Protein AF-0000000082405471 (afdb_homodimer)

Structure (mmCIF, N/CA/C/O backbone):
data_AF-0000000082405471-model_v1
#
loop_
_entity.id
_entity.type
_entity.pdbx_description
1 polymer 'AraC family transcriptional regulator'
#
loop_
_atom_site.group_PDB
_atom_site.id
_atom_site.type_symbol
_atom_site.label_atom_id
_atom_site.label_alt_id
_atom_site.label_comp_id
_atom_site.label_asym_id
_atom_site.label_entity_id
_atom_site.label_seq_id
_atom_site.pdbx_PDB_ins_code
_atom_site.Cartn_x
_atom_site.Cartn_y
_atom_site.Cartn_z
_atom_site.occupancy
_atom_site.B_iso_or_equiv
_atom_site.auth_seq_id
_atom_site.auth_comp_id
_atom_site.auth_asym_id
_atom_site.auth_atom_id
_atom_site.pdbx_PDB_model_num
ATOM 1 N N . MET A 1 1 ? 28.719 -14.914 -5.531 1 25.06 1 MET A N 1
ATOM 2 C CA . MET A 1 1 ? 28.234 -13.82 -6.363 1 25.06 1 MET A CA 1
ATOM 3 C C . MET A 1 1 ? 26.859 -13.352 -5.898 1 25.06 1 MET A C 1
ATOM 5 O O . MET A 1 1 ? 25.969 -14.172 -5.672 1 25.06 1 MET A O 1
ATOM 9 N N . PRO A 1 2 ? 26.688 -12.383 -5.133 1 33.31 2 PRO A N 1
ATOM 10 C CA . PRO A 1 2 ? 25.391 -11.984 -4.574 1 33.31 2 PRO A CA 1
ATOM 11 C C . PRO A 1 2 ? 24.25 -12.133 -5.574 1 33.31 2 PRO A C 1
ATOM 13 O O . PRO A 1 2 ? 24.438 -11.898 -6.77 1 33.31 2 PRO A O 1
ATOM 16 N N . MET A 1 3 ? 23.5 -13.133 -5.496 1 36.56 3 MET A N 1
ATOM 17 C CA . MET A 1 3 ? 22.422 -13.406 -6.441 1 36.56 3 MET A CA 1
ATOM 18 C C . MET A 1 3 ? 21.703 -12.125 -6.828 1 36.56 3 MET A C 1
ATOM 20 O O . MET A 1 3 ? 21.094 -11.469 -5.977 1 36.56 3 MET A O 1
ATOM 24 N N . ASN A 1 4 ? 22.219 -11.242 -7.574 1 45.56 4 ASN A N 1
ATOM 25 C CA . ASN A 1 4 ? 21.797 -10.023 -8.242 1 45.56 4 ASN A CA 1
ATOM 26 C C . ASN A 1 4 ? 20.344 -10.117 -8.703 1 45.56 4 ASN A C 1
ATOM 28 O O . ASN A 1 4 ? 19.969 -11.047 -9.422 1 45.56 4 ASN A O 1
ATOM 32 N N . SER A 1 5 ? 19.422 -9.883 -7.891 1 57.5 5 SER A N 1
ATOM 33 C CA . SER A 1 5 ? 18.016 -9.789 -8.227 1 57.5 5 SER A CA 1
ATOM 34 C C . SER A 1 5 ? 17.812 -9.25 -9.641 1 57.5 5 SER A C 1
ATOM 36 O O . SER A 1 5 ? 17.719 -8.031 -9.836 1 57.5 5 SER A O 1
ATOM 38 N N . ALA A 1 6 ? 18.25 -10.086 -10.664 1 73.19 6 ALA A N 1
ATOM 39 C CA . ALA A 1 6 ? 18.219 -9.664 -12.062 1 73.19 6 ALA A CA 1
ATOM 40 C C . ALA A 1 6 ? 16.781 -9.648 -12.602 1 73.19 6 ALA A C 1
ATOM 42 O O . ALA A 1 6 ? 15.938 -10.43 -12.156 1 73.19 6 ALA A O 1
ATOM 43 N N . ARG A 1 7 ? 16.562 -8.75 -13.367 1 83.81 7 ARG A N 1
ATOM 44 C CA . ARG A 1 7 ? 15.32 -8.617 -14.133 1 83.81 7 ARG A CA 1
ATOM 45 C C . ARG A 1 7 ? 15.156 -9.773 -15.117 1 83.81 7 ARG A C 1
ATOM 47 O O . ARG A 1 7 ? 16.109 -10.133 -15.82 1 83.81 7 ARG A O 1
ATOM 54 N N . ILE A 1 8 ? 14.039 -10.484 -15.031 1 87.75 8 ILE A N 1
ATOM 55 C CA . ILE A 1 8 ? 13.664 -11.5 -16.016 1 87.75 8 ILE A CA 1
ATOM 56 C C . ILE A 1 8 ? 13.156 -10.82 -17.281 1 87.75 8 ILE A C 1
ATOM 58 O O . ILE A 1 8 ? 12.328 -9.914 -17.219 1 87.75 8 ILE A O 1
ATOM 62 N N . ARG A 1 9 ? 13.727 -11.195 -18.406 1 90.69 9 ARG A N 1
ATOM 63 C CA . ARG A 1 9 ? 13.234 -10.773 -19.719 1 90.69 9 ARG A CA 1
ATOM 64 C C . ARG A 1 9 ? 13.25 -11.93 -20.703 1 90.69 9 ARG A C 1
ATOM 66 O O . ARG A 1 9 ? 14.312 -12.352 -21.172 1 90.69 9 ARG A O 1
ATOM 73 N N . VAL A 1 10 ? 12.102 -12.375 -20.984 1 93.25 10 VAL A N 1
ATOM 74 C CA . VAL A 1 10 ? 11.938 -13.5 -21.906 1 93.25 10 VAL A CA 1
ATOM 75 C C . VAL A 1 10 ? 10.969 -13.117 -23.016 1 93.25 10 VAL A C 1
ATOM 77 O O . VAL A 1 10 ? 9.969 -12.438 -22.781 1 93.25 10 VAL A O 1
ATOM 80 N N . SER A 1 11 ? 11.336 -13.469 -24.25 1 94.62 11 SER A N 1
ATOM 81 C CA . SER A 1 11 ? 10.461 -13.172 -25.375 1 94.62 11 SER A CA 1
ATOM 82 C C . SER A 1 11 ? 10.609 -14.219 -26.484 1 94.62 11 SER A C 1
ATOM 84 O O . SER A 1 11 ? 11.719 -14.664 -26.766 1 94.62 11 SER A O 1
ATOM 86 N N . THR A 1 12 ? 9.469 -14.555 -27.078 1 93.81 12 THR A N 1
ATOM 87 C CA . THR A 1 12 ? 9.523 -15.453 -28.219 1 93.81 12 THR A CA 1
ATOM 88 C C . THR A 1 12 ? 10.227 -14.789 -29.391 1 93.81 12 THR A C 1
ATOM 90 O O . THR A 1 12 ? 10.656 -15.469 -30.328 1 93.81 12 THR A O 1
ATOM 93 N N . ARG A 1 13 ? 10.359 -13.531 -29.375 1 90.62 13 ARG A N 1
ATOM 94 C CA . ARG A 1 13 ? 11.016 -12.797 -30.453 1 90.62 13 ARG A CA 1
ATOM 95 C C . ARG A 1 13 ? 12.523 -12.977 -30.406 1 90.62 13 ARG A C 1
ATOM 97 O O . ARG A 1 13 ? 13.227 -12.664 -31.375 1 90.62 13 ARG A O 1
ATOM 104 N N . SER A 1 14 ? 13.016 -13.492 -29.344 1 89.69 14 SER A N 1
ATOM 105 C CA . SER A 1 14 ? 14.461 -13.648 -29.172 1 89.69 14 SER A CA 1
ATOM 106 C C . SER A 1 14 ? 14.945 -14.969 -29.75 1 89.69 14 SER A C 1
ATOM 108 O O . SER A 1 14 ? 16.141 -15.266 -29.719 1 89.69 14 SER A O 1
ATOM 110 N N . VAL A 1 15 ? 14.102 -15.781 -30.266 1 90.88 15 VAL A N 1
ATOM 111 C CA . VAL A 1 15 ? 14.469 -17.078 -30.828 1 90.88 15 VAL A CA 1
ATOM 112 C C . VAL A 1 15 ? 13.953 -17.188 -32.25 1 90.88 15 VAL A C 1
ATOM 114 O O . VAL A 1 15 ? 13.148 -16.359 -32.719 1 90.88 15 VAL A O 1
ATOM 117 N N . ASP A 1 16 ? 14.477 -18.141 -33 1 91.31 16 ASP A N 1
ATOM 118 C CA . ASP A 1 16 ? 13.984 -18.422 -34.344 1 91.31 16 ASP A CA 1
ATOM 119 C C . ASP A 1 16 ? 12.484 -18.734 -34.344 1 91.31 16 ASP A C 1
ATOM 121 O O . ASP A 1 16 ? 12 -19.438 -33.438 1 91.31 16 ASP A O 1
ATOM 125 N N . PRO A 1 17 ? 11.773 -18.156 -35.219 1 88.75 17 PRO A N 1
ATOM 126 C CA . PRO A 1 17 ? 10.328 -18.375 -35.281 1 88.75 17 PRO A CA 1
ATOM 127 C C . PRO A 1 17 ? 9.953 -19.859 -35.281 1 88.75 17 PRO A C 1
ATOM 129 O O . PRO A 1 17 ? 8.914 -20.234 -34.719 1 88.75 17 PRO A O 1
ATOM 132 N N . ALA A 1 18 ? 10.773 -20.672 -35.844 1 89.88 18 ALA A N 1
ATOM 133 C CA . ALA A 1 18 ? 10.5 -22.109 -35.906 1 89.88 18 ALA A CA 1
ATOM 134 C C . ALA A 1 18 ? 10.539 -22.734 -34.5 1 89.88 18 ALA A C 1
ATOM 136 O O . ALA A 1 18 ? 9.922 -23.781 -34.281 1 89.88 18 ALA A O 1
ATOM 137 N N . ASP A 1 19 ? 11.188 -22.078 -33.625 1 92 19 ASP A N 1
ATOM 138 C CA . ASP A 1 19 ? 11.375 -22.609 -32.281 1 92 19 ASP A CA 1
ATOM 139 C C . ASP A 1 19 ? 10.477 -21.906 -31.266 1 92 19 ASP A C 1
ATOM 141 O O . ASP A 1 19 ? 10.508 -22.219 -30.078 1 92 19 ASP A O 1
ATOM 145 N N . ALA A 1 20 ? 9.68 -21 -31.781 1 92.25 20 ALA A N 1
ATOM 146 C CA . ALA A 1 20 ? 8.898 -20.141 -30.906 1 92.25 20 ALA A CA 1
ATOM 147 C C . ALA A 1 20 ? 7.957 -20.953 -30.031 1 92.25 20 ALA A C 1
ATOM 149 O O . ALA A 1 20 ? 7.879 -20.734 -28.812 1 92.25 20 ALA A O 1
ATOM 150 N N . ASN A 1 21 ? 7.27 -21.891 -30.562 1 93.56 21 ASN A N 1
ATOM 151 C CA . ASN A 1 21 ? 6.309 -22.703 -29.828 1 93.56 21 ASN A CA 1
ATOM 152 C C . ASN A 1 21 ? 6.988 -23.5 -28.719 1 93.56 21 ASN A C 1
ATOM 154 O O . ASN A 1 21 ? 6.551 -23.453 -27.562 1 93.56 21 ASN A O 1
ATOM 158 N N . ASP A 1 22 ? 8.031 -24.219 -29.062 1 91.12 22 ASP A N 1
ATOM 159 C CA . ASP A 1 22 ? 8.742 -25.031 -28.078 1 91.12 22 ASP A CA 1
ATOM 160 C C . ASP A 1 22 ? 9.344 -24.156 -26.984 1 91.12 22 ASP A C 1
ATOM 162 O O . ASP A 1 22 ? 9.281 -24.5 -25.797 1 91.12 22 ASP A O 1
ATOM 166 N N . PHE A 1 23 ? 9.883 -23.109 -27.438 1 92.69 23 PHE A N 1
ATOM 167 C CA . PHE A 1 23 ? 10.492 -22.172 -26.5 1 92.69 23 PHE A CA 1
ATOM 168 C C . PHE A 1 23 ? 9.469 -21.688 -25.5 1 92.69 23 PHE A C 1
ATOM 170 O O . PHE A 1 23 ? 9.703 -21.75 -24.281 1 92.69 23 PHE A O 1
ATOM 177 N N . TRP A 1 24 ? 8.344 -21.219 -25.938 1 94.94 24 TRP A N 1
ATOM 178 C CA . TRP A 1 24 ? 7.32 -20.641 -25.078 1 94.94 24 TRP A CA 1
ATOM 179 C C . TRP A 1 24 ? 6.719 -21.703 -24.172 1 94.94 24 TRP A C 1
ATOM 181 O O . TRP A 1 24 ? 6.441 -21.438 -23 1 94.94 24 TRP A O 1
ATOM 191 N N . ARG A 1 25 ? 6.559 -22.906 -24.641 1 92.88 25 ARG A N 1
ATOM 192 C CA . ARG A 1 25 ? 6.039 -24.016 -23.844 1 92.88 25 ARG A CA 1
ATOM 193 C C . ARG A 1 25 ? 6.965 -24.344 -22.672 1 92.88 25 ARG A C 1
ATOM 195 O O . ARG A 1 25 ? 6.504 -24.625 -21.562 1 92.88 25 ARG A O 1
ATOM 202 N N . VAL A 1 26 ? 8.227 -24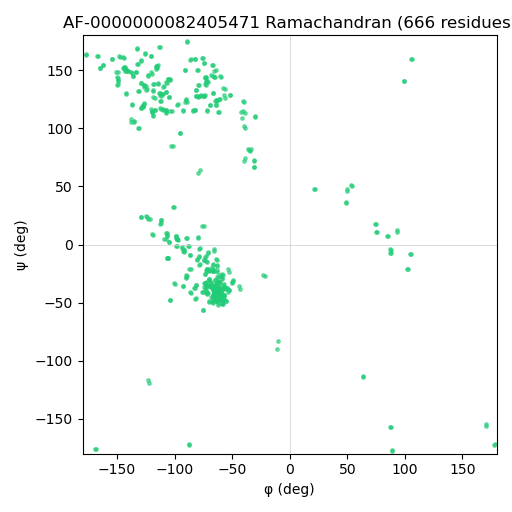.234 -22.938 1 89.06 26 VAL A N 1
ATOM 203 C CA . VAL A 1 26 ? 9.211 -24.516 -21.891 1 89.06 26 VAL A CA 1
ATOM 204 C C . VAL A 1 26 ? 9.203 -23.391 -20.859 1 89.06 26 VAL A C 1
ATOM 206 O O . VAL A 1 26 ? 9.25 -23.672 -19.656 1 89.06 26 VAL A O 1
ATOM 209 N N . VAL A 1 27 ? 9.125 -22.203 -21.297 1 91.06 27 VAL A N 1
ATOM 210 C CA . VAL A 1 27 ? 9.164 -21.031 -20.422 1 91.06 27 VAL A CA 1
ATOM 211 C C . VAL A 1 27 ? 7.945 -21.031 -19.5 1 91.06 27 VAL A C 1
ATOM 213 O O . VAL A 1 27 ? 8.062 -20.734 -18.297 1 91.06 27 VAL A O 1
ATOM 216 N N . THR A 1 28 ? 6.785 -21.391 -20 1 94.62 28 THR A N 1
ATOM 217 C CA . THR A 1 28 ? 5.543 -21.266 -19.25 1 94.62 28 THR A CA 1
ATOM 218 C C . THR A 1 28 ? 5.211 -22.562 -18.516 1 94.62 28 THR A C 1
ATOM 220 O O . THR A 1 28 ? 4.266 -22.609 -17.719 1 94.62 28 THR A O 1
ATOM 223 N N . ARG A 1 29 ? 5.969 -23.578 -18.641 1 90.94 29 ARG A N 1
ATOM 224 C CA . ARG A 1 29 ? 5.691 -24.922 -18.156 1 90.94 29 ARG A CA 1
ATOM 225 C C . ARG A 1 29 ? 5.457 -24.938 -16.656 1 90.94 29 ARG A C 1
ATOM 227 O O . ARG A 1 29 ? 4.613 -25.688 -16.156 1 90.94 29 ARG A O 1
ATOM 234 N N . PRO A 1 30 ? 6.184 -24.141 -15.898 1 90.38 30 PRO A N 1
ATOM 235 C CA . PRO A 1 30 ? 5.953 -24.172 -14.453 1 90.38 30 PRO A CA 1
ATOM 236 C C . PRO A 1 30 ? 4.539 -23.719 -14.07 1 90.38 30 PRO A C 1
ATOM 238 O O . PRO A 1 30 ? 4.059 -24.047 -12.984 1 90.38 30 PRO A O 1
ATOM 241 N N . PHE A 1 31 ? 3.91 -23.078 -14.953 1 94.25 31 PHE A N 1
ATOM 242 C CA . PHE A 1 31 ? 2.598 -22.531 -14.641 1 94.25 31 PHE A CA 1
ATOM 243 C C . PHE A 1 31 ? 1.493 -23.375 -15.273 1 94.25 31 PHE A C 1
ATOM 245 O O . PHE A 1 31 ? 0.504 -23.688 -14.609 1 94.25 31 PHE A O 1
ATOM 252 N N . PHE A 1 32 ? 1.662 -23.672 -16.5 1 94.88 32 PHE A N 1
ATOM 253 C CA . PHE A 1 32 ? 0.657 -24.406 -17.266 1 94.88 32 PHE A CA 1
ATOM 254 C C . PHE A 1 32 ? 1.231 -24.906 -18.578 1 94.88 32 PHE A C 1
ATOM 256 O O . PHE A 1 32 ? 2.316 -24.484 -19 1 94.88 32 PHE A O 1
ATOM 263 N N . VAL A 1 33 ? 0.507 -25.891 -19.156 1 93.31 33 VAL A N 1
ATOM 264 C CA . VAL A 1 33 ? 0.747 -26.281 -20.547 1 93.31 33 VAL A CA 1
ATOM 265 C C . VAL A 1 33 ? 0.07 -25.281 -21.484 1 93.31 33 VAL A C 1
ATOM 267 O O . VAL A 1 33 ? -1.115 -24.969 -21.328 1 93.31 33 VAL A O 1
ATOM 270 N N . THR A 1 34 ? 0.836 -24.734 -22.422 1 96 34 THR A N 1
ATOM 271 C CA . THR A 1 34 ? 0.354 -23.703 -23.328 1 96 34 THR A CA 1
ATOM 272 C C . THR A 1 34 ? 0.158 -24.266 -24.734 1 96 34 THR A C 1
ATOM 274 O O . THR A 1 34 ? 1.045 -24.922 -25.266 1 96 34 THR A O 1
ATOM 277 N N . GLU A 1 35 ? -0.997 -23.984 -25.297 1 93.5 35 GLU A N 1
ATOM 278 C CA . GLU A 1 35 ? -1.293 -24.391 -26.672 1 93.5 35 GLU A CA 1
ATOM 279 C C . GLU A 1 35 ? -1.811 -23.219 -27.5 1 93.5 35 GLU A C 1
ATOM 281 O O . GLU A 1 35 ? -2.551 -22.375 -26.984 1 93.5 35 GLU A O 1
ATOM 286 N N . PRO A 1 36 ? -1.364 -23.109 -28.766 1 91.25 36 PRO A N 1
ATOM 287 C CA . PRO A 1 36 ? -1.909 -22.062 -29.625 1 91.25 36 PRO A CA 1
ATOM 288 C C . PRO A 1 36 ? -3.385 -22.266 -29.953 1 91.25 36 PRO A C 1
ATOM 290 O O . PRO A 1 36 ? -3.855 -23.406 -29.984 1 91.25 36 PRO A O 1
ATOM 293 N N . ILE A 1 37 ? -3.936 -21.078 -30.016 1 86.81 37 ILE A N 1
ATOM 294 C CA . ILE A 1 37 ? -5.293 -21.109 -30.547 1 86.81 37 ILE A CA 1
ATOM 295 C C . ILE A 1 37 ? -5.262 -20.875 -32.062 1 86.81 37 ILE A C 1
ATOM 297 O O . ILE A 1 37 ? -4.75 -19.859 -32.531 1 86.81 37 ILE A O 1
ATOM 301 N N . GLY A 1 38 ? -5.641 -21.812 -32.812 1 78.44 38 GLY A N 1
ATOM 302 C CA . GLY A 1 38 ? -5.578 -21.781 -34.281 1 78.44 38 GLY A CA 1
ATOM 303 C C . GLY A 1 38 ? -4.387 -22.516 -34.844 1 78.44 38 GLY A C 1
ATOM 304 O O . GLY A 1 38 ? -3.322 -22.562 -34.219 1 78.44 38 GLY A O 1
ATOM 305 N N . ALA A 1 39 ? -4.395 -23.25 -35.906 1 71.19 39 ALA A N 1
ATOM 306 C CA . ALA A 1 39 ? -3.428 -24.188 -36.469 1 71.19 39 ALA A CA 1
ATOM 307 C C . ALA A 1 39 ? -2.219 -23.453 -37.062 1 71.19 39 ALA A C 1
ATOM 309 O O . ALA A 1 39 ? -1.095 -23.953 -37 1 71.19 39 ALA A O 1
ATOM 310 N N . ASP A 1 40 ? -2.385 -22.25 -37.375 1 79.88 40 ASP A N 1
ATOM 311 C CA . ASP A 1 40 ? -1.257 -21.703 -38.125 1 79.88 40 ASP A CA 1
ATOM 312 C C . ASP A 1 40 ? -0.703 -20.453 -37.469 1 79.88 40 ASP A C 1
ATOM 314 O O . ASP A 1 40 ? 0.004 -19.656 -38.094 1 79.88 40 ASP A O 1
ATOM 318 N N . THR A 1 41 ? -0.895 -20.328 -36.25 1 86.06 41 THR A N 1
ATOM 319 C CA . THR A 1 41 ? -0.36 -19.156 -35.562 1 86.06 41 THR A CA 1
ATOM 320 C C . THR A 1 41 ? 0.604 -19.578 -34.469 1 86.06 41 THR A C 1
ATOM 322 O O . THR A 1 41 ? 0.207 -20.25 -33.5 1 86.06 41 THR A O 1
ATOM 325 N N . PRO A 1 42 ? 1.823 -19.203 -34.625 1 90.88 42 PRO A N 1
ATOM 326 C CA . PRO A 1 42 ? 2.783 -19.562 -33.594 1 90.88 42 PRO A CA 1
ATOM 327 C C . PRO A 1 42 ? 2.512 -18.844 -32.281 1 90.88 42 PRO A C 1
ATOM 329 O O . PRO A 1 42 ? 1.944 -17.75 -32.281 1 90.88 42 PRO A O 1
ATOM 332 N N . LEU A 1 43 ? 2.963 -19.484 -31.203 1 94.19 43 LEU A N 1
ATOM 333 C CA . LEU A 1 43 ? 2.871 -18.859 -29.891 1 94.19 43 LEU A CA 1
ATOM 334 C C . LEU A 1 43 ? 3.779 -17.625 -29.812 1 94.19 43 LEU A C 1
ATOM 336 O O . LEU A 1 43 ? 4.922 -17.672 -30.281 1 94.19 43 LEU A O 1
ATOM 340 N N . GLN A 1 44 ? 3.221 -16.578 -29.375 1 94.56 44 GLN A N 1
ATOM 341 C CA . GLN A 1 44 ? 3.959 -15.336 -29.141 1 94.56 44 GLN A CA 1
ATOM 342 C C . GLN A 1 44 ? 3.736 -14.82 -27.719 1 94.56 44 GLN A C 1
ATOM 344 O O . GLN A 1 44 ? 2.623 -14.891 -27.188 1 94.56 44 GLN A O 1
ATOM 349 N N . GLY A 1 45 ? 4.824 -14.367 -27.109 1 95.19 45 GLY A N 1
ATOM 350 C CA . GLY A 1 45 ? 4.691 -13.805 -25.781 1 95.19 45 GLY A CA 1
ATOM 351 C C . GLY A 1 45 ? 5.996 -13.266 -25.219 1 95.19 45 GLY A C 1
ATOM 352 O O . GLY A 1 45 ? 7.059 -13.469 -25.812 1 95.19 45 GLY A O 1
ATOM 353 N N . SER A 1 46 ? 5.883 -12.484 -24.234 1 96.38 46 SER A N 1
ATOM 354 C CA . SER A 1 46 ? 7.023 -11.977 -23.484 1 96.38 46 SER A CA 1
ATOM 355 C C . SER A 1 46 ? 6.711 -11.883 -22 1 96.38 46 SER A C 1
ATOM 357 O O . SER A 1 46 ? 5.547 -11.781 -21.609 1 96.38 46 SER A O 1
ATOM 359 N N . ILE A 1 47 ? 7.691 -12.055 -21.156 1 94.81 47 ILE A N 1
ATOM 360 C CA . ILE A 1 47 ? 7.617 -11.898 -19.719 1 94.81 47 ILE A CA 1
ATOM 361 C C . ILE A 1 47 ? 8.727 -10.961 -19.234 1 94.81 47 ILE A C 1
ATOM 363 O O . ILE A 1 47 ? 9.898 -11.164 -19.562 1 94.81 47 ILE A O 1
ATOM 367 N N . SER A 1 48 ? 8.422 -9.891 -18.656 1 94.75 48 SER A N 1
ATOM 368 C CA . SER A 1 48 ? 9.328 -9.023 -17.922 1 94.75 48 SER A CA 1
ATOM 369 C C . SER A 1 48 ? 8.93 -8.938 -16.453 1 94.75 48 SER A C 1
ATOM 371 O O . SER A 1 48 ? 7.832 -8.492 -16.125 1 94.75 48 SER A O 1
ATOM 373 N N . ALA A 1 49 ? 9.758 -9.414 -15.578 1 93.19 49 ALA A N 1
ATOM 374 C CA . ALA A 1 49 ? 9.375 -9.484 -14.172 1 93.19 49 ALA A CA 1
ATOM 375 C C . ALA A 1 49 ? 10.57 -9.195 -13.258 1 93.19 49 ALA A C 1
ATOM 377 O O . ALA A 1 49 ? 11.719 -9.367 -13.664 1 93.19 49 ALA A O 1
ATOM 378 N N . LEU A 1 50 ? 10.359 -8.688 -12.117 1 91.69 50 LEU A N 1
ATOM 379 C CA . LEU A 1 50 ? 11.352 -8.422 -11.078 1 91.69 50 LEU A CA 1
ATOM 380 C C . LEU A 1 50 ? 10.859 -8.906 -9.719 1 91.69 50 LEU A C 1
ATOM 382 O O . LEU A 1 50 ? 9.656 -8.938 -9.461 1 91.69 50 LEU A O 1
ATOM 386 N N . PRO A 1 51 ? 11.766 -9.305 -8.93 1 88.88 51 PRO A N 1
ATOM 387 C CA . PRO A 1 51 ? 11.383 -9.703 -7.578 1 88.88 51 PRO A CA 1
ATOM 388 C C . PRO A 1 51 ? 11.023 -8.516 -6.684 1 88.88 51 PRO A C 1
ATOM 390 O O . PRO A 1 51 ? 11.633 -7.453 -6.797 1 88.88 51 PRO A O 1
ATOM 393 N N . ILE A 1 52 ? 10.086 -8.734 -5.867 1 88.06 52 ILE A N 1
ATOM 394 C CA . ILE A 1 52 ? 9.805 -7.844 -4.75 1 88.06 52 ILE A CA 1
ATOM 395 C C . ILE A 1 52 ? 9.664 -8.656 -3.463 1 88.06 52 ILE A C 1
ATOM 397 O O . ILE A 1 52 ? 8.641 -9.305 -3.24 1 88.06 52 ILE A O 1
ATOM 401 N N . GLY A 1 53 ? 10.703 -8.664 -2.689 1 81.69 53 GLY A N 1
ATOM 402 C CA . GLY A 1 53 ? 10.68 -9.477 -1.484 1 81.69 53 GLY A CA 1
ATOM 403 C C . GLY A 1 53 ? 10.562 -10.961 -1.771 1 81.69 53 GLY A C 1
ATOM 404 O O . GLY A 1 53 ? 11.43 -11.547 -2.428 1 81.69 53 GLY A O 1
ATOM 405 N N . THR A 1 54 ? 9.422 -11.539 -1.357 1 81.88 54 THR A N 1
ATOM 406 C CA . THR A 1 54 ? 9.203 -12.969 -1.542 1 81.88 54 THR A CA 1
ATOM 407 C C . THR A 1 54 ? 8.359 -13.227 -2.785 1 81.88 54 THR A C 1
ATOM 409 O O . THR A 1 54 ? 8 -14.375 -3.074 1 81.88 54 THR A O 1
ATOM 412 N N . SER A 1 55 ? 8.078 -12.18 -3.498 1 89.69 55 SER A N 1
ATOM 413 C CA . SER A 1 55 ? 7.164 -12.273 -4.633 1 89.69 55 SER A CA 1
ATOM 414 C C . SER A 1 55 ? 7.848 -11.852 -5.93 1 89.69 55 SER A C 1
ATOM 416 O O . SER A 1 55 ? 8.945 -11.297 -5.902 1 89.69 55 SER A O 1
ATOM 418 N N . LEU A 1 56 ? 7.262 -12.234 -6.992 1 91.75 56 LEU A N 1
ATOM 419 C CA . LEU A 1 56 ? 7.648 -11.805 -8.328 1 91.75 56 LEU A CA 1
ATOM 420 C C . LEU A 1 56 ? 6.504 -11.062 -9.016 1 91.75 56 LEU A C 1
ATOM 422 O O . LEU A 1 56 ? 5.352 -11.492 -8.938 1 91.75 56 LEU A O 1
ATOM 426 N N . ILE A 1 57 ? 6.863 -9.938 -9.578 1 95.44 57 ILE A N 1
ATOM 427 C CA . ILE A 1 57 ? 5.824 -9.156 -10.25 1 95.44 57 ILE A CA 1
ATOM 428 C C . ILE A 1 57 ? 6.344 -8.656 -11.594 1 95.44 57 ILE A C 1
ATOM 430 O O . ILE A 1 57 ? 7.535 -8.375 -11.742 1 95.44 57 ILE A O 1
ATOM 434 N N . GLY A 1 58 ? 5.398 -8.609 -12.57 1 95.5 58 GLY A N 1
ATOM 435 C CA . GLY A 1 58 ? 5.816 -8.102 -13.867 1 95.5 58 GLY A CA 1
ATOM 436 C C . GLY A 1 58 ? 4.715 -8.133 -14.906 1 95.5 58 GLY A C 1
ATOM 437 O O . GLY A 1 58 ? 3.543 -8.32 -14.57 1 95.5 58 GLY A O 1
ATOM 438 N N . GLU A 1 59 ? 5.133 -7.84 -16.109 1 96.25 59 GLU A N 1
ATOM 439 C CA . GLU A 1 59 ? 4.203 -7.773 -17.219 1 96.25 59 GLU A CA 1
ATOM 440 C C . GLU A 1 59 ? 4.383 -8.961 -18.156 1 96.25 59 GLU A C 1
ATOM 442 O O . GLU A 1 59 ? 5.508 -9.414 -18.406 1 96.25 59 GLU A O 1
ATOM 447 N N . THR A 1 60 ? 3.301 -9.492 -18.625 1 96.12 60 THR A N 1
ATOM 448 C CA . THR A 1 60 ? 3.266 -10.57 -19.609 1 96.12 60 THR A CA 1
ATOM 449 C C . THR A 1 60 ? 2.432 -10.172 -20.812 1 96.12 60 THR A C 1
ATOM 451 O O . THR A 1 60 ? 1.367 -9.562 -20.672 1 96.12 60 THR A O 1
ATOM 454 N N . THR A 1 61 ? 2.939 -10.406 -21.953 1 96.56 61 THR A N 1
ATOM 455 C CA . THR A 1 61 ? 2.18 -10.25 -23.203 1 96.56 61 THR A CA 1
ATOM 456 C C . THR A 1 61 ? 2.021 -11.594 -23.906 1 96.56 61 THR A C 1
ATOM 458 O O . THR A 1 61 ? 2.844 -12.5 -23.734 1 96.56 61 THR A O 1
ATOM 461 N N . PHE A 1 62 ? 1 -11.75 -24.672 1 95.75 62 PHE A N 1
ATOM 462 C CA . PHE A 1 62 ? 0.724 -13.016 -25.344 1 95.75 62 PHE A CA 1
ATOM 463 C C . PHE A 1 62 ? -0.306 -12.828 -26.453 1 95.75 62 PHE A C 1
ATOM 465 O O . PHE A 1 62 ? -1.061 -11.852 -26.438 1 95.75 62 PHE A O 1
ATOM 472 N N . ASN A 1 63 ? -0.238 -13.656 -27.438 1 94.38 63 ASN A N 1
ATOM 473 C CA . ASN A 1 63 ? -1.35 -13.766 -28.375 1 94.38 63 ASN A CA 1
ATOM 474 C C . ASN A 1 63 ? -2.393 -14.773 -27.891 1 94.38 63 ASN A C 1
ATOM 476 O O . ASN A 1 63 ? -2.408 -15.141 -26.719 1 94.38 63 ASN A O 1
ATOM 480 N N . ALA A 1 64 ? -3.381 -15.102 -28.734 1 93.75 64 ALA A N 1
ATOM 481 C CA . ALA A 1 64 ? -4.422 -16.047 -28.328 1 93.75 64 ALA A CA 1
ATOM 482 C C . ALA A 1 64 ? -3.828 -17.406 -28.016 1 93.75 64 ALA A C 1
ATOM 484 O O . ALA A 1 64 ? -3.088 -17.969 -28.812 1 93.75 64 ALA A O 1
ATOM 485 N N . GLN A 1 65 ? -4.105 -17.891 -26.812 1 95.69 65 GLN A N 1
ATOM 486 C CA . GLN A 1 65 ? -3.533 -19.141 -26.328 1 95.69 65 GLN A CA 1
ATOM 487 C C . GLN A 1 65 ? -4.5 -19.875 -25.391 1 95.69 65 GLN A C 1
ATOM 489 O O . GLN A 1 65 ? -5.434 -19.266 -24.859 1 95.69 65 GLN A O 1
ATOM 494 N N . LYS A 1 66 ? -4.25 -21.172 -25.203 1 95.62 66 LYS A N 1
ATOM 495 C CA . LYS A 1 66 ? -4.957 -22 -24.219 1 95.62 66 LYS A CA 1
ATOM 496 C C . LYS A 1 66 ? -4.016 -22.484 -23.125 1 95.62 66 LYS A C 1
ATOM 498 O O . LYS A 1 66 ? -2.875 -22.859 -23.406 1 95.62 66 LYS A O 1
ATOM 503 N N . TYR A 1 67 ? -4.469 -22.453 -21.922 1 97.19 67 TYR A N 1
ATOM 504 C CA . TYR A 1 67 ? -3.686 -22.859 -20.766 1 97.19 67 TYR A CA 1
ATOM 505 C C . TYR A 1 67 ? -4.336 -24.047 -20.062 1 97.19 67 TYR A C 1
ATOM 507 O O . TYR A 1 67 ? -5.562 -24.125 -19.969 1 97.19 67 TYR A O 1
ATOM 515 N N . ASN A 1 68 ? -3.539 -25.031 -19.641 1 96.56 68 ASN A N 1
ATOM 516 C CA . ASN A 1 68 ? -3.994 -26.156 -18.828 1 96.56 68 ASN A CA 1
ATOM 517 C C . ASN A 1 68 ? -3.035 -26.453 -17.688 1 96.56 68 ASN A C 1
ATOM 519 O O . ASN A 1 68 ? -1.932 -26.953 -17.906 1 96.56 68 ASN A O 1
ATOM 523 N N . ARG A 1 69 ? -3.41 -26.109 -16.484 1 96.56 69 ARG A N 1
ATOM 524 C CA . ARG A 1 69 ? -2.658 -26.516 -15.305 1 96.56 69 ARG A CA 1
ATOM 525 C C . ARG A 1 69 ? -3.248 -27.781 -14.695 1 96.56 69 ARG A C 1
ATOM 527 O O . ARG A 1 69 ? -4.113 -27.719 -13.82 1 96.56 69 ARG A O 1
ATOM 534 N N . SER A 1 70 ? -2.664 -28.859 -15.078 1 90.56 70 SER A N 1
ATOM 535 C CA . SER A 1 70 ? -3.107 -30.188 -14.664 1 90.56 70 SER A CA 1
ATOM 536 C C . SER A 1 70 ? -2.436 -30.609 -13.367 1 90.56 70 SER A C 1
ATOM 538 O O . SER A 1 70 ? -1.542 -29.922 -12.867 1 90.56 70 SER A O 1
ATOM 540 N N . LYS A 1 71 ? -2.848 -31.75 -12.852 1 86.06 71 LYS A N 1
ATOM 541 C CA . LYS A 1 71 ? -2.246 -32.312 -11.648 1 86.06 71 LYS A CA 1
ATOM 542 C C . LYS A 1 71 ? -0.767 -32.625 -11.867 1 86.06 71 LYS A C 1
ATOM 544 O O . LYS A 1 71 ? 0.04 -32.5 -10.938 1 86.06 71 LYS A O 1
ATOM 549 N N . VAL A 1 72 ? -0.389 -32.969 -13.047 1 82.62 72 VAL A N 1
ATOM 550 C CA . VAL A 1 72 ? 0.995 -33.281 -13.391 1 82.62 72 VAL A CA 1
ATOM 551 C C . VAL A 1 72 ? 1.849 -32 -13.273 1 82.62 72 VAL A C 1
ATOM 553 O O . VAL A 1 72 ? 2.93 -32.031 -12.68 1 82.62 72 VAL A O 1
ATOM 556 N N . VAL A 1 73 ? 1.375 -30.922 -13.797 1 85.75 73 VAL A N 1
ATOM 557 C CA . VAL A 1 73 ? 2.09 -29.641 -13.742 1 85.75 73 VAL A CA 1
ATOM 558 C C . VAL A 1 73 ? 2.24 -29.203 -12.281 1 85.75 73 VAL A C 1
ATOM 560 O O . VAL A 1 73 ? 3.293 -28.703 -11.883 1 85.75 73 VAL A O 1
ATOM 563 N N . ILE A 1 74 ? 1.207 -29.391 -11.477 1 84.12 74 ILE A N 1
ATOM 564 C CA . ILE A 1 74 ? 1.228 -29.031 -10.062 1 84.12 74 ILE A CA 1
ATOM 565 C C . ILE A 1 74 ? 2.342 -29.781 -9.352 1 84.12 74 ILE A C 1
ATOM 567 O O . ILE A 1 74 ? 3.152 -29.188 -8.641 1 84.12 74 ILE A O 1
ATOM 571 N N . ALA A 1 75 ? 2.469 -31.031 -9.641 1 73.88 75 ALA A N 1
ATOM 572 C CA . ALA A 1 75 ? 3.441 -31.906 -8.977 1 73.88 75 ALA A CA 1
ATOM 573 C C . ALA A 1 75 ? 4.867 -31.547 -9.391 1 73.88 75 ALA A C 1
ATOM 575 O O . ALA A 1 75 ? 5.793 -31.625 -8.586 1 73.88 75 ALA A O 1
ATOM 576 N N . GLU A 1 76 ? 5.02 -31.062 -10.586 1 74.69 76 GLU A N 1
ATOM 577 C CA . GLU A 1 76 ? 6.348 -30.844 -11.156 1 74.69 76 GLU A CA 1
ATOM 578 C C . GLU A 1 76 ? 6.855 -29.438 -10.836 1 74.69 76 GLU A C 1
ATOM 580 O O . GLU A 1 76 ? 8.062 -29.219 -10.75 1 74.69 76 GLU A O 1
ATOM 585 N N . SER A 1 77 ? 6.035 -28.516 -10.633 1 82.06 77 SER A N 1
ATOM 586 C CA . SER A 1 77 ? 6.406 -27.094 -10.656 1 82.06 77 SER A CA 1
ATOM 587 C C . SER A 1 77 ? 7.027 -26.672 -9.328 1 82.06 77 SER A C 1
ATOM 589 O O . SER A 1 77 ? 7.852 -25.75 -9.297 1 82.06 77 SER A O 1
ATOM 591 N N . GLY A 1 78 ? 6.57 -27.234 -8.234 1 76.38 78 GLY A N 1
ATOM 592 C CA . GLY A 1 78 ? 6.996 -26.781 -6.918 1 76.38 78 GLY A CA 1
ATOM 593 C C . GLY A 1 78 ? 6.383 -25.453 -6.512 1 76.38 78 GLY A C 1
ATOM 594 O O . GLY A 1 78 ? 6.883 -24.781 -5.605 1 76.38 78 GLY A O 1
ATOM 595 N N . LEU A 1 79 ? 5.332 -25.047 -7.156 1 85 79 LEU A N 1
ATOM 596 C CA . LEU A 1 79 ? 4.707 -23.75 -6.91 1 85 79 LEU A CA 1
ATOM 597 C C . LEU A 1 79 ? 3.33 -23.922 -6.277 1 85 79 LEU A C 1
ATOM 599 O O . LEU A 1 79 ? 2.492 -23.016 -6.348 1 85 79 LEU A O 1
ATOM 603 N N . ASP A 1 80 ? 3.061 -25.062 -5.66 1 79.75 80 ASP A N 1
ATOM 604 C CA . ASP A 1 80 ? 1.722 -25.422 -5.191 1 79.75 80 ASP A CA 1
ATOM 605 C C . ASP A 1 80 ? 1.322 -24.578 -3.984 1 79.75 80 ASP A C 1
ATOM 607 O O . ASP A 1 80 ? 0.149 -24.531 -3.609 1 79.75 80 ASP A O 1
ATOM 611 N N . ASP A 1 81 ? 2.205 -23.781 -3.465 1 78 81 ASP A N 1
ATOM 612 C CA . ASP A 1 81 ? 1.871 -22.922 -2.334 1 78 81 ASP A CA 1
ATOM 613 C C . ASP A 1 81 ? 1.883 -21.453 -2.742 1 78 81 ASP A C 1
ATOM 615 O O . ASP A 1 81 ? 1.957 -20.562 -1.89 1 78 81 ASP A O 1
ATOM 619 N N . GLN A 1 82 ? 1.822 -21.25 -3.994 1 87.94 82 GLN A N 1
ATOM 620 C CA . GLN A 1 82 ? 1.837 -19.875 -4.508 1 87.94 82 GLN A CA 1
ATOM 621 C C . GLN A 1 82 ? 0.515 -19.531 -5.188 1 87.94 82 GLN A C 1
ATOM 623 O O . GLN A 1 82 ? -0.237 -20.422 -5.586 1 87.94 82 GLN A O 1
ATOM 628 N N . TYR A 1 83 ? 0.251 -18.297 -5.188 1 92.62 83 TYR A N 1
ATOM 629 C CA . TYR A 1 83 ? -0.83 -17.75 -6 1 92.62 83 TYR A CA 1
ATOM 630 C C . TYR A 1 83 ? -0.279 -17 -7.211 1 92.62 83 TYR A C 1
ATOM 632 O O . TYR A 1 83 ? 0.772 -16.359 -7.129 1 92.62 83 TYR A O 1
ATOM 640 N N . MET A 1 84 ? -0.948 -17.141 -8.266 1 96.31 84 MET A N 1
ATOM 641 C CA . MET A 1 84 ? -0.762 -16.266 -9.43 1 96.31 84 MET A CA 1
ATOM 642 C C . MET A 1 84 ? -1.938 -15.312 -9.586 1 96.31 84 MET A C 1
ATOM 644 O O . MET A 1 84 ? -3.078 -15.75 -9.766 1 96.31 84 MET A O 1
ATOM 648 N N . ILE A 1 85 ? -1.691 -14.055 -9.453 1 96.62 85 ILE A N 1
ATOM 649 C CA . ILE A 1 85 ? -2.691 -13.008 -9.617 1 96.62 85 ILE A CA 1
ATOM 650 C C . ILE A 1 85 ? -2.477 -12.297 -10.953 1 96.62 85 ILE A C 1
ATOM 652 O O . ILE A 1 85 ? -1.37 -11.836 -11.25 1 96.62 85 ILE A O 1
ATOM 656 N N . GLN A 1 86 ? -3.5 -12.211 -11.742 1 97.12 86 GLN A N 1
ATOM 657 C CA . GLN A 1 86 ? -3.396 -11.641 -13.078 1 97.12 86 GLN A CA 1
ATOM 658 C C . GLN A 1 86 ? -4.285 -10.406 -13.219 1 97.12 86 GLN A C 1
ATOM 660 O O . GLN A 1 86 ? -5.512 -10.508 -13.203 1 97.12 86 GLN A O 1
ATOM 665 N N . VAL A 1 87 ? -3.691 -9.273 -13.328 1 97.44 87 VAL A N 1
ATOM 666 C CA . VAL A 1 87 ? -4.391 -8.055 -13.727 1 97.44 87 VAL A CA 1
ATOM 667 C C . VAL A 1 87 ? -4.52 -8.008 -15.25 1 97.44 87 VAL A C 1
ATOM 669 O O . VAL A 1 87 ? -3.523 -7.848 -15.953 1 97.44 87 VAL A O 1
ATOM 672 N N . VAL A 1 88 ? -5.754 -8.047 -15.742 1 96.75 88 VAL A N 1
ATOM 673 C CA . VAL A 1 88 ? -5.957 -8.062 -17.188 1 96.75 88 VAL A CA 1
ATOM 674 C C . VAL A 1 88 ? -5.93 -6.637 -17.734 1 96.75 88 VAL A C 1
ATOM 676 O O . VAL A 1 88 ? -6.773 -5.812 -17.359 1 96.75 88 VAL A O 1
ATOM 679 N N . LEU A 1 89 ? -4.984 -6.359 -18.531 1 94.69 89 LEU A N 1
ATOM 680 C CA . LEU A 1 89 ? -4.867 -5.043 -19.141 1 94.69 89 LEU A CA 1
ATOM 681 C C . LEU A 1 89 ? -5.402 -5.059 -20.578 1 94.69 89 LEU A C 1
ATOM 683 O O . LEU A 1 89 ? -5.891 -4.043 -21.062 1 94.69 89 LEU A O 1
ATOM 687 N N . GLY A 1 90 ? -5.25 -6.105 -21.219 1 94.56 90 GLY A N 1
ATOM 688 C CA . GLY A 1 90 ? -5.738 -6.328 -22.562 1 94.56 90 GLY A CA 1
ATOM 689 C C . GLY A 1 90 ? -6.074 -7.781 -22.844 1 94.56 90 GLY A C 1
ATOM 690 O O . GLY A 1 90 ? -5.363 -8.688 -22.406 1 94.56 90 GLY A O 1
ATOM 691 N N . GLY A 1 91 ? -7.145 -7.969 -23.641 1 93.69 91 GLY A N 1
ATOM 692 C CA . GLY A 1 91 ? -7.621 -9.312 -23.906 1 93.69 91 GLY A CA 1
ATOM 693 C C . GLY A 1 91 ? -8.641 -9.805 -22.891 1 93.69 91 GLY A C 1
ATOM 694 O O . GLY A 1 91 ? -9.125 -9.023 -22.078 1 93.69 91 GLY A O 1
ATOM 695 N N . GLN A 1 92 ? -9.023 -11.047 -23.094 1 94.5 92 GLN A N 1
ATOM 696 C CA . GLN A 1 92 ? -9.977 -11.688 -22.203 1 94.5 92 GLN A CA 1
ATOM 697 C C . GLN A 1 92 ? -9.484 -13.07 -21.781 1 94.5 92 GLN A C 1
ATOM 699 O O . GLN A 1 92 ? -8.961 -13.828 -22.609 1 94.5 92 GLN A O 1
ATOM 704 N N . VAL A 1 93 ? -9.547 -13.328 -20.562 1 95.56 93 VAL A N 1
ATOM 705 C CA . VAL A 1 93 ? -9.195 -14.633 -20.031 1 95.56 93 VAL A CA 1
ATOM 706 C C . VAL A 1 93 ? -10.445 -15.328 -19.484 1 95.56 93 VAL A C 1
ATOM 708 O O . VAL A 1 93 ? -11.172 -14.758 -18.672 1 95.56 93 VAL A O 1
ATOM 711 N N . SER A 1 94 ? -10.773 -16.5 -19.953 1 96.31 94 SER A N 1
ATOM 712 C CA . SER A 1 94 ? -11.93 -17.25 -19.484 1 96.31 94 SER A CA 1
ATOM 713 C C . SER A 1 94 ? -11.617 -18.734 -19.375 1 96.31 94 SER A C 1
ATOM 715 O O . SER A 1 94 ? -10.773 -19.25 -20.094 1 96.31 94 SER A O 1
ATOM 717 N N . GLY A 1 95 ? -12.289 -19.406 -18.406 1 96.12 95 GLY A N 1
ATOM 718 C CA . GLY A 1 95 ? -12.047 -20.828 -18.219 1 96.12 95 GLY A CA 1
ATOM 719 C C . GLY A 1 95 ? -12.688 -21.391 -16.969 1 96.12 95 GLY A C 1
ATOM 720 O O . GLY A 1 95 ? -13.766 -20.938 -16.562 1 96.12 95 GLY A O 1
ATOM 721 N N . ASP A 1 96 ? -12.07 -22.469 -16.516 1 94.25 96 ASP A N 1
ATOM 722 C CA . ASP A 1 96 ? -12.562 -23.203 -15.359 1 94.25 96 ASP A CA 1
ATOM 723 C C . ASP A 1 96 ? -11.461 -23.391 -14.328 1 94.25 96 ASP A C 1
ATOM 725 O O . ASP A 1 96 ? -10.398 -23.953 -14.633 1 94.25 96 ASP A O 1
ATOM 729 N N . ALA A 1 97 ? -11.672 -22.875 -13.195 1 93.19 97 ALA A N 1
ATOM 730 C CA . ALA A 1 97 ? -10.742 -23.047 -12.078 1 93.19 97 ALA A CA 1
ATOM 731 C C . ALA A 1 97 ? -11.266 -24.078 -11.086 1 93.19 97 ALA A C 1
ATOM 733 O O . ALA A 1 97 ? -11.789 -23.734 -10.023 1 93.19 97 ALA A O 1
ATOM 734 N N . ASP A 1 98 ? -10.961 -25.312 -11.43 1 88.81 98 ASP A N 1
ATOM 735 C CA . ASP A 1 98 ? -11.352 -26.438 -10.578 1 88.81 98 ASP A CA 1
ATOM 736 C C . ASP A 1 98 ? -12.836 -26.359 -10.211 1 88.81 98 ASP A C 1
ATOM 738 O O . ASP A 1 98 ? -13.188 -26.375 -9.031 1 88.81 98 ASP A O 1
ATOM 742 N N . GLY A 1 99 ? -13.641 -26.125 -11.203 1 83.12 99 GLY A N 1
ATOM 743 C CA . GLY A 1 99 ? -15.086 -26.125 -11.023 1 83.12 99 GLY A CA 1
ATOM 744 C C . GLY A 1 99 ? -15.695 -24.734 -10.992 1 83.12 99 GLY A C 1
ATOM 745 O O . GLY A 1 99 ? -16.922 -24.594 -10.984 1 83.12 99 GLY A O 1
ATOM 746 N N . VAL A 1 100 ? -14.961 -23.781 -10.969 1 84.5 100 VAL A N 1
ATOM 747 C CA . VAL A 1 100 ? -15.445 -22.406 -10.945 1 84.5 100 VAL A CA 1
ATOM 748 C C . VAL A 1 100 ? -15.203 -21.75 -12.305 1 84.5 100 VAL A C 1
ATOM 750 O O . VAL A 1 100 ? -14.062 -21.484 -12.68 1 84.5 100 VAL A O 1
ATOM 753 N N . ASP A 1 101 ? -16.312 -21.469 -12.938 1 90.56 101 ASP A N 1
ATOM 754 C CA . ASP A 1 101 ? -16.188 -20.734 -14.195 1 90.56 101 ASP A CA 1
ATOM 755 C C . ASP A 1 101 ? -15.805 -19.281 -13.953 1 90.56 101 ASP A C 1
ATOM 757 O O . ASP A 1 101 ? -16.312 -18.656 -13.016 1 90.56 101 ASP A O 1
ATOM 761 N N . PHE A 1 102 ? -14.922 -18.859 -14.828 1 92.5 102 PHE A N 1
ATOM 762 C CA . PHE A 1 102 ? -14.547 -17.453 -14.672 1 92.5 102 PHE A CA 1
ATOM 763 C C . PHE A 1 102 ? -14.336 -16.797 -16.031 1 92.5 102 PHE A C 1
ATOM 765 O O . PHE A 1 102 ? -14.07 -17.484 -17.016 1 92.5 102 PHE A O 1
ATOM 772 N N . VAL A 1 103 ? -14.578 -15.469 -16.109 1 94.81 103 VAL A N 1
ATOM 773 C CA . VAL A 1 103 ? -14.258 -14.586 -17.219 1 94.81 103 VAL A CA 1
ATOM 774 C C . VAL A 1 103 ? -13.68 -13.273 -16.672 1 94.81 103 VAL A C 1
ATOM 776 O O . VAL A 1 103 ? -14.305 -12.602 -15.852 1 94.81 103 VAL A O 1
ATOM 779 N N . ALA A 1 104 ? -12.492 -12.992 -17.078 1 95.75 104 ALA A N 1
ATOM 780 C CA . ALA A 1 104 ? -11.844 -11.75 -16.672 1 95.75 104 ALA A CA 1
ATOM 781 C C . ALA A 1 104 ? -11.531 -10.883 -17.891 1 95.75 104 ALA A C 1
ATOM 783 O O . ALA A 1 104 ? -10.953 -11.359 -18.875 1 95.75 104 ALA A O 1
ATOM 784 N N . ARG A 1 105 ? -11.93 -9.719 -17.875 1 93.75 105 ARG A N 1
ATOM 785 C CA . ARG A 1 105 ? -11.75 -8.711 -18.922 1 93.75 105 ARG A CA 1
ATOM 786 C C . ARG A 1 105 ? -10.852 -7.582 -18.438 1 93.75 105 ARG A C 1
ATOM 788 O O . ARG A 1 105 ? -10.484 -7.527 -17.266 1 93.75 105 ARG A O 1
ATOM 795 N N . PRO A 1 106 ? -10.422 -6.672 -19.391 1 92.69 106 PRO A N 1
ATOM 796 C CA . PRO A 1 106 ? -9.539 -5.578 -18.969 1 92.69 106 PRO A CA 1
ATOM 797 C C . PRO A 1 106 ? -10.102 -4.805 -17.781 1 92.69 106 PRO A C 1
ATOM 799 O O . PRO A 1 106 ? -11.258 -4.375 -17.797 1 92.69 106 PRO A O 1
ATOM 802 N N . GLY A 1 107 ? -9.203 -4.672 -16.75 1 89.25 107 GLY A N 1
ATOM 803 C CA . GLY A 1 107 ? -9.625 -4.023 -15.523 1 89.25 107 GLY A CA 1
ATOM 804 C C . GLY A 1 107 ? -9.922 -5.004 -14.406 1 89.25 107 GLY A C 1
ATOM 805 O O . GLY A 1 107 ? -9.945 -4.625 -13.234 1 89.25 107 GLY A O 1
ATOM 806 N N . ASP A 1 108 ? -10.188 -6.254 -14.805 1 94.12 108 ASP A N 1
ATOM 807 C CA . ASP A 1 108 ? -10.453 -7.293 -13.812 1 94.12 108 ASP A CA 1
ATOM 808 C C . ASP A 1 108 ? -9.156 -7.922 -13.312 1 94.12 108 ASP A C 1
ATOM 810 O O . ASP A 1 108 ? -8.117 -7.801 -13.961 1 94.12 108 ASP A O 1
ATOM 814 N N . ILE A 1 109 ? -9.312 -8.523 -12.148 1 96.12 109 ILE A N 1
ATOM 815 C CA . ILE A 1 109 ? -8.172 -9.219 -11.555 1 96.12 109 ILE A CA 1
ATOM 816 C C . ILE A 1 109 ? -8.57 -10.656 -11.211 1 96.12 109 ILE A C 1
ATOM 818 O O . ILE A 1 109 ? -9.508 -10.875 -10.438 1 96.12 109 ILE A O 1
ATOM 822 N N . ALA A 1 110 ? -7.867 -11.617 -11.773 1 96.06 110 ALA A N 1
ATOM 823 C CA . ALA A 1 110 ? -8.156 -13.031 -11.539 1 96.06 110 ALA A CA 1
ATOM 824 C C . ALA A 1 110 ? -7.141 -13.648 -10.578 1 96.06 110 ALA A C 1
ATOM 826 O O . ALA A 1 110 ? -5.949 -13.344 -10.656 1 96.06 110 ALA A O 1
ATOM 827 N N . PHE A 1 111 ? -7.637 -14.523 -9.727 1 94.62 111 PHE A N 1
ATOM 828 C CA . PHE A 1 111 ? -6.809 -15.203 -8.742 1 94.62 111 PHE A CA 1
ATOM 829 C C . PHE A 1 111 ? -6.73 -16.703 -9.039 1 94.62 111 PHE A C 1
ATOM 831 O O . PHE A 1 111 ? -7.762 -17.359 -9.203 1 94.62 111 PHE A O 1
ATOM 838 N N . PHE A 1 112 ? -5.473 -17.203 -9.039 1 94.44 112 PHE A N 1
ATOM 839 C CA . PHE A 1 112 ? -5.277 -18.625 -9.281 1 94.44 112 PHE A CA 1
ATOM 840 C C . PHE A 1 112 ? -4.387 -19.234 -8.211 1 94.44 112 PHE A C 1
ATOM 842 O O . PHE A 1 112 ? -3.221 -18.859 -8.078 1 94.44 112 PHE A O 1
ATOM 849 N N . ASP A 1 113 ? -4.941 -20.141 -7.504 1 90 113 ASP A N 1
ATOM 850 C CA . ASP A 1 113 ? -4.168 -21.016 -6.621 1 90 113 ASP A CA 1
ATOM 851 C C . ASP A 1 113 ? -3.342 -22.016 -7.422 1 90 113 ASP A C 1
ATOM 853 O O . ASP A 1 113 ? -3.895 -22.906 -8.062 1 90 113 ASP A O 1
ATOM 857 N N . LEU A 1 114 ? -2.02 -21.953 -7.379 1 91.12 114 LEU A N 1
ATOM 858 C CA . LEU A 1 114 ? -1.18 -22.781 -8.242 1 91.12 114 LEU A CA 1
ATOM 859 C C . LEU A 1 114 ? -1.09 -24.219 -7.707 1 91.12 114 LEU A C 1
ATOM 861 O O . LEU A 1 114 ? -0.511 -25.094 -8.352 1 91.12 114 LEU A O 1
ATOM 865 N N . GLY A 1 115 ? -1.709 -24.422 -6.562 1 84.69 115 GLY A N 1
ATOM 866 C CA . GLY A 1 115 ? -1.869 -25.766 -6.051 1 84.69 115 GLY A CA 1
ATOM 867 C C . GLY A 1 115 ? -3.148 -26.438 -6.52 1 84.69 115 GLY A C 1
ATOM 868 O O . GLY A 1 115 ? -3.439 -27.578 -6.133 1 84.69 115 GLY A O 1
ATOM 869 N N . ARG A 1 116 ? -3.852 -25.812 -7.371 1 87.38 116 ARG A N 1
ATOM 870 C CA . ARG A 1 116 ? -5.105 -26.344 -7.895 1 87.38 116 ARG A CA 1
ATOM 871 C C . ARG A 1 116 ? -5.121 -26.297 -9.422 1 87.38 116 ARG A C 1
ATOM 873 O O . ARG A 1 116 ? -4.414 -25.484 -10.031 1 87.38 116 ARG A O 1
ATOM 880 N N . THR A 1 117 ? -6.023 -27.188 -9.906 1 91.19 117 THR A N 1
ATOM 881 C CA . THR A 1 117 ? -6.098 -27.281 -11.359 1 91.19 117 THR A CA 1
ATOM 882 C C . THR A 1 117 ? -6.945 -26.141 -11.93 1 91.19 117 THR A C 1
ATOM 884 O O . THR A 1 117 ? -7.793 -25.594 -11.234 1 91.19 117 THR A O 1
ATOM 887 N N . TRP A 1 118 ? -6.629 -25.734 -13.148 1 93.06 118 TRP A N 1
ATOM 888 C CA . TRP A 1 118 ? -7.492 -24.828 -13.891 1 93.06 118 TRP A CA 1
ATOM 889 C C . TRP A 1 118 ? -7.16 -24.844 -15.383 1 93.06 118 TRP A C 1
ATOM 891 O O . TRP A 1 118 ? -6.078 -25.297 -15.773 1 93.06 118 TRP A O 1
ATOM 901 N N . THR A 1 119 ? -8.117 -24.516 -16.172 1 96 119 THR A N 1
ATOM 902 C CA . THR A 1 119 ? -7.988 -24.312 -17.609 1 96 119 THR A CA 1
ATOM 903 C C . THR A 1 119 ? -8.461 -22.906 -18 1 96 119 THR A C 1
ATOM 905 O O . THR A 1 119 ? -9.352 -22.359 -17.359 1 96 119 THR A O 1
ATOM 908 N N . ALA A 1 120 ? -7.789 -22.391 -18.984 1 96.69 120 ALA A N 1
ATOM 909 C CA . ALA A 1 120 ? -8.195 -21.062 -19.422 1 96.69 120 ALA A CA 1
ATOM 910 C C . ALA A 1 120 ? -7.906 -20.859 -20.906 1 96.69 120 ALA A C 1
ATOM 912 O O . ALA A 1 120 ? -6.957 -21.438 -21.438 1 96.69 120 ALA A O 1
ATOM 913 N N . ASP A 1 121 ? -8.727 -20.078 -21.531 1 94.75 121 ASP A N 1
ATOM 914 C CA . ASP A 1 121 ? -8.5 -19.516 -22.859 1 94.75 121 ASP A CA 1
ATOM 915 C C . ASP A 1 121 ? -8.258 -18.016 -22.797 1 94.75 121 ASP A C 1
ATOM 917 O O . ASP A 1 121 ? -8.992 -17.297 -22.109 1 94.75 121 ASP A O 1
ATOM 921 N N . VAL A 1 122 ? -7.219 -17.641 -23.422 1 94.12 122 VAL A N 1
ATOM 922 C CA . VAL A 1 122 ? -6.98 -16.203 -23.531 1 94.12 122 VAL A CA 1
ATOM 923 C C . VAL A 1 122 ? -7.184 -15.758 -24.969 1 94.12 122 VAL A C 1
ATOM 925 O O . VAL A 1 122 ? -6.496 -16.234 -25.891 1 94.12 122 VAL A O 1
ATOM 928 N N . GLU A 1 123 ? -8.164 -14.922 -25.094 1 89.56 123 GLU A N 1
ATOM 929 C CA . GLU A 1 123 ? -8.5 -14.383 -26.422 1 89.56 123 GLU A CA 1
ATOM 930 C C . GLU A 1 123 ? -8.148 -12.898 -26.516 1 89.56 123 GLU A C 1
ATOM 932 O O . GLU A 1 123 ? -8.336 -12.148 -25.547 1 89.56 123 GLU A O 1
ATOM 937 N N . THR A 1 124 ? -7.562 -12.57 -27.609 1 86.25 124 THR A N 1
ATOM 938 C CA . THR A 1 124 ? -7.219 -11.172 -27.844 1 86.25 124 THR A CA 1
ATOM 939 C C . THR A 1 124 ? -7.254 -10.844 -29.328 1 86.25 124 THR A C 1
ATOM 941 O O . THR A 1 124 ? -6.922 -11.688 -30.172 1 86.25 124 THR A O 1
ATOM 944 N N . GLU A 1 125 ? -7.797 -9.711 -29.625 1 78.31 125 GLU A N 1
ATOM 945 C CA . GLU A 1 125 ? -7.762 -9.25 -31.016 1 78.31 125 GLU A CA 1
ATOM 946 C C . GLU A 1 125 ? -6.359 -8.789 -31.406 1 78.31 125 GLU A C 1
ATOM 948 O O . GLU A 1 125 ? -5.961 -8.922 -32.562 1 78.31 125 GLU A O 1
ATOM 953 N N . ALA A 1 126 ? -5.656 -8.273 -30.531 1 82.12 126 ALA A N 1
ATOM 954 C CA . ALA A 1 126 ? -4.285 -7.828 -30.766 1 82.12 126 ALA A CA 1
ATOM 955 C C . ALA A 1 126 ? -3.318 -8.508 -29.797 1 82.12 126 ALA A C 1
ATOM 957 O O . ALA A 1 126 ? -3.158 -9.727 -29.828 1 82.12 126 ALA A O 1
ATOM 958 N N . THR A 1 127 ? -2.684 -7.801 -28.969 1 88.75 127 THR A N 1
ATOM 959 C CA . THR A 1 127 ? -1.754 -8.328 -27.969 1 88.75 127 THR A CA 1
ATOM 960 C C . THR A 1 127 ? -2.387 -8.328 -26.594 1 88.75 127 THR A C 1
ATOM 962 O O . THR A 1 127 ? -2.902 -7.301 -26.141 1 88.75 127 THR A O 1
ATOM 965 N N . GLY A 1 128 ? -2.545 -9.609 -26.141 1 94.44 128 GLY A N 1
ATOM 966 C CA . GLY A 1 128 ? -2.932 -9.68 -24.734 1 94.44 128 GLY A CA 1
ATOM 967 C C . GLY A 1 128 ? -1.864 -9.156 -23.797 1 94.44 128 GLY A C 1
ATOM 968 O O . GLY A 1 128 ? -0.669 -9.289 -24.062 1 94.44 128 GLY A O 1
ATOM 969 N N . ARG A 1 129 ? -2.283 -8.5 -22.719 1 96 129 ARG A N 1
ATOM 970 C CA . ARG A 1 129 ? -1.364 -7.914 -21.75 1 96 129 ARG A CA 1
ATOM 971 C C . ARG A 1 129 ? -1.896 -8.07 -20.328 1 96 129 ARG A C 1
ATOM 973 O O . ARG A 1 129 ? -3.07 -7.797 -20.062 1 96 129 ARG A O 1
ATOM 980 N N . THR A 1 130 ? -1.06 -8.57 -19.453 1 97.19 130 THR A N 1
ATOM 981 C CA . THR A 1 130 ? -1.426 -8.688 -18.047 1 97.19 130 THR A CA 1
ATOM 982 C C . THR A 1 130 ? -0.267 -8.258 -17.141 1 97.19 130 THR A C 1
ATOM 984 O O . THR A 1 130 ? 0.895 -8.312 -17.547 1 97.19 130 THR A O 1
ATOM 987 N N . ILE A 1 131 ? -0.562 -7.703 -16.016 1 97.81 131 ILE A N 1
ATOM 988 C CA . ILE A 1 131 ? 0.385 -7.668 -14.906 1 97.81 131 ILE A CA 1
ATOM 989 C C . ILE A 1 131 ? 0.207 -8.906 -14.031 1 97.81 131 ILE A C 1
ATOM 991 O O . ILE A 1 131 ? -0.9 -9.195 -13.57 1 97.81 131 ILE A O 1
ATOM 995 N N . THR A 1 132 ? 1.259 -9.633 -13.828 1 97 132 THR A N 1
ATOM 996 C CA . THR A 1 132 ? 1.212 -10.883 -13.078 1 97 132 THR A CA 1
ATOM 997 C C . THR A 1 132 ? 1.969 -10.75 -11.758 1 97 132 THR A C 1
ATOM 999 O O . THR A 1 132 ? 3.117 -10.305 -11.742 1 97 132 THR A O 1
ATOM 1002 N N . LEU A 1 133 ? 1.343 -11.102 -10.711 1 96.81 133 LEU A N 1
ATOM 1003 C CA . LEU A 1 133 ? 1.969 -11.227 -9.406 1 96.81 133 LEU A CA 1
ATOM 1004 C C . LEU A 1 133 ? 1.995 -12.688 -8.953 1 96.81 133 LEU A C 1
ATOM 1006 O O . LEU A 1 133 ? 0.951 -13.336 -8.883 1 96.81 133 LEU A O 1
ATOM 1010 N N . LEU A 1 134 ? 3.123 -13.211 -8.789 1 94.81 134 LEU A N 1
ATOM 1011 C CA . LEU A 1 134 ? 3.32 -14.5 -8.133 1 94.81 134 LEU A CA 1
ATOM 1012 C C . LEU A 1 134 ? 3.701 -14.305 -6.668 1 94.81 134 LEU A C 1
ATOM 1014 O O . LEU A 1 134 ? 4.738 -13.703 -6.367 1 94.81 134 LEU A O 1
ATOM 1018 N N . ALA A 1 135 ? 2.928 -14.82 -5.785 1 92.38 135 ALA A N 1
ATOM 1019 C CA . ALA A 1 135 ? 3.135 -14.555 -4.363 1 92.38 135 ALA A CA 1
ATOM 1020 C C . ALA A 1 135 ? 2.822 -15.789 -3.525 1 92.38 135 ALA A C 1
ATOM 1022 O O . ALA A 1 135 ? 2 -16.625 -3.916 1 92.38 135 ALA A O 1
ATOM 1023 N N . PRO A 1 136 ? 3.492 -15.852 -2.379 1 84.12 136 PRO A N 1
ATOM 1024 C CA . PRO A 1 136 ? 3.137 -16.938 -1.453 1 84.12 136 PRO A CA 1
ATOM 1025 C C . PRO A 1 136 ? 1.678 -16.859 -1.004 1 84.12 136 PRO A C 1
ATOM 1027 O O . PRO A 1 136 ? 1.141 -15.773 -0.795 1 84.12 136 PRO A O 1
ATOM 1030 N N . ARG A 1 137 ? 1.114 -18 -0.835 1 82.12 137 ARG A N 1
ATOM 1031 C CA . ARG A 1 137 ? -0.271 -18.141 -0.397 1 82.12 137 ARG A CA 1
ATOM 1032 C C . ARG A 1 137 ? -0.525 -17.344 0.876 1 82.12 137 ARG A C 1
ATOM 1034 O O . ARG A 1 137 ? -1.584 -16.734 1.029 1 82.12 137 ARG A O 1
ATOM 1041 N N . SER A 1 138 ? 0.39 -17.344 1.753 1 73.94 138 SER A N 1
ATOM 1042 C CA . SER A 1 138 ? 0.248 -16.672 3.043 1 73.94 138 SER A CA 1
ATOM 1043 C C . SER A 1 138 ? 0.05 -15.172 2.869 1 73.94 138 SER A C 1
ATOM 1045 O O . SER A 1 138 ? -0.669 -14.547 3.645 1 73.94 138 SER A O 1
ATOM 1047 N N . LEU A 1 139 ? 0.652 -14.617 1.883 1 79.62 139 LEU A N 1
ATOM 1048 C CA . LEU A 1 139 ? 0.519 -13.188 1.599 1 79.62 139 LEU A CA 1
ATOM 1049 C C . LEU A 1 139 ? -0.859 -12.875 1.025 1 79.62 139 LEU A C 1
ATOM 1051 O O . LEU A 1 139 ? -1.476 -11.875 1.391 1 79.62 139 LEU A O 1
ATOM 1055 N N . VAL A 1 140 ? -1.345 -13.734 0.215 1 84.44 140 VAL A N 1
ATOM 1056 C CA . VAL A 1 140 ? -2.568 -13.484 -0.54 1 84.44 140 VAL A CA 1
ATOM 1057 C C . VAL A 1 140 ? -3.783 -13.805 0.328 1 84.44 140 VAL A C 1
ATOM 1059 O O . VAL A 1 140 ? -4.789 -13.086 0.286 1 84.44 140 VAL A O 1
ATOM 1062 N N . GLU A 1 141 ? -3.658 -14.828 1.115 1 75.06 141 GLU A N 1
ATOM 1063 C CA . GLU A 1 141 ? -4.828 -15.297 1.854 1 75.06 141 GLU A CA 1
ATOM 1064 C C . GLU A 1 141 ? -4.828 -14.758 3.283 1 75.06 141 GLU A C 1
ATOM 1066 O O . GLU A 1 141 ? -5.645 -15.172 4.109 1 75.06 141 GLU A O 1
ATOM 1071 N N . ALA A 1 142 ? -3.885 -13.945 3.516 1 63.28 142 ALA A N 1
ATOM 1072 C CA . ALA A 1 142 ? -3.795 -13.414 4.871 1 63.28 142 ALA A CA 1
ATOM 1073 C C . ALA A 1 142 ? -5.145 -12.883 5.348 1 63.28 142 ALA A C 1
ATOM 1075 O O . ALA A 1 142 ? -5.508 -13.039 6.516 1 63.28 142 ALA A O 1
ATOM 1076 N N . GLU A 1 143 ? -5.906 -12.414 4.391 1 56 143 GLU A N 1
ATOM 1077 C CA . GLU A 1 143 ? -7.148 -11.828 4.883 1 56 143 GLU A CA 1
ATOM 1078 C C . GLU A 1 143 ? -8.367 -12.547 4.305 1 56 143 GLU A C 1
ATOM 1080 O O . GLU A 1 143 ? -9.484 -12.039 4.391 1 56 143 GLU A O 1
ATOM 1085 N N . SER A 1 144 ? -8.094 -13.617 3.666 1 60.56 144 SER A N 1
ATOM 1086 C CA . SER A 1 144 ? -9.211 -14.289 3.02 1 60.56 144 SER A CA 1
ATOM 1087 C C . SER A 1 144 ? -10.016 -15.117 4.023 1 60.56 144 SER A C 1
ATOM 1089 O O . SER A 1 144 ? -11.07 -15.656 3.688 1 60.56 144 SER A O 1
ATOM 1091 N N . LYS A 1 145 ? -9.672 -14.992 5.219 1 56.41 145 LYS A N 1
ATOM 1092 C CA . LYS A 1 145 ? -10.359 -15.727 6.277 1 56.41 145 LYS A CA 1
ATOM 1093 C C . LYS A 1 145 ? -10.5 -17.203 5.926 1 56.41 145 LYS A C 1
ATOM 1095 O O . LYS A 1 145 ? -11.57 -17.797 6.086 1 56.41 145 LYS A O 1
ATOM 1100 N N . GLY A 1 146 ? -9.445 -17.672 5.266 1 56.22 146 GLY A N 1
ATOM 1101 C CA . GLY A 1 146 ? -9.422 -19.094 4.949 1 56.22 146 GLY A CA 1
ATOM 1102 C C . GLY A 1 146 ? -10.109 -19.422 3.637 1 56.22 146 GLY A C 1
ATOM 1103 O O . GLY A 1 146 ? -10.086 -20.578 3.191 1 56.22 146 GLY A O 1
ATOM 1104 N N . ARG A 1 147 ? -10.703 -18.562 3.076 1 63.41 147 ARG A N 1
ATOM 1105 C CA . ARG A 1 147 ? -11.398 -18.828 1.823 1 63.41 147 ARG A CA 1
ATOM 1106 C C . ARG A 1 147 ? -10.43 -18.859 0.648 1 63.41 147 ARG A C 1
ATOM 1108 O O . ARG A 1 147 ? -9.492 -18.062 0.596 1 63.41 147 ARG A O 1
ATOM 1115 N N . SER A 1 148 ? -10.727 -19.891 -0.169 1 73.19 148 SER A N 1
ATOM 1116 C CA . SER A 1 148 ? -9.906 -19.969 -1.368 1 73.19 148 SER A CA 1
ATOM 1117 C C . SER A 1 148 ? -10.273 -18.891 -2.367 1 73.19 148 SER A C 1
ATOM 1119 O O . SER A 1 148 ? -11.453 -18.594 -2.562 1 73.19 148 SER A O 1
ATOM 1121 N N . LEU A 1 149 ? -9.391 -18.297 -2.945 1 86.12 149 LEU A N 1
ATOM 1122 C CA . LEU A 1 149 ? -9.586 -17.266 -3.949 1 86.12 149 LEU A CA 1
ATOM 1123 C C . LEU A 1 149 ? -9.438 -17.828 -5.355 1 86.12 149 LEU A C 1
ATOM 1125 O O . LEU A 1 149 ? -9.539 -17.094 -6.34 1 86.12 149 LEU A O 1
ATOM 1129 N N . HIS A 1 150 ? -9.32 -19.141 -5.371 1 89.44 150 HIS A N 1
ATOM 1130 C CA . HIS A 1 150 ? -9.078 -19.797 -6.656 1 89.44 150 HIS A CA 1
ATOM 1131 C C . HIS A 1 150 ? -10.266 -19.594 -7.598 1 89.44 150 HIS A C 1
ATOM 1133 O O . HIS A 1 150 ? -11.391 -19.969 -7.277 1 89.44 150 HIS A O 1
ATOM 1139 N N . GLY A 1 151 ? -9.977 -18.953 -8.75 1 90.56 151 GLY A N 1
ATOM 1140 C CA . GLY A 1 151 ? -11.016 -18.719 -9.742 1 90.56 151 GLY A CA 1
ATOM 1141 C C . GLY A 1 151 ? -11.781 -17.422 -9.5 1 90.56 151 GLY A C 1
ATOM 1142 O O . GLY A 1 151 ? -12.633 -17.047 -10.312 1 90.56 151 GLY A O 1
ATOM 1143 N N . THR A 1 152 ? -11.508 -16.797 -8.5 1 89.94 152 THR A N 1
ATOM 1144 C CA . THR A 1 152 ? -12.18 -15.531 -8.188 1 89.94 152 THR A CA 1
ATOM 1145 C C . THR A 1 152 ? -11.727 -14.43 -9.141 1 89.94 152 THR A C 1
ATOM 1147 O O . THR A 1 152 ? -10.547 -14.352 -9.492 1 89.94 152 THR A O 1
ATOM 1150 N N . VAL A 1 153 ? -12.727 -13.594 -9.547 1 93.75 153 VAL A N 1
ATOM 1151 C CA . VAL A 1 153 ? -12.438 -12.422 -10.359 1 93.75 153 VAL A CA 1
ATOM 1152 C C . VAL A 1 153 ? -12.883 -11.156 -9.617 1 93.75 153 VAL A C 1
ATOM 1154 O O . VAL A 1 153 ? -14.07 -11 -9.32 1 93.75 153 VAL A O 1
ATOM 1157 N N . LEU A 1 154 ? -11.922 -10.391 -9.281 1 92.62 154 LEU A N 1
ATOM 1158 C CA . LEU A 1 154 ? -12.203 -9.102 -8.656 1 92.62 154 LEU A CA 1
ATOM 1159 C C . LEU A 1 154 ? -12.555 -8.055 -9.703 1 92.62 154 LEU A C 1
ATOM 1161 O O . LEU A 1 154 ? -11.875 -7.941 -10.727 1 92.62 154 LEU A O 1
ATOM 1165 N N . ARG A 1 155 ? -13.648 -7.344 -9.406 1 92.44 155 ARG A N 1
ATOM 1166 C CA . ARG A 1 155 ? -14.133 -6.309 -10.312 1 92.44 155 ARG A CA 1
ATOM 1167 C C . ARG A 1 155 ? -14.445 -5.023 -9.562 1 92.44 155 ARG A C 1
ATOM 1169 O O . ARG A 1 155 ? -14.367 -4.984 -8.328 1 92.44 155 ARG A O 1
ATOM 1176 N N . GLY A 1 156 ? -14.68 -3.928 -10.375 1 90 156 GLY A N 1
ATOM 1177 C CA . GLY A 1 156 ? -15.133 -2.682 -9.781 1 90 156 GLY A CA 1
ATOM 1178 C C . GLY A 1 156 ? -13.992 -1.8 -9.305 1 90 156 GLY A C 1
ATOM 1179 O O . GLY A 1 156 ? -12.852 -1.946 -9.758 1 90 156 GLY A O 1
ATOM 1180 N N . VAL A 1 157 ? -14.297 -0.945 -8.383 1 90.12 157 VAL A N 1
ATOM 1181 C CA . VAL A 1 157 ? -13.406 0.141 -7.973 1 90.12 157 VAL A CA 1
ATOM 1182 C C . VAL A 1 157 ? -12.156 -0.433 -7.305 1 90.12 157 VAL A C 1
ATOM 1184 O O . VAL A 1 157 ? -11.039 -0.06 -7.652 1 90.12 157 VAL A O 1
ATOM 1187 N N . PRO A 1 158 ? -12.359 -1.41 -6.422 1 91.19 158 PRO A N 1
ATOM 1188 C CA . PRO A 1 158 ? -11.148 -1.933 -5.781 1 91.19 158 PRO A CA 1
ATOM 1189 C C . PRO A 1 158 ? -10.195 -2.592 -6.77 1 91.19 158 PRO A C 1
ATOM 1191 O O . PRO A 1 158 ? -8.969 -2.49 -6.617 1 91.19 158 PRO A O 1
ATOM 1194 N N . ALA A 1 159 ? -10.766 -3.229 -7.762 1 93.5 159 ALA A N 1
ATOM 1195 C CA . ALA A 1 159 ? -9.93 -3.844 -8.797 1 93.5 159 ALA A CA 1
ATOM 1196 C C . ALA A 1 159 ? -9.172 -2.783 -9.586 1 93.5 159 ALA A C 1
ATOM 1198 O O . ALA A 1 159 ? -7.996 -2.963 -9.906 1 93.5 159 ALA A O 1
ATOM 1199 N N . VAL A 1 160 ? -9.828 -1.749 -9.875 1 92.31 160 VAL A N 1
ATOM 1200 C CA . VAL A 1 160 ? -9.227 -0.674 -10.664 1 92.31 160 VAL A CA 1
ATOM 1201 C C . VAL A 1 160 ? -8.078 -0.045 -9.883 1 92.31 160 VAL A C 1
ATOM 1203 O O . VAL A 1 160 ? -6.996 0.184 -10.43 1 92.31 160 VAL A O 1
ATOM 1206 N N . VAL A 1 161 ? -8.258 0.252 -8.617 1 94.25 161 VAL A N 1
ATOM 1207 C CA . VAL A 1 161 ? -7.223 0.858 -7.785 1 94.25 161 VAL A CA 1
ATOM 1208 C C . VAL A 1 161 ? -6.023 -0.085 -7.688 1 94.25 161 VAL A C 1
ATOM 1210 O O . VAL A 1 161 ? -4.879 0.335 -7.859 1 94.25 161 VAL A O 1
ATOM 1213 N N . LEU A 1 162 ? -6.332 -1.325 -7.402 1 95 162 LEU A N 1
ATOM 1214 C CA . LEU A 1 162 ? -5.277 -2.326 -7.316 1 95 162 LEU A CA 1
ATOM 1215 C C . LEU A 1 162 ? -4.488 -2.404 -8.617 1 95 162 LEU A C 1
ATOM 1217 O O . LEU A 1 162 ? -3.258 -2.402 -8.609 1 95 162 LEU A O 1
ATOM 1221 N N . ALA A 1 163 ? -5.191 -2.453 -9.703 1 95.31 163 ALA A N 1
ATOM 1222 C CA . ALA A 1 163 ? -4.562 -2.543 -11.023 1 95.31 163 ALA A CA 1
ATOM 1223 C C . ALA A 1 163 ? -3.672 -1.333 -11.281 1 95.31 163 ALA A C 1
ATOM 1225 O O . ALA A 1 163 ? -2.523 -1.482 -11.711 1 95.31 163 ALA A O 1
ATOM 1226 N N . GLN A 1 164 ? -4.141 -0.18 -11.023 1 94.06 164 GLN A N 1
ATOM 1227 C CA . GLN A 1 164 ? -3.395 1.046 -11.289 1 94.06 164 GLN A CA 1
ATOM 1228 C C . GLN A 1 164 ? -2.152 1.137 -10.406 1 94.06 164 GLN A C 1
ATOM 1230 O O . GLN A 1 164 ? -1.078 1.518 -10.875 1 94.06 164 GLN A O 1
ATOM 1235 N N . CYS A 1 165 ? -2.309 0.838 -9.188 1 95.5 165 CYS A N 1
ATOM 1236 C CA . CYS A 1 165 ? -1.175 0.888 -8.266 1 95.5 165 CYS A CA 1
ATOM 1237 C C . CYS A 1 165 ? -0.121 -0.146 -8.648 1 95.5 165 CYS A C 1
ATOM 1239 O O . CYS A 1 165 ? 1.073 0.157 -8.664 1 95.5 165 CYS A O 1
ATOM 1241 N N . MET A 1 166 ? -0.547 -1.351 -8.984 1 95.75 166 MET A N 1
ATOM 1242 C CA . MET A 1 166 ? 0.397 -2.381 -9.398 1 95.75 166 MET A CA 1
ATOM 1243 C C . MET A 1 166 ? 1.131 -1.965 -10.672 1 95.75 166 MET A C 1
ATOM 1245 O O . MET A 1 166 ? 2.33 -2.209 -10.812 1 95.75 166 MET A O 1
ATOM 1249 N N . GLN A 1 167 ? 0.418 -1.396 -11.578 1 94.88 167 GLN A N 1
ATOM 1250 C CA . GLN A 1 167 ? 1.052 -0.918 -12.805 1 94.88 167 GLN A CA 1
ATOM 1251 C C . GLN A 1 167 ? 2.127 0.12 -12.492 1 94.88 167 GLN A C 1
ATOM 1253 O O . GLN A 1 167 ? 3.207 0.096 -13.086 1 94.88 167 GLN A O 1
ATOM 1258 N N . SER A 1 168 ? 1.854 1.019 -11.594 1 94.25 168 SER A N 1
ATOM 1259 C CA . SER A 1 168 ? 2.828 2.035 -11.211 1 94.25 168 SER A CA 1
ATOM 1260 C C . SER A 1 168 ? 4.066 1.406 -10.578 1 94.25 168 SER A C 1
ATOM 1262 O O . SER A 1 168 ? 5.191 1.809 -10.883 1 94.25 168 SER A O 1
ATOM 1264 N N . VAL A 1 169 ? 3.844 0.458 -9.773 1 95 169 VAL A N 1
ATOM 1265 C CA . VAL A 1 169 ? 4.941 -0.233 -9.102 1 95 169 VAL A CA 1
ATOM 1266 C C . VAL A 1 169 ? 5.812 -0.942 -10.141 1 95 169 VAL A C 1
ATOM 1268 O O . VAL A 1 169 ? 7.039 -0.814 -10.125 1 95 169 VAL A O 1
ATOM 1271 N N . VAL A 1 170 ? 5.16 -1.65 -11.008 1 95.44 170 VAL A N 1
ATOM 1272 C CA . VAL A 1 170 ? 5.879 -2.42 -12.023 1 95.44 170 VAL A CA 1
ATOM 1273 C C . VAL A 1 170 ? 6.738 -1.486 -12.867 1 95.44 170 VAL A C 1
ATOM 1275 O O . VAL A 1 170 ? 7.879 -1.817 -13.211 1 95.44 170 VAL A O 1
ATOM 1278 N N . LEU A 1 171 ? 6.266 -0.351 -13.18 1 91.56 171 LEU A N 1
ATOM 1279 C CA . LEU A 1 171 ? 6.977 0.603 -14.023 1 91.56 171 LEU A CA 1
ATOM 1280 C C . LEU A 1 171 ? 8.148 1.222 -13.273 1 91.56 171 LEU A C 1
ATOM 1282 O O . LEU A 1 171 ? 9.141 1.626 -13.891 1 91.56 171 LEU A O 1
ATOM 1286 N N . ALA A 1 172 ? 8.117 1.188 -12.008 1 91.94 172 ALA A N 1
ATOM 1287 C CA . ALA A 1 172 ? 9.141 1.83 -11.188 1 91.94 172 ALA A CA 1
ATOM 1288 C C . ALA A 1 172 ? 10.289 0.871 -10.883 1 91.94 172 ALA A C 1
ATOM 1290 O O . ALA A 1 172 ? 11.43 1.296 -10.719 1 91.94 172 ALA A O 1
ATOM 1291 N N . LEU A 1 173 ? 10.031 -0.333 -10.859 1 91.5 173 LEU A N 1
ATOM 1292 C CA . LEU A 1 173 ? 10.922 -1.34 -10.289 1 91.5 173 LEU A CA 1
ATOM 1293 C C . LEU A 1 173 ? 12.258 -1.36 -11.016 1 91.5 173 LEU A C 1
ATOM 1295 O O . LEU A 1 173 ? 13.312 -1.438 -10.383 1 91.5 173 LEU A O 1
ATOM 1299 N N . PRO A 1 174 ? 12.266 -1.192 -12.367 1 90.25 174 PRO A N 1
ATOM 1300 C CA . PRO A 1 174 ? 13.547 -1.257 -13.07 1 90.25 174 PRO A CA 1
ATOM 1301 C C . PRO A 1 174 ? 14.5 -0.137 -12.664 1 90.25 174 PRO A C 1
ATOM 1303 O O . PRO A 1 174 ? 15.703 -0.216 -12.93 1 90.25 174 PRO A O 1
ATOM 1306 N N . HIS A 1 175 ? 14.039 0.824 -12 1 90.44 175 HIS A N 1
ATOM 1307 C CA . HIS A 1 175 ? 14.836 1.996 -11.648 1 90.44 175 HIS A CA 1
ATOM 1308 C C . HIS A 1 175 ? 15.211 1.99 -10.172 1 90.44 175 HIS A C 1
ATOM 1310 O O . HIS A 1 175 ? 15.758 2.969 -9.656 1 90.44 175 HIS A O 1
ATOM 1316 N N . LEU A 1 176 ? 14.922 0.942 -9.523 1 88.19 176 LEU A N 1
ATOM 1317 C CA . LEU A 1 176 ? 15.188 0.824 -8.094 1 88.19 176 LEU A CA 1
ATOM 1318 C C . LEU A 1 176 ? 16.219 -0.27 -7.816 1 88.19 176 LEU A C 1
ATOM 1320 O O . LEU A 1 176 ? 16.328 -1.225 -8.586 1 88.19 176 LEU A O 1
ATOM 1324 N N . ASP A 1 177 ? 16.906 -0.054 -6.75 1 84.56 177 ASP A N 1
ATOM 1325 C CA . ASP A 1 177 ? 17.75 -1.166 -6.312 1 84.56 177 ASP A CA 1
ATOM 1326 C C . ASP A 1 177 ? 16.906 -2.252 -5.641 1 84.56 177 ASP A C 1
ATOM 1328 O O . ASP A 1 177 ? 15.773 -2.002 -5.227 1 84.56 177 ASP A O 1
ATOM 1332 N N . PRO A 1 178 ? 17.438 -3.424 -5.559 1 80.38 178 PRO A N 1
ATOM 1333 C CA . PRO A 1 178 ? 16.688 -4.57 -5.051 1 80.38 178 PRO A CA 1
ATOM 1334 C C . PRO A 1 178 ? 16.141 -4.344 -3.643 1 80.38 178 PRO A C 1
ATOM 1336 O O . PRO A 1 178 ? 15.039 -4.797 -3.318 1 80.38 178 PRO A O 1
ATOM 1339 N N . ASP A 1 179 ? 16.859 -3.643 -2.881 1 78.62 179 ASP A N 1
ATOM 1340 C CA . ASP A 1 179 ? 16.422 -3.381 -1.517 1 78.62 179 ASP A CA 1
ATOM 1341 C C . ASP A 1 179 ? 15.188 -2.48 -1.509 1 78.62 179 ASP A C 1
ATOM 1343 O O . ASP A 1 179 ? 14.227 -2.736 -0.775 1 78.62 179 ASP A O 1
ATOM 1347 N N . ALA A 1 180 ? 15.281 -1.505 -2.295 1 83.19 180 ALA A N 1
ATOM 1348 C CA . ALA A 1 180 ? 14.156 -0.589 -2.432 1 83.19 180 ALA A CA 1
ATOM 1349 C C . ALA A 1 180 ? 12.938 -1.302 -3.016 1 83.19 180 ALA A C 1
ATOM 1351 O O . ALA A 1 180 ? 11.812 -1.09 -2.564 1 83.19 180 ALA A O 1
ATOM 1352 N N . ALA A 1 181 ? 13.195 -2.158 -3.93 1 87.88 181 ALA A N 1
ATOM 1353 C CA . ALA A 1 181 ? 12.125 -2.893 -4.598 1 87.88 181 ALA A CA 1
ATOM 1354 C C . ALA A 1 181 ? 11.391 -3.809 -3.621 1 87.88 181 ALA A C 1
ATOM 1356 O O . ALA A 1 181 ? 10.172 -3.967 -3.705 1 87.88 181 ALA A O 1
ATOM 1357 N N . ALA A 1 182 ? 12.109 -4.355 -2.717 1 84.69 182 ALA A N 1
ATOM 1358 C CA . ALA A 1 182 ? 11.547 -5.312 -1.769 1 84.69 182 ALA A CA 1
ATOM 1359 C C . ALA A 1 182 ? 10.477 -4.656 -0.901 1 84.69 182 ALA A C 1
ATOM 1361 O O . ALA A 1 182 ? 9.508 -5.309 -0.502 1 84.69 182 ALA A O 1
ATOM 1362 N N . GLY A 1 183 ? 10.602 -3.404 -0.696 1 85.5 183 GLY A N 1
ATOM 1363 C CA . GLY A 1 183 ? 9.648 -2.684 0.129 1 85.5 183 GLY A CA 1
ATOM 1364 C C . GLY A 1 183 ? 8.258 -2.625 -0.479 1 85.5 183 GLY A C 1
ATOM 1365 O O . GLY A 1 183 ? 7.262 -2.523 0.241 1 85.5 183 GLY A O 1
ATOM 1366 N N . TYR A 1 184 ? 8.172 -2.775 -1.696 1 91.44 184 TYR A N 1
ATOM 1367 C CA . TYR A 1 184 ? 6.891 -2.637 -2.379 1 91.44 184 TYR A CA 1
ATOM 1368 C C . TYR A 1 184 ? 6.043 -3.893 -2.209 1 91.44 184 TYR A C 1
ATOM 1370 O O . TYR A 1 184 ? 4.855 -3.895 -2.535 1 91.44 184 TYR A O 1
ATOM 1378 N N . GLU A 1 185 ? 6.586 -4.965 -1.695 1 89.44 185 GLU A N 1
ATOM 1379 C CA . GLU A 1 185 ? 5.77 -6.137 -1.399 1 89.44 185 GLU A CA 1
ATOM 1380 C C . GLU A 1 185 ? 4.691 -5.812 -0.368 1 89.44 185 GLU A C 1
ATOM 1382 O O . GLU A 1 185 ? 3.543 -6.23 -0.509 1 89.44 185 GLU A O 1
ATOM 1387 N N . ASP A 1 186 ? 5.102 -5.066 0.583 1 85.56 186 ASP A N 1
ATOM 1388 C CA . ASP A 1 186 ? 4.148 -4.676 1.618 1 85.56 186 ASP A CA 1
ATOM 1389 C C . ASP A 1 186 ? 3.029 -3.814 1.038 1 85.56 186 ASP A C 1
ATOM 1391 O O . ASP A 1 186 ? 1.884 -3.887 1.489 1 85.56 186 ASP A O 1
ATOM 1395 N N . VAL A 1 187 ? 3.402 -2.979 0.146 1 91.38 187 VAL A N 1
ATOM 1396 C CA . VAL A 1 187 ? 2.42 -2.123 -0.51 1 91.38 187 VAL A CA 1
ATOM 1397 C C . VAL A 1 187 ? 1.416 -2.982 -1.276 1 91.38 187 VAL A C 1
ATOM 1399 O O . VAL A 1 187 ? 0.204 -2.818 -1.121 1 91.38 187 VAL A O 1
ATOM 1402 N N . VAL A 1 188 ? 1.916 -3.902 -1.994 1 92.81 188 VAL A N 1
ATOM 1403 C CA . VAL A 1 188 ? 1.062 -4.77 -2.799 1 92.81 188 VAL A CA 1
ATOM 1404 C C . VAL A 1 188 ? 0.195 -5.633 -1.884 1 92.81 188 VAL A C 1
ATOM 1406 O O . VAL A 1 188 ? -0.994 -5.828 -2.148 1 92.81 188 VAL A O 1
ATOM 1409 N N . ALA A 1 189 ? 0.746 -6.121 -0.845 1 89.38 189 ALA A N 1
ATOM 1410 C CA . ALA A 1 189 ? 0.001 -6.926 0.119 1 89.38 189 ALA A CA 1
ATOM 1411 C C . ALA A 1 189 ? -1.142 -6.125 0.736 1 89.38 189 ALA A C 1
ATOM 1413 O O . ALA A 1 189 ? -2.252 -6.637 0.898 1 89.38 189 ALA A O 1
ATOM 1414 N N . SER A 1 190 ? -0.868 -4.914 1.109 1 89.38 190 SER A N 1
ATOM 1415 C CA . SER A 1 190 ? -1.896 -4.055 1.69 1 89.38 190 SER A CA 1
ATOM 1416 C C . SER A 1 190 ? -3.01 -3.77 0.688 1 89.38 190 SER A C 1
ATOM 1418 O O . SER A 1 190 ? -4.188 -3.752 1.049 1 89.38 190 SER A O 1
ATOM 1420 N N . LEU A 1 191 ? -2.646 -3.531 -0.515 1 92.62 191 LEU A N 1
ATOM 1421 C CA . LEU A 1 191 ? -3.619 -3.301 -1.577 1 92.62 191 LEU A CA 1
ATOM 1422 C C . LEU A 1 191 ? -4.516 -4.52 -1.768 1 92.62 191 LEU A C 1
ATOM 1424 O O . LEU A 1 191 ? -5.734 -4.383 -1.914 1 92.62 191 LEU A O 1
ATOM 1428 N N . LEU A 1 192 ? -3.891 -5.68 -1.772 1 90.75 192 LEU A N 1
ATOM 1429 C CA . LEU A 1 192 ? -4.66 -6.914 -1.906 1 90.75 192 LEU A CA 1
ATOM 1430 C C . LEU A 1 192 ? -5.645 -7.066 -0.75 1 90.75 192 LEU A C 1
ATOM 1432 O O . LEU A 1 192 ? -6.812 -7.391 -0.964 1 90.75 192 LEU A O 1
ATOM 1436 N N . ARG A 1 193 ? -5.215 -6.828 0.33 1 86.75 193 ARG A N 1
ATOM 1437 C CA . ARG A 1 193 ? -6.043 -6.953 1.525 1 86.75 193 ARG A CA 1
ATOM 1438 C C . ARG A 1 193 ? -7.27 -6.051 1.44 1 86.75 193 ARG A C 1
ATOM 1440 O O . ARG A 1 193 ? -8.391 -6.496 1.683 1 86.75 193 ARG A O 1
ATOM 1447 N N . VAL A 1 194 ? -7.047 -4.855 1.132 1 87.75 194 VAL A N 1
ATOM 1448 C CA . VAL A 1 194 ? -8.133 -3.879 1.079 1 87.75 194 VAL A CA 1
ATOM 1449 C C . VAL A 1 194 ? -9.094 -4.238 -0.049 1 87.75 194 VAL A C 1
ATOM 1451 O O . VAL A 1 194 ? -10.312 -4.207 0.135 1 87.75 194 VAL A O 1
ATOM 1454 N N . SER A 1 195 ? -8.586 -4.562 -1.16 1 90 195 SER A N 1
ATOM 1455 C CA . SER A 1 195 ? -9.414 -4.859 -2.322 1 90 195 SER A CA 1
ATOM 1456 C C . SER A 1 195 ? -10.281 -6.09 -2.08 1 90 195 SER A C 1
ATOM 1458 O O . SER A 1 195 ? -11.461 -6.105 -2.439 1 90 195 SER A O 1
ATOM 1460 N N . LEU A 1 196 ? -9.711 -7.082 -1.538 1 85.69 196 LEU A N 1
ATOM 1461 C CA . LEU A 1 196 ? -10.445 -8.312 -1.274 1 85.69 196 LEU A CA 1
ATOM 1462 C C . LEU A 1 196 ? -11.461 -8.109 -0.156 1 85.69 196 LEU A C 1
ATOM 1464 O O . LEU A 1 196 ? -12.508 -8.766 -0.13 1 85.69 196 LEU A O 1
ATOM 1468 N N . GLY A 1 197 ? -11.141 -7.219 0.719 1 81.94 197 GLY A N 1
ATOM 1469 C CA . GLY A 1 197 ? -12.078 -6.891 1.779 1 81.94 197 GLY A CA 1
ATOM 1470 C C . GLY A 1 197 ? -13.312 -6.164 1.28 1 81.94 197 GLY A C 1
ATOM 1471 O O . GLY A 1 197 ? -14.414 -6.355 1.807 1 81.94 197 GLY A O 1
ATOM 1472 N N . ILE A 1 198 ? -13.18 -5.375 0.356 1 78.12 198 ILE A N 1
ATOM 1473 C CA . ILE A 1 198 ? -14.258 -4.582 -0.211 1 78.12 198 ILE A CA 1
ATOM 1474 C C . ILE A 1 198 ? -15.148 -5.465 -1.085 1 78.12 198 ILE A C 1
ATOM 1476 O O . ILE A 1 198 ? -16.375 -5.406 -0.998 1 78.12 198 ILE A O 1
ATOM 1480 N N . ALA A 1 199 ? -14.594 -6.152 -2.086 1 73 199 ALA A N 1
ATOM 1481 C CA . ALA A 1 199 ? -15.32 -6.898 -3.104 1 73 199 ALA A CA 1
ATOM 1482 C C . ALA A 1 199 ? -16.062 -8.086 -2.49 1 73 199 ALA A C 1
ATOM 1484 O O . ALA A 1 199 ? -17.078 -8.531 -3.016 1 73 199 ALA A O 1
ATOM 1485 N N . GLU A 1 200 ? -15.867 -8.32 -1.261 1 62.72 200 GLU A N 1
ATOM 1486 C CA . GLU A 1 200 ? -16.438 -9.516 -0.655 1 62.72 200 GLU A CA 1
ATOM 1487 C C . GLU A 1 200 ? -16.734 -10.578 -1.708 1 62.72 200 GLU A C 1
ATOM 1489 O O . GLU A 1 200 ? -17.891 -10.938 -1.921 1 62.72 20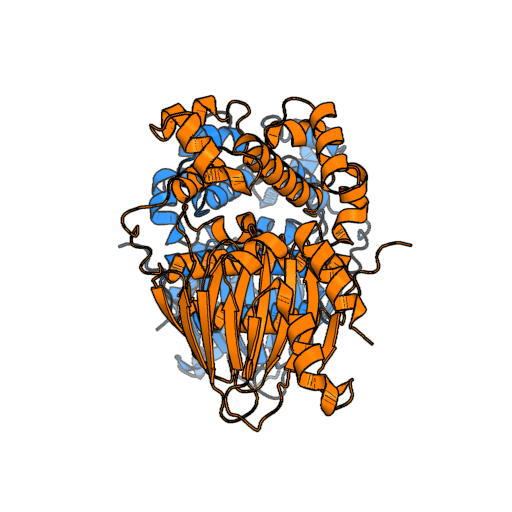0 GLU A O 1
ATOM 1494 N N . PRO A 1 201 ? -15.891 -10.852 -2.533 1 54.47 201 PRO A N 1
ATOM 1495 C CA . PRO A 1 201 ? -16.25 -11.844 -3.551 1 54.47 201 PRO A CA 1
ATOM 1496 C C . PRO A 1 201 ? -17.047 -13.016 -2.98 1 54.47 201 PRO A C 1
ATOM 1498 O O . PRO A 1 201 ? -16.984 -13.289 -1.78 1 54.47 201 PRO A O 1
ATOM 1501 N N . ASP A 1 202 ? -18.312 -13.242 -3.605 1 48.69 202 ASP A N 1
ATOM 1502 C CA . ASP A 1 202 ? -19.078 -14.414 -3.189 1 48.69 202 ASP A CA 1
ATOM 1503 C C . ASP A 1 202 ? -18.141 -15.555 -2.768 1 48.69 202 ASP A C 1
ATOM 1505 O O . ASP A 1 202 ? -17.656 -16.297 -3.611 1 48.69 202 ASP A O 1
ATOM 1509 N N . LEU A 1 203 ? -17.625 -15.234 -1.618 1 49.41 203 LEU A N 1
ATOM 1510 C CA . LEU A 1 203 ? -16.766 -16.25 -1.014 1 49.41 203 LEU A CA 1
ATOM 1511 C C . LEU A 1 203 ? -17.594 -17.375 -0.415 1 49.41 203 LEU A C 1
ATOM 1513 O O . LEU A 1 203 ? -17.281 -17.875 0.668 1 49.41 203 LEU A O 1
ATOM 1517 N N . SER A 1 204 ? -18.828 -17.422 -0.805 1 43.34 204 SER A N 1
ATOM 1518 C CA . SER A 1 204 ? -19.609 -18.531 -0.275 1 43.34 204 SER A CA 1
ATOM 1519 C C . SER A 1 204 ? -18.734 -19.75 -0.008 1 43.34 204 SER A C 1
ATOM 1521 O O . SER A 1 204 ? -17.891 -20.094 -0.836 1 43.34 204 SER A O 1
ATOM 1523 N N . PRO A 1 205 ? -18.719 -19.812 1.35 1 42.22 205 PRO A N 1
ATOM 1524 C CA . PRO A 1 205 ? -18.078 -21.109 1.637 1 42.22 205 PRO A CA 1
ATOM 1525 C C . PRO A 1 205 ? -18.453 -22.188 0.628 1 42.22 205 PRO A C 1
ATOM 1527 O O . PRO A 1 205 ? -19.641 -22.344 0.29 1 42.22 205 PRO A O 1
ATOM 1530 N N . ARG A 1 206 ? -17.875 -22.219 -0.377 1 41.94 206 ARG A N 1
ATOM 1531 C CA . ARG A 1 206 ? -18.234 -23.406 -1.138 1 41.94 206 ARG A CA 1
ATOM 1532 C C . ARG A 1 206 ? -18.328 -24.625 -0.229 1 41.94 206 ARG A C 1
ATOM 1534 O O . ARG A 1 206 ? -17.562 -24.75 0.731 1 41.94 206 ARG A O 1
ATOM 1541 N N . PRO A 1 207 ? -19.453 -25.047 -0.037 1 40.28 207 PRO A N 1
ATOM 1542 C CA . PRO A 1 207 ? -19.641 -26.156 0.895 1 40.28 207 PRO A CA 1
ATOM 1543 C C . PRO A 1 207 ? -18.328 -26.797 1.321 1 40.28 207 PRO A C 1
ATOM 1545 O O . PRO A 1 207 ? -18.109 -27.031 2.512 1 40.28 207 PRO A O 1
ATOM 1548 N N . ASP A 1 208 ? -17.734 -27.656 0.647 1 41.41 208 ASP A N 1
ATOM 1549 C CA . ASP A 1 208 ? -16.719 -28.594 1.096 1 41.41 208 ASP A CA 1
ATOM 1550 C C . ASP A 1 208 ? -15.352 -27.922 1.187 1 41.41 208 ASP A C 1
ATOM 1552 O O . ASP A 1 208 ? -14.617 -27.859 0.199 1 41.41 208 ASP A O 1
ATOM 1556 N N . HIS A 1 209 ? -15.305 -26.984 2 1 53.44 209 HIS A N 1
ATOM 1557 C CA . HIS A 1 209 ? -13.898 -26.672 2.244 1 53.44 209 HIS A CA 1
ATOM 1558 C C . HIS A 1 209 ? -13.062 -27.938 2.396 1 53.44 209 HIS A C 1
ATOM 1560 O O . HIS A 1 209 ? -13.398 -28.812 3.201 1 53.44 209 HIS A O 1
ATOM 1566 N N . SER A 1 210 ? -12.188 -28.156 1.499 1 64.69 210 SER A N 1
ATOM 1567 C CA . SER A 1 210 ? -11.32 -29.312 1.635 1 64.69 210 SER A CA 1
ATOM 1568 C C . SER A 1 210 ? -10.57 -29.297 2.961 1 64.69 210 SER A C 1
ATOM 1570 O O . SER A 1 210 ? -10.531 -28.266 3.641 1 64.69 210 SER A O 1
ATOM 1572 N N . LEU A 1 211 ? -10.664 -30.25 3.621 1 76.69 211 LEU A N 1
ATOM 1573 C CA . LEU A 1 211 ? -9.828 -30.406 4.809 1 76.69 211 LEU A CA 1
ATOM 1574 C C . LEU A 1 211 ? -8.594 -29.531 4.727 1 76.69 211 LEU A C 1
ATOM 1576 O O . LEU A 1 211 ? -8.188 -28.922 5.727 1 76.69 211 LEU A O 1
ATOM 1580 N N . ARG A 1 212 ? -8.25 -29.297 3.562 1 76.56 212 ARG A N 1
ATOM 1581 C CA . ARG A 1 212 ? -7.047 -28.5 3.377 1 76.56 212 ARG A CA 1
ATOM 1582 C C . ARG A 1 212 ? -7.32 -27.031 3.666 1 76.56 212 ARG A C 1
ATOM 1584 O O . ARG A 1 212 ? -6.539 -26.375 4.359 1 76.56 212 ARG A O 1
ATOM 1591 N N . ASP A 1 213 ? -8.406 -26.594 3.236 1 71.88 213 ASP A N 1
ATOM 1592 C CA . ASP A 1 213 ? -8.758 -25.188 3.443 1 71.88 213 ASP A CA 1
ATOM 1593 C C . ASP A 1 213 ? -8.945 -24.875 4.926 1 71.88 213 ASP A C 1
ATOM 1595 O O . ASP A 1 213 ? -8.453 -23.875 5.426 1 71.88 213 ASP A O 1
ATOM 1599 N N . ARG A 1 214 ? -9.617 -25.719 5.512 1 77.25 214 ARG A N 1
ATOM 1600 C CA . ARG A 1 214 ? -9.859 -25.547 6.941 1 77.25 214 ARG A CA 1
ATOM 1601 C C . ARG A 1 214 ? -8.555 -25.625 7.727 1 77.25 214 ARG A C 1
ATOM 1603 O O . ARG A 1 214 ? -8.367 -24.891 8.695 1 77.25 214 ARG A O 1
ATOM 1610 N N . ALA A 1 215 ? -7.766 -26.484 7.305 1 84.5 215 ALA A N 1
ATOM 1611 C CA . ALA A 1 215 ? -6.473 -26.641 7.961 1 84.5 215 ALA A CA 1
ATOM 1612 C C . ALA A 1 215 ? -5.621 -25.391 7.812 1 84.5 215 ALA A C 1
ATOM 1614 O O . ALA A 1 215 ? -5.051 -24.891 8.789 1 84.5 215 ALA A O 1
ATOM 1615 N N . TYR A 1 216 ? -5.613 -24.906 6.652 1 77.19 216 TYR A N 1
ATOM 1616 C CA . TYR A 1 216 ? -4.82 -23.703 6.414 1 77.19 216 TYR A CA 1
ATOM 1617 C C . TYR A 1 216 ? -5.359 -22.516 7.207 1 77.19 216 TYR A C 1
ATOM 1619 O O . TYR A 1 216 ? -4.586 -21.719 7.734 1 77.19 216 TYR A O 1
ATOM 1627 N N . ALA A 1 217 ? -6.621 -22.391 7.262 1 72.12 217 ALA A N 1
ATOM 1628 C CA . ALA A 1 217 ? -7.227 -21.312 8.055 1 72.12 217 ALA A CA 1
ATOM 1629 C C . ALA A 1 217 ? -6.836 -21.438 9.523 1 72.12 217 ALA A C 1
ATOM 1631 O O . ALA A 1 217 ? -6.5 -20.438 10.164 1 72.12 217 ALA A O 1
ATOM 1632 N N . TYR A 1 218 ? -6.871 -22.609 9.953 1 83.06 218 TYR A N 1
ATOM 1633 C CA . TYR A 1 218 ? -6.504 -22.875 11.344 1 83.06 218 TYR A CA 1
ATOM 1634 C C . TYR A 1 218 ? -5.035 -22.547 11.586 1 83.06 218 TYR A C 1
ATOM 1636 O O . TYR A 1 218 ? -4.688 -21.953 12.617 1 83.06 218 TYR A O 1
ATOM 1644 N N . ILE A 1 219 ? -4.23 -22.891 10.695 1 84.75 219 ILE A N 1
ATOM 1645 C CA . ILE A 1 219 ? -2.801 -22.625 10.789 1 84.75 219 ILE A CA 1
ATOM 1646 C C . ILE A 1 219 ? -2.566 -21.109 10.805 1 84.75 219 ILE A C 1
ATOM 1648 O O . ILE A 1 219 ? -1.824 -20.594 11.648 1 84.75 219 ILE A O 1
ATOM 1652 N N . ALA A 1 220 ? -3.195 -20.5 9.961 1 73.31 220 ALA A N 1
ATOM 1653 C CA . ALA A 1 220 ? -3.016 -19.062 9.852 1 73.31 220 ALA A CA 1
ATOM 1654 C C . ALA A 1 220 ? -3.402 -18.359 11.148 1 73.31 220 ALA A C 1
ATOM 1656 O O . ALA A 1 220 ? -2.738 -17.406 11.57 1 73.31 220 ALA A O 1
ATOM 1657 N N . GLU A 1 221 ? -4.363 -18.828 11.719 1 74.94 221 GLU A N 1
ATOM 1658 C CA . GLU A 1 221 ? -4.898 -18.219 12.93 1 74.94 221 GLU A CA 1
ATOM 1659 C C . GLU A 1 221 ? -3.988 -18.484 14.133 1 74.94 221 GLU A C 1
ATOM 1661 O O . GLU A 1 221 ? -3.928 -17.672 15.055 1 74.94 221 GLU A O 1
ATOM 1666 N N . HIS A 1 222 ? -3.24 -19.531 14.07 1 82.06 222 HIS A N 1
ATOM 1667 C CA . HIS A 1 222 ? -2.549 -19.969 15.281 1 82.06 222 HIS A CA 1
ATOM 1668 C C . HIS A 1 222 ? -1.062 -20.188 15.023 1 82.06 222 HIS A C 1
ATOM 1670 O O . HIS A 1 222 ? -0.384 -20.859 15.797 1 82.06 222 HIS A O 1
ATOM 1676 N N . LEU A 1 223 ? -0.583 -19.531 14.023 1 84 223 LEU A N 1
ATOM 1677 C CA . LEU A 1 223 ? 0.746 -19.859 13.523 1 84 223 LEU A CA 1
ATOM 1678 C C . LEU A 1 223 ? 1.813 -19.562 14.57 1 84 223 LEU A C 1
ATOM 1680 O O . LEU A 1 223 ? 2.82 -20.266 14.656 1 84 223 LEU A O 1
ATOM 1684 N N . SER A 1 224 ? 1.595 -18.594 15.398 1 81 224 SER A N 1
ATOM 1685 C CA . SER A 1 224 ? 2.6 -18.141 16.359 1 81 224 SER A CA 1
ATOM 1686 C C . SER A 1 224 ? 2.537 -18.953 17.641 1 81 224 SER A C 1
ATOM 1688 O O . SER A 1 224 ? 3.412 -18.844 18.5 1 81 224 SER A O 1
ATOM 1690 N N . GLU A 1 225 ? 1.542 -19.766 17.781 1 84.06 225 GLU A N 1
ATOM 1691 C CA . GLU A 1 225 ? 1.371 -20.562 18.984 1 84.06 225 GLU A CA 1
ATOM 1692 C C . GLU A 1 225 ? 2.24 -21.812 18.953 1 84.06 225 GLU A C 1
ATOM 1694 O O . GLU A 1 225 ? 2.125 -22.641 18.031 1 84.06 225 GLU A O 1
ATOM 1699 N N . THR A 1 226 ? 2.988 -21.969 20.016 1 83.19 226 THR A N 1
ATOM 1700 C CA . THR A 1 226 ? 3.955 -23.062 20.047 1 83.19 226 THR A CA 1
ATOM 1701 C C . THR A 1 226 ? 3.248 -24.406 20.141 1 83.19 226 THR A C 1
ATOM 1703 O O . THR A 1 226 ? 3.805 -25.438 19.734 1 83.19 226 THR A O 1
ATOM 1706 N N . TRP A 1 227 ? 2.037 -24.391 20.625 1 87.5 227 TRP A N 1
ATOM 1707 C CA . TRP A 1 227 ? 1.311 -25.641 20.797 1 87.5 227 TRP A CA 1
ATOM 1708 C C . TRP A 1 227 ? 0.71 -26.109 19.484 1 87.5 227 TRP A C 1
ATOM 1710 O O . TRP A 1 227 ? 0.261 -27.266 19.375 1 87.5 227 TRP A O 1
ATOM 1720 N N . LEU A 1 228 ? 0.698 -25.266 18.5 1 91.81 228 LEU A N 1
ATOM 1721 C CA . LEU A 1 228 ? 0.106 -25.625 17.219 1 91.81 228 LEU A CA 1
ATOM 1722 C C . LEU A 1 228 ? 0.871 -26.781 16.578 1 91.81 228 LEU A C 1
ATOM 1724 O O . LEU A 1 228 ? 2.092 -26.719 16.422 1 91.81 228 LEU A O 1
ATOM 1728 N N . GLY A 1 229 ? 0.131 -27.859 16.266 1 92.56 229 GLY A N 1
ATOM 1729 C CA . GLY A 1 229 ? 0.665 -29.047 15.617 1 92.56 229 GLY A CA 1
ATOM 1730 C C . GLY A 1 229 ? -0.413 -30 15.148 1 92.56 229 GLY A C 1
ATOM 1731 O O . GLY A 1 229 ? -1.604 -29.688 15.234 1 92.56 229 GLY A O 1
ATOM 1732 N N . PRO A 1 230 ? 0.076 -31.141 14.633 1 92.88 230 PRO A N 1
ATOM 1733 C CA . PRO A 1 230 ? -0.886 -32.094 14.094 1 92.88 230 PRO A CA 1
ATOM 1734 C C . PRO A 1 230 ? -1.933 -32.531 15.125 1 92.88 230 PRO A C 1
ATOM 1736 O O . PRO A 1 230 ? -3.121 -32.625 14.805 1 92.88 230 PRO A O 1
ATOM 1739 N N . THR A 1 231 ? -1.471 -32.656 16.359 1 92.88 231 THR A N 1
ATOM 1740 C CA . THR A 1 231 ? -2.375 -33.125 17.406 1 92.88 231 THR A CA 1
ATOM 1741 C C . THR A 1 231 ? -3.457 -32.094 17.688 1 92.88 231 THR A C 1
ATOM 1743 O O . THR A 1 231 ? -4.645 -32.438 17.719 1 92.88 231 THR A O 1
ATOM 1746 N N . SER A 1 232 ? -3.027 -30.938 17.875 1 94.12 232 SER A N 1
ATOM 1747 C CA . SER A 1 232 ? -3.988 -29.875 18.172 1 94.12 232 SER A CA 1
ATOM 1748 C C . SER A 1 232 ? -4.926 -29.641 16.984 1 94.12 232 SER A C 1
ATOM 1750 O O . SER A 1 232 ? -6.102 -29.344 17.172 1 94.12 232 SER A O 1
ATOM 1752 N N . MET A 1 233 ? -4.434 -29.812 15.812 1 93.88 233 MET A N 1
ATOM 1753 C CA . MET A 1 233 ? -5.238 -29.594 14.617 1 93.88 233 MET A CA 1
ATOM 1754 C C . MET A 1 233 ? -6.285 -30.688 14.453 1 93.88 233 MET A C 1
ATOM 1756 O O . MET A 1 233 ? -7.422 -30.406 14.062 1 93.88 233 MET A O 1
ATOM 1760 N N . CYS A 1 234 ? -5.91 -31.875 14.703 1 93.25 234 CYS A N 1
ATOM 1761 C CA . CYS A 1 234 ? -6.863 -32.969 14.617 1 93.25 234 CYS A CA 1
ATOM 1762 C C . CYS A 1 234 ? -8.062 -32.719 15.531 1 93.25 234 CYS A C 1
ATOM 1764 O O . CYS A 1 234 ? -9.211 -32.906 15.117 1 93.25 234 CYS A O 1
ATOM 1766 N N . ALA A 1 235 ? -7.734 -32.281 16.672 1 93 235 ALA A N 1
ATOM 1767 C CA . ALA A 1 235 ? -8.781 -32 17.656 1 93 235 ALA A CA 1
ATOM 1768 C C . ALA A 1 235 ? -9.672 -30.859 17.203 1 93 235 ALA A C 1
ATOM 1770 O O . ALA A 1 235 ? -10.898 -30.969 17.25 1 93 235 ALA A O 1
ATOM 1771 N N . ALA A 1 236 ? -9.117 -29.875 16.719 1 91.06 236 ALA A N 1
ATOM 1772 C CA . ALA A 1 236 ? -9.836 -28.672 16.359 1 91.06 236 ALA A CA 1
ATOM 1773 C C . ALA A 1 236 ? -10.68 -28.875 15.109 1 91.06 236 ALA A C 1
ATOM 1775 O O . ALA A 1 236 ? -11.781 -28.328 14.992 1 91.06 236 ALA A O 1
ATOM 1776 N N . LEU A 1 237 ? -10.133 -29.688 14.172 1 90.56 237 LEU A N 1
ATOM 1777 C CA . LEU A 1 237 ? -10.766 -29.859 12.875 1 90.56 237 LEU A CA 1
ATOM 1778 C C . LEU A 1 237 ? -11.602 -31.141 12.836 1 90.56 237 LEU A C 1
ATOM 1780 O O . LEU A 1 237 ? -12.258 -31.422 11.828 1 90.56 237 LEU A O 1
ATOM 1784 N N . SER A 1 238 ? -11.562 -31.828 13.945 1 92.88 238 SER A N 1
ATOM 1785 C CA . SER A 1 238 ? -12.328 -33.062 14.094 1 92.88 238 SER A CA 1
ATOM 1786 C C . SER A 1 238 ? -12.031 -34.031 12.969 1 92.88 238 SER A C 1
ATOM 1788 O O . SER A 1 238 ? -12.945 -34.531 12.32 1 92.88 238 SER A O 1
ATOM 1790 N N . VAL A 1 239 ? -10.781 -34.281 12.742 1 93.19 239 VAL A N 1
ATOM 1791 C CA . VAL A 1 239 ? -10.328 -35.25 11.75 1 93.19 239 VAL A CA 1
ATOM 1792 C C . VAL A 1 239 ? -9.266 -36.156 12.359 1 93.19 239 VAL A C 1
ATOM 1794 O O . VAL A 1 239 ? -8.641 -35.812 13.367 1 93.19 239 VAL A O 1
ATOM 1797 N N . SER A 1 240 ? -9.133 -37.375 11.781 1 92.75 240 SER A N 1
ATOM 1798 C CA . SER A 1 240 ? -8.086 -38.281 12.234 1 92.75 240 SER A CA 1
ATOM 1799 C C . SER A 1 240 ? -6.715 -37.844 11.734 1 92.75 240 SER A C 1
ATOM 1801 O O . SER A 1 240 ? -6.617 -37.031 10.805 1 92.75 240 SER A O 1
ATOM 1803 N N . ARG A 1 241 ? -5.707 -38.281 12.469 1 92.12 241 ARG A N 1
ATOM 1804 C CA . ARG A 1 241 ? -4.344 -37.969 12.031 1 92.12 241 ARG A CA 1
ATOM 1805 C C . ARG A 1 241 ? -4.109 -38.469 10.602 1 92.12 241 ARG A C 1
ATOM 1807 O O . ARG A 1 241 ? -3.469 -37.75 9.812 1 92.12 241 ARG A O 1
ATOM 1814 N N . ALA A 1 242 ? -4.652 -39.594 10.297 1 90.69 242 ALA A N 1
ATOM 1815 C CA . ALA A 1 242 ? -4.504 -40.156 8.953 1 90.69 242 ALA A CA 1
ATOM 1816 C C . ALA A 1 242 ? -5.145 -39.25 7.906 1 90.69 242 ALA A C 1
ATOM 1818 O O . ALA A 1 242 ? -4.57 -39 6.84 1 90.69 242 ALA A O 1
ATOM 1819 N N . GLN A 1 243 ? -6.258 -38.75 8.172 1 90.69 243 GLN A N 1
ATOM 1820 C CA . GLN A 1 243 ? -6.977 -37.875 7.262 1 90.69 243 GLN A CA 1
ATOM 1821 C C . GLN A 1 243 ? -6.207 -36.562 7.035 1 90.69 243 GLN A C 1
ATOM 1823 O O . GLN A 1 243 ? -6.086 -36.094 5.902 1 90.69 243 GLN A O 1
ATOM 1828 N N . LEU A 1 244 ? -5.715 -36.031 8.094 1 91.19 244 LEU A N 1
ATOM 1829 C CA . LEU A 1 244 ? -4.984 -34.75 8.008 1 91.19 244 LEU A CA 1
ATOM 1830 C C . LEU A 1 244 ? -3.703 -34.938 7.199 1 91.19 244 LEU A C 1
ATOM 1832 O O . LEU A 1 244 ? -3.408 -34.125 6.324 1 91.19 244 LEU A O 1
ATOM 1836 N N . TYR A 1 245 ? -2.982 -35.938 7.441 1 88.06 245 TYR A N 1
ATOM 1837 C CA . TYR A 1 245 ? -1.729 -36.188 6.734 1 88.06 245 TYR A CA 1
ATOM 1838 C C . TYR A 1 245 ? -1.981 -36.5 5.27 1 88.06 245 TYR A C 1
ATOM 1840 O O . TYR A 1 245 ? -1.209 -36.125 4.391 1 88.06 245 TYR A O 1
ATOM 1848 N N . ARG A 1 246 ? -3.062 -37.25 5.035 1 86.12 246 ARG A N 1
ATOM 1849 C CA . ARG A 1 246 ? -3.422 -37.562 3.652 1 86.12 246 ARG A CA 1
ATOM 1850 C C . ARG A 1 246 ? -3.736 -36.281 2.881 1 86.12 246 ARG A C 1
ATOM 1852 O O . ARG A 1 246 ? -3.379 -36.156 1.707 1 86.12 246 ARG A O 1
ATOM 1859 N N . ALA A 1 247 ? -4.402 -35.406 3.555 1 82.19 247 ALA A N 1
ATOM 1860 C CA . ALA A 1 247 ? -4.801 -34.156 2.924 1 82.19 247 ALA A CA 1
ATOM 1861 C C . ALA A 1 247 ? -3.582 -33.344 2.531 1 82.19 247 ALA A C 1
ATOM 1863 O O . ALA A 1 247 ? -3.65 -32.5 1.617 1 82.19 247 ALA A O 1
ATOM 1864 N N . PHE A 1 248 ? -2.43 -33.594 3.217 1 83.75 248 PHE A N 1
ATOM 1865 C CA . PHE A 1 248 ? -1.234 -32.812 2.982 1 83.75 248 PHE A CA 1
ATOM 1866 C C . PHE A 1 248 ? -0.069 -33.688 2.549 1 83.75 248 PHE A C 1
ATOM 1868 O O . PHE A 1 248 ? 1.095 -33.312 2.738 1 83.75 248 PHE A O 1
ATOM 1875 N N . ALA A 1 249 ? -0.396 -34.781 2.062 1 79 249 ALA A N 1
ATOM 1876 C CA . ALA A 1 249 ? 0.628 -35.75 1.686 1 79 249 ALA A CA 1
ATOM 1877 C C . ALA A 1 249 ? 1.579 -35.188 0.643 1 79 249 ALA A C 1
ATOM 1879 O O . ALA A 1 249 ? 2.795 -35.344 0.735 1 79 249 ALA A O 1
ATOM 1880 N N . SER A 1 250 ? 1.033 -34.438 -0.25 1 66.69 250 SER A N 1
ATOM 1881 C CA . SER A 1 250 ? 1.835 -33.875 -1.33 1 66.69 250 SER A CA 1
ATOM 1882 C C . SER A 1 250 ? 2.742 -32.75 -0.819 1 66.69 250 SER A C 1
ATOM 1884 O O . SER A 1 250 ? 3.723 -32.406 -1.475 1 66.69 250 SER A O 1
ATOM 1886 N N . ASP A 1 251 ? 2.451 -32.281 0.391 1 70.88 251 ASP A N 1
ATOM 1887 C CA . ASP A 1 251 ? 3.213 -31.188 0.98 1 70.88 251 ASP A CA 1
ATOM 1888 C C . ASP A 1 251 ? 4.285 -31.719 1.933 1 70.88 251 ASP A C 1
ATOM 1890 O O . ASP A 1 251 ? 4.969 -30.938 2.598 1 70.88 251 ASP A O 1
ATOM 1894 N N . GLY A 1 252 ? 4.398 -32.938 1.989 1 76.19 252 GLY A N 1
ATOM 1895 C CA . GLY A 1 252 ? 5.332 -33.531 2.926 1 76.19 252 GLY A CA 1
ATOM 1896 C C . GLY A 1 252 ? 4.75 -33.719 4.316 1 76.19 252 GLY A C 1
ATOM 1897 O O . GLY A 1 252 ? 5.469 -34.062 5.254 1 76.19 252 GLY A O 1
ATOM 1898 N N . GLY A 1 253 ? 3.414 -33.438 4.387 1 85.12 253 GLY A N 1
ATOM 1899 C CA . GLY A 1 253 ? 2.75 -33.594 5.668 1 85.12 253 GLY A CA 1
ATOM 1900 C C . GLY A 1 253 ? 2.441 -32.281 6.355 1 85.12 253 GLY A C 1
ATOM 1901 O O . GLY A 1 253 ? 3.09 -31.266 6.086 1 85.12 253 GLY A O 1
ATOM 1902 N N . ILE A 1 254 ? 1.496 -32.312 7.273 1 89.12 254 ILE A N 1
ATOM 1903 C CA . ILE A 1 254 ? 0.951 -31.125 7.902 1 89.12 254 ILE A CA 1
ATOM 1904 C C . ILE A 1 254 ? 2.018 -30.469 8.773 1 89.12 254 ILE A C 1
ATOM 1906 O O . ILE A 1 254 ? 2.078 -29.234 8.875 1 89.12 254 ILE A O 1
ATOM 1910 N N . ALA A 1 255 ? 2.871 -31.219 9.375 1 89.62 255 ALA A N 1
ATOM 1911 C CA . ALA A 1 255 ? 3.92 -30.688 10.242 1 89.62 255 ALA A CA 1
ATOM 1912 C C . ALA A 1 255 ? 4.906 -29.844 9.445 1 89.62 255 ALA A C 1
ATOM 1914 O O . ALA A 1 255 ? 5.336 -28.781 9.906 1 89.62 255 ALA A O 1
ATOM 1915 N N . LEU A 1 256 ? 5.223 -30.312 8.305 1 85.38 256 LEU A N 1
ATOM 1916 C CA . LEU A 1 256 ? 6.137 -29.578 7.434 1 85.38 256 LEU A CA 1
ATOM 1917 C C . LEU A 1 256 ? 5.496 -28.281 6.938 1 85.38 256 LEU A C 1
ATOM 1919 O O . LEU A 1 256 ? 6.176 -27.266 6.812 1 85.38 256 LEU A O 1
ATOM 1923 N N . VAL A 1 257 ? 4.242 -28.422 6.691 1 83.69 257 VAL A N 1
ATOM 1924 C CA . VAL A 1 257 ? 3.5 -27.25 6.23 1 83.69 257 VAL A CA 1
ATOM 1925 C C . VAL A 1 257 ? 3.535 -26.172 7.305 1 83.69 257 VAL A C 1
ATOM 1927 O O . VAL A 1 257 ? 3.809 -25 7.004 1 83.69 257 VAL A O 1
ATOM 1930 N N . ILE A 1 258 ? 3.312 -26.5 8.5 1 88.19 258 ILE A N 1
ATOM 1931 C CA . ILE A 1 258 ? 3.328 -25.562 9.609 1 88.19 258 ILE A CA 1
ATOM 1932 C C . ILE A 1 258 ? 4.715 -24.938 9.742 1 88.19 258 ILE A C 1
ATOM 1934 O O . ILE A 1 258 ? 4.84 -23.719 9.875 1 88.19 258 ILE A O 1
ATOM 1938 N N . ARG A 1 259 ? 5.688 -25.734 9.672 1 85.88 259 ARG A N 1
ATOM 1939 C CA . ARG A 1 259 ? 7.062 -25.266 9.797 1 85.88 259 ARG A CA 1
ATOM 1940 C C . ARG A 1 259 ? 7.402 -24.266 8.695 1 85.88 259 ARG A C 1
ATOM 1942 O O . ARG A 1 259 ? 8.023 -23.234 8.953 1 85.88 259 ARG A O 1
ATOM 1949 N N . ARG A 1 260 ? 7.059 -24.594 7.504 1 81.38 260 ARG A N 1
ATOM 1950 C CA . ARG A 1 260 ? 7.305 -23.719 6.367 1 81.38 260 ARG A CA 1
ATOM 1951 C C . ARG A 1 260 ? 6.625 -22.359 6.562 1 81.38 260 ARG A C 1
ATOM 1953 O O . ARG A 1 260 ? 7.227 -21.312 6.309 1 81.38 260 ARG A O 1
ATOM 1960 N N . LYS A 1 261 ? 5.434 -22.438 6.98 1 83.44 261 LYS A N 1
ATOM 1961 C CA . LYS A 1 261 ? 4.68 -21.203 7.191 1 83.44 261 LYS A CA 1
ATOM 1962 C C . LYS A 1 261 ? 5.324 -20.344 8.273 1 83.44 261 LYS A C 1
ATOM 1964 O O . LYS A 1 261 ? 5.348 -19.125 8.164 1 83.44 261 LYS A O 1
ATOM 1969 N N . ARG A 1 262 ? 5.805 -20.938 9.273 1 86 262 ARG A N 1
ATOM 1970 C CA . ARG A 1 262 ? 6.496 -20.203 10.336 1 86 262 ARG A CA 1
ATOM 1971 C C . ARG A 1 262 ? 7.781 -19.578 9.812 1 86 262 ARG A C 1
ATOM 1973 O O . ARG A 1 262 ? 8.109 -18.453 10.172 1 86 262 ARG A O 1
ATOM 1980 N N . LEU A 1 263 ? 8.477 -20.281 9.039 1 81.56 263 LEU A N 1
ATOM 1981 C CA . LEU A 1 263 ? 9.711 -19.766 8.477 1 81.56 263 LEU A CA 1
ATOM 1982 C C . LEU A 1 263 ? 9.438 -18.562 7.574 1 81.56 263 LEU A C 1
ATOM 1984 O O . LEU A 1 263 ? 10.195 -17.594 7.578 1 81.56 263 LEU A O 1
ATOM 1988 N N . GLU A 1 264 ? 8.438 -18.75 6.805 1 75.19 264 GLU A N 1
ATOM 1989 C CA . GLU A 1 264 ? 8.031 -17.625 5.957 1 75.19 264 GLU A CA 1
ATOM 1990 C C . GLU A 1 264 ? 7.703 -16.391 6.793 1 75.19 264 GLU A C 1
ATOM 1992 O O . GLU A 1 264 ? 8.039 -15.266 6.414 1 75.19 264 GLU A O 1
ATOM 1997 N N . LEU A 1 265 ? 7.035 -16.547 7.82 1 77.38 265 LEU A N 1
ATOM 1998 C CA . LEU A 1 265 ? 6.727 -15.469 8.75 1 77.38 265 LEU A CA 1
ATOM 1999 C C . LEU A 1 265 ? 8 -14.844 9.297 1 77.38 265 LEU A C 1
ATOM 2001 O O . LEU A 1 265 ? 8.109 -13.617 9.383 1 77.38 265 LEU A O 1
ATOM 2005 N N . VAL A 1 266 ? 8.891 -15.656 9.695 1 79.62 266 VAL A N 1
ATOM 2006 C CA . VAL A 1 266 ? 10.164 -15.18 10.219 1 79.62 266 VAL A CA 1
ATOM 2007 C C . VAL A 1 266 ? 10.867 -14.32 9.172 1 79.62 266 VAL A C 1
ATOM 2009 O O . VAL A 1 266 ? 11.375 -13.242 9.484 1 79.62 266 VAL A O 1
ATOM 2012 N N . TYR A 1 267 ? 10.883 -14.797 8 1 75.75 267 TYR A N 1
ATOM 2013 C CA . TYR A 1 267 ? 11.547 -14.07 6.926 1 75.75 267 TYR A CA 1
ATOM 2014 C C . TYR A 1 267 ? 10.93 -12.688 6.746 1 75.75 267 TYR A C 1
ATOM 2016 O O . TYR A 1 267 ? 11.648 -11.695 6.605 1 75.75 267 TYR A O 1
ATOM 2024 N N . ARG A 1 268 ? 9.703 -12.703 6.723 1 70.88 268 ARG A N 1
ATOM 2025 C CA . ARG A 1 268 ? 8.984 -11.438 6.562 1 70.88 268 ARG A CA 1
ATOM 2026 C C . ARG A 1 268 ? 9.328 -10.477 7.691 1 70.88 268 ARG A C 1
ATOM 2028 O O . ARG A 1 268 ? 9.539 -9.281 7.453 1 70.88 268 ARG A O 1
ATOM 2035 N N . GLU A 1 269 ? 9.312 -11.008 8.789 1 71.81 269 GLU A N 1
ATOM 2036 C CA . GLU A 1 269 ? 9.617 -10.18 9.953 1 71.81 269 GLU A CA 1
ATOM 2037 C C . GLU A 1 269 ? 11.047 -9.656 9.906 1 71.81 269 GLU A C 1
ATOM 2039 O O . GLU A 1 269 ? 11.312 -8.516 10.289 1 71.81 269 GLU A O 1
ATOM 2044 N N . LEU A 1 270 ? 11.906 -10.531 9.508 1 72.88 270 LEU A N 1
ATOM 2045 C CA . LEU A 1 270 ? 13.32 -10.188 9.453 1 72.88 270 LEU A CA 1
ATOM 2046 C C . LEU A 1 270 ? 13.586 -9.102 8.414 1 72.88 270 LEU A C 1
ATOM 2048 O O . LEU A 1 270 ? 14.5 -8.289 8.578 1 72.88 270 LEU A O 1
ATOM 2052 N N . THR A 1 271 ? 12.859 -9.25 7.418 1 65.62 271 THR A N 1
ATOM 2053 C CA . THR A 1 271 ? 13.148 -8.375 6.285 1 65.62 271 THR A CA 1
ATOM 2054 C C . THR A 1 271 ? 12.312 -7.102 6.355 1 65.62 271 THR A C 1
ATOM 2056 O O . THR A 1 271 ? 12.422 -6.23 5.488 1 65.62 271 THR A O 1
ATOM 2059 N N . ARG A 1 272 ? 11.445 -7.145 7.375 1 59.44 272 ARG A N 1
ATOM 2060 C CA . ARG A 1 272 ? 10.719 -5.902 7.621 1 59.44 272 ARG A CA 1
ATOM 2061 C C . ARG A 1 272 ? 11.648 -4.82 8.164 1 59.44 272 ARG A C 1
ATOM 2063 O O . ARG A 1 272 ? 12.5 -5.094 9.008 1 59.44 272 ARG A O 1
ATOM 2070 N N . ALA A 1 273 ? 11.703 -3.822 7.457 1 50.03 273 ALA A N 1
ATOM 2071 C CA . ALA A 1 273 ? 12.625 -2.727 7.766 1 50.03 273 ALA A CA 1
ATOM 2072 C C . ALA A 1 273 ? 12.602 -2.398 9.258 1 50.03 273 ALA A C 1
ATOM 2074 O O . ALA A 1 273 ? 13.633 -2.045 9.828 1 50.03 273 ALA A O 1
ATOM 2075 N N . GLU A 1 274 ? 11.477 -2.484 9.898 1 47.41 274 GLU A N 1
ATOM 2076 C CA . GLU A 1 274 ? 11.281 -1.961 11.25 1 47.41 274 GLU A CA 1
ATOM 2077 C C . GLU A 1 274 ? 11.867 -2.906 12.297 1 47.41 274 GLU A C 1
ATOM 2079 O O . GLU A 1 274 ? 12.047 -2.521 13.453 1 47.41 274 GLU A O 1
ATOM 2084 N N . MET A 1 275 ? 12.102 -4.113 11.891 1 49.91 275 MET A N 1
ATOM 2085 C CA . MET A 1 275 ? 12.398 -5.086 12.945 1 49.91 275 MET A CA 1
ATOM 2086 C C . MET A 1 275 ? 13.898 -5.34 13.047 1 49.91 275 MET A C 1
ATOM 2088 O O . MET A 1 275 ? 14.32 -6.449 13.375 1 49.91 275 MET A O 1
ATOM 2092 N N . SER A 1 276 ? 14.602 -4.293 12.742 1 52.62 276 SER A N 1
ATOM 2093 C CA . SER A 1 276 ? 16.047 -4.465 12.688 1 52.62 276 SER A CA 1
ATOM 2094 C C . SER A 1 276 ? 16.609 -4.918 14.031 1 52.62 276 SER A C 1
ATOM 2096 O O . SER A 1 276 ? 17.609 -5.641 14.086 1 52.62 276 SER A O 1
ATOM 2098 N N . ASN A 1 277 ? 15.891 -4.551 15.133 1 57.84 277 ASN A N 1
ATOM 2099 C CA . ASN A 1 277 ? 16.594 -4.797 16.391 1 57.84 277 ASN A CA 1
ATOM 2100 C C . ASN A 1 277 ? 15.977 -5.973 17.141 1 57.84 277 ASN A C 1
ATOM 2102 O O . ASN A 1 277 ? 16.359 -6.242 18.281 1 57.84 277 ASN A O 1
ATOM 2106 N N . GLU A 1 278 ? 15.102 -6.57 16.578 1 62.38 278 GLU A N 1
ATOM 2107 C CA . GLU A 1 278 ? 14.57 -7.711 17.312 1 62.38 278 GLU A CA 1
ATOM 2108 C C . GLU A 1 278 ? 15.547 -8.883 17.297 1 62.38 278 GLU A C 1
ATOM 2110 O O . GLU A 1 278 ? 16.141 -9.195 16.266 1 62.38 278 GLU A O 1
ATOM 2115 N N . THR A 1 279 ? 15.781 -9.336 18.609 1 74.75 279 THR A N 1
ATOM 2116 C CA . THR A 1 279 ? 16.672 -10.492 18.703 1 74.75 279 THR A CA 1
ATOM 2117 C C . THR A 1 279 ? 16.047 -11.711 18.031 1 74.75 279 THR A C 1
ATOM 2119 O O . THR A 1 279 ? 14.82 -11.805 17.938 1 74.75 279 THR A O 1
ATOM 2122 N N . THR A 1 280 ? 16.906 -12.477 17.562 1 76.75 280 THR A N 1
ATOM 2123 C CA . THR A 1 280 ? 16.469 -13.711 16.922 1 76.75 280 THR A CA 1
ATOM 2124 C C . THR A 1 280 ? 15.672 -14.578 17.906 1 76.75 280 THR A C 1
ATOM 2126 O O . THR A 1 280 ? 14.773 -15.32 17.5 1 76.75 280 THR A O 1
ATOM 2129 N N . ASP A 1 281 ? 15.992 -14.344 19.172 1 78.5 281 ASP A N 1
ATOM 2130 C CA . ASP A 1 281 ? 15.297 -15.117 20.203 1 78.5 281 ASP A CA 1
ATOM 2131 C C . ASP A 1 281 ? 13.836 -14.688 20.297 1 78.5 281 ASP A C 1
ATOM 2133 O O . ASP A 1 281 ? 12.93 -15.531 20.328 1 78.5 281 ASP A O 1
ATOM 2137 N N . ALA A 1 282 ? 13.742 -13.469 20.375 1 77.69 282 ALA A N 1
ATOM 2138 C CA . ALA A 1 282 ? 12.391 -12.93 20.484 1 77.69 282 ALA A CA 1
ATOM 2139 C C . ALA A 1 282 ? 11.562 -13.258 19.25 1 77.69 282 ALA A C 1
ATOM 2141 O O . ALA A 1 282 ? 10.375 -13.586 19.359 1 77.69 282 ALA A O 1
ATOM 2142 N N . LEU A 1 283 ? 12.211 -13.203 18.219 1 80.25 283 LEU A N 1
ATOM 2143 C CA . LEU A 1 283 ? 11.562 -13.508 16.938 1 80.25 283 LEU A CA 1
ATOM 2144 C C . LEU A 1 283 ? 11.141 -14.969 16.875 1 80.25 283 LEU A C 1
ATOM 2146 O O . LEU A 1 283 ? 10.062 -15.289 16.375 1 80.25 283 LEU A O 1
ATOM 2150 N N . ALA A 1 284 ? 11.992 -15.812 17.406 1 80 284 ALA A N 1
ATOM 2151 C CA . ALA A 1 284 ? 11.719 -17.25 17.406 1 80 284 ALA A CA 1
ATOM 2152 C C . ALA A 1 284 ? 10.438 -17.562 18.172 1 80 284 ALA A C 1
ATOM 2154 O O . ALA A 1 284 ? 9.547 -18.234 17.641 1 80 284 ALA A O 1
ATOM 2155 N N . LEU A 1 285 ? 10.336 -16.984 19.266 1 77.5 285 LEU A N 1
ATOM 2156 C CA . LEU A 1 285 ? 9.18 -17.25 20.125 1 77.5 285 LEU A CA 1
ATOM 2157 C C . LEU A 1 285 ? 7.914 -16.656 19.516 1 77.5 285 LEU A C 1
ATOM 2159 O O . LEU A 1 285 ? 6.863 -17.312 19.516 1 77.5 285 LEU A O 1
ATOM 2163 N N . ARG A 1 286 ? 8.125 -15.641 18.969 1 79.06 286 ARG A N 1
ATOM 2164 C CA . ARG A 1 286 ? 6.977 -14.945 18.391 1 79.06 286 ARG A CA 1
ATOM 2165 C C . ARG A 1 286 ? 6.453 -15.672 17.156 1 79.06 286 ARG A C 1
ATOM 2167 O O . ARG A 1 286 ? 5.27 -15.578 16.844 1 79.06 286 ARG A O 1
ATOM 2174 N N . CYS A 1 287 ? 7.332 -16.422 16.641 1 79.88 287 CYS A N 1
ATOM 2175 C CA . CYS A 1 287 ? 6.945 -17.078 15.398 1 79.88 287 CYS A CA 1
ATOM 2176 C C . CYS A 1 287 ? 6.684 -18.562 15.617 1 79.88 287 CYS A C 1
ATOM 2178 O O . CYS A 1 287 ? 6.543 -19.328 14.656 1 79.88 287 CYS A O 1
ATOM 2180 N N . GLY A 1 288 ? 6.652 -18.969 16.906 1 81.94 288 GLY A N 1
ATOM 2181 C CA . GLY A 1 288 ? 6.188 -20.312 17.234 1 81.94 288 GLY A CA 1
ATOM 2182 C C . GLY A 1 288 ? 7.312 -21.328 17.328 1 81.94 288 GLY A C 1
ATOM 2183 O O . GLY A 1 288 ? 7.07 -22.531 17.312 1 81.94 288 GLY A O 1
ATOM 2184 N N . PHE A 1 289 ? 8.516 -20.875 17.359 1 85.31 289 PHE A N 1
ATOM 2185 C CA . PHE A 1 289 ? 9.641 -21.781 17.578 1 85.31 289 PHE A CA 1
ATOM 2186 C C . PHE A 1 289 ? 9.969 -21.891 19.062 1 85.31 289 PHE A C 1
ATOM 2188 O O . PHE A 1 289 ? 9.719 -20.953 19.828 1 85.31 289 PHE A O 1
ATOM 2195 N N . THR A 1 290 ? 10.445 -23 19.391 1 80.56 290 THR A N 1
ATOM 2196 C CA . THR A 1 290 ? 10.711 -23.234 20.812 1 80.56 290 THR A CA 1
ATOM 2197 C C . THR A 1 290 ? 12.086 -22.719 21.203 1 80.56 290 THR A C 1
ATOM 2199 O O . THR A 1 290 ? 12.367 -22.531 22.391 1 80.56 290 THR A O 1
ATOM 2202 N N . SER A 1 291 ? 12.945 -22.578 20.188 1 84.94 291 SER A N 1
ATOM 2203 C CA . SER A 1 291 ? 14.273 -22.078 20.5 1 84.94 291 SER A CA 1
ATOM 2204 C C . SER A 1 291 ? 14.906 -21.391 19.297 1 84.94 291 SER A C 1
ATOM 2206 O O . SER A 1 291 ? 14.547 -21.672 18.156 1 84.94 291 SER A O 1
ATOM 2208 N N . LYS A 1 292 ? 15.859 -20.594 19.656 1 86.38 292 LYS A N 1
ATOM 2209 C CA . LYS A 1 292 ? 16.609 -19.875 18.625 1 86.38 292 LYS A CA 1
ATOM 2210 C C . LYS A 1 292 ? 17.422 -20.859 17.766 1 86.38 292 LYS A C 1
ATOM 2212 O O . LYS A 1 292 ? 17.531 -20.672 16.562 1 86.38 292 LYS A O 1
ATOM 2217 N N . SER A 1 293 ? 17.906 -21.844 18.438 1 88.94 293 SER A N 1
ATOM 2218 C CA . SER A 1 293 ? 18.703 -22.828 17.719 1 88.94 293 SER A CA 1
ATOM 2219 C C . SER A 1 293 ? 17.859 -23.594 16.703 1 88.94 293 SER A C 1
ATOM 2221 O O . SER A 1 293 ? 18.312 -23.859 15.586 1 88.94 293 SER A O 1
ATOM 2223 N N . GLN A 1 294 ? 16.703 -23.922 17.094 1 88.12 294 GLN A N 1
ATOM 2224 C CA . GLN A 1 294 ? 15.805 -24.641 16.203 1 88.12 294 GLN A CA 1
ATOM 2225 C C . GLN A 1 294 ? 15.422 -23.75 15.008 1 88.12 294 GLN A C 1
ATOM 2227 O O . GLN A 1 294 ? 15.406 -24.219 13.867 1 88.12 294 GLN A O 1
ATOM 2232 N N . LEU A 1 295 ? 15.195 -22.562 15.32 1 90.31 295 LEU A N 1
ATOM 2233 C CA . LEU A 1 295 ? 14.859 -21.625 14.25 1 90.31 295 LEU A CA 1
ATOM 2234 C C . LEU A 1 295 ? 16.031 -21.453 13.289 1 90.31 295 LEU A C 1
ATOM 2236 O O . LEU A 1 295 ? 15.859 -21.531 12.07 1 90.31 295 LEU A O 1
ATOM 2240 N N . ALA A 1 296 ? 17.125 -21.266 13.836 1 88.38 296 ALA A N 1
ATOM 2241 C CA . ALA A 1 296 ? 18.312 -21 13.016 1 88.38 296 ALA A CA 1
ATOM 2242 C C . ALA A 1 296 ? 18.578 -22.156 12.062 1 88.38 296 ALA A C 1
ATOM 2244 O O . ALA A 1 296 ? 18.828 -21.938 10.875 1 88.38 296 ALA A O 1
ATOM 2245 N N . ARG A 1 297 ? 18.484 -23.359 12.539 1 89.44 297 ARG A N 1
ATOM 2246 C CA . ARG A 1 297 ? 18.734 -24.547 11.727 1 89.44 297 ARG A CA 1
ATOM 2247 C C . ARG A 1 297 ? 17.656 -24.688 10.648 1 89.44 297 ARG A C 1
ATOM 2249 O O . ARG A 1 297 ? 17.984 -24.906 9.477 1 89.44 297 ARG A O 1
ATOM 2256 N N . ALA A 1 298 ? 16.469 -24.562 11.07 1 88.56 298 ALA A N 1
ATOM 2257 C CA . ALA A 1 298 ? 15.367 -24.734 10.133 1 88.56 298 ALA A CA 1
ATOM 2258 C C . ALA A 1 298 ? 15.391 -23.656 9.055 1 88.56 298 ALA A C 1
ATOM 2260 O O . ALA A 1 298 ? 15.109 -23.938 7.887 1 88.56 298 ALA A O 1
ATOM 2261 N N . PHE A 1 299 ? 15.727 -22.5 9.438 1 88.69 299 PHE A N 1
ATOM 2262 C CA . PHE A 1 299 ? 15.781 -21.375 8.508 1 88.69 299 PHE A CA 1
ATOM 2263 C C . PHE A 1 299 ? 16.891 -21.578 7.488 1 88.69 299 PHE A C 1
ATOM 2265 O O . PHE A 1 299 ? 16.688 -21.391 6.289 1 88.69 299 PHE A O 1
ATOM 2272 N N . LYS A 1 300 ? 17.969 -22 7.953 1 84.75 300 LYS A N 1
ATOM 2273 C CA . LYS A 1 300 ? 19.094 -22.25 7.062 1 84.75 300 LYS A CA 1
ATOM 2274 C C . LYS A 1 300 ? 18.797 -23.391 6.098 1 84.75 300 LYS A C 1
ATOM 2276 O O . LYS A 1 300 ? 19.109 -23.312 4.91 1 84.75 300 LYS A O 1
ATOM 2281 N N . ASP A 1 301 ? 18.203 -24.375 6.598 1 82.31 301 ASP A N 1
ATOM 2282 C CA . ASP A 1 301 ? 17.859 -25.516 5.77 1 82.31 301 ASP A CA 1
ATOM 2283 C C . ASP A 1 301 ? 16.859 -25.141 4.672 1 82.31 301 ASP A C 1
ATOM 2285 O O . ASP A 1 301 ? 16.953 -25.625 3.547 1 82.31 301 ASP A O 1
ATOM 2289 N N . PHE A 1 302 ? 16.016 -24.25 5.051 1 76.81 302 PHE A N 1
ATOM 2290 C CA . PHE A 1 302 ? 14.938 -23.906 4.129 1 76.81 302 PHE A CA 1
ATOM 2291 C C . PHE A 1 302 ? 15.383 -22.828 3.148 1 76.81 302 PHE A C 1
ATOM 2293 O O . PHE A 1 302 ? 15.125 -22.938 1.946 1 76.81 302 PHE A O 1
ATOM 2300 N N . TYR A 1 303 ? 16.109 -21.797 3.592 1 74.44 303 TYR A N 1
ATOM 2301 C CA . TYR A 1 303 ? 16.422 -20.641 2.768 1 74.44 303 TYR A CA 1
ATOM 2302 C C . TYR A 1 303 ? 17.875 -20.672 2.311 1 74.44 303 TYR A C 1
ATOM 2304 O O . TYR A 1 303 ? 18.281 -19.922 1.418 1 74.44 303 TYR A O 1
ATOM 2312 N N . GLY A 1 304 ? 18.609 -21.531 2.877 1 74.62 304 GLY A N 1
ATOM 2313 C CA . GLY A 1 304 ? 20.031 -21.625 2.533 1 74.62 304 GLY A CA 1
ATOM 2314 C C . GLY A 1 304 ? 20.859 -20.5 3.143 1 74.62 304 GLY A C 1
ATOM 2315 O O . GLY A 1 304 ? 22.016 -20.312 2.764 1 74.62 304 GLY A O 1
ATOM 2316 N N . MET A 1 305 ? 20.266 -19.75 4.047 1 77.06 305 MET A N 1
ATOM 2317 C CA . MET A 1 305 ? 20.938 -18.641 4.73 1 77.06 305 MET A CA 1
ATOM 2318 C C . MET A 1 305 ? 20.484 -18.531 6.18 1 77.06 305 MET A C 1
ATOM 2320 O O . MET A 1 305 ? 19.438 -19.078 6.547 1 77.06 305 MET A O 1
ATOM 2324 N N . THR A 1 306 ? 21.312 -17.844 6.98 1 82.81 306 THR A N 1
ATOM 2325 C CA . THR A 1 306 ? 20.953 -17.656 8.383 1 82.81 306 THR A CA 1
ATOM 2326 C C . THR A 1 306 ? 19.984 -16.484 8.531 1 82.81 306 THR A C 1
ATOM 2328 O O . THR A 1 306 ? 19.875 -15.648 7.641 1 82.81 306 THR A O 1
ATOM 2331 N N . PRO A 1 307 ? 19.297 -16.516 9.648 1 81.06 307 PRO A N 1
ATOM 2332 C CA . PRO A 1 307 ? 18.422 -15.367 9.914 1 81.06 307 PRO A CA 1
ATOM 2333 C C . PRO A 1 307 ? 19.172 -14.039 9.859 1 81.06 307 PRO A C 1
ATOM 2335 O O . PRO A 1 307 ? 18.656 -13.055 9.328 1 81.06 307 PRO A O 1
ATOM 2338 N N . SER A 1 308 ? 20.328 -14.055 10.32 1 78.19 308 SER A N 1
ATOM 2339 C CA . SER A 1 308 ? 21.141 -12.844 10.305 1 78.19 308 SER A CA 1
ATOM 2340 C C . SER A 1 308 ? 21.469 -12.414 8.883 1 78.19 308 SER A C 1
ATOM 2342 O O . SER A 1 308 ? 21.453 -11.219 8.57 1 78.19 308 SER A O 1
ATOM 2344 N N . GLN A 1 309 ? 21.812 -13.383 8.102 1 74.88 309 GLN A N 1
ATOM 2345 C CA . GLN A 1 309 ? 22.078 -13.094 6.699 1 74.88 309 GLN A CA 1
ATOM 2346 C C . GLN A 1 309 ? 20.844 -12.531 6.004 1 74.88 309 GLN A C 1
ATOM 2348 O O . GLN A 1 309 ? 20.938 -11.617 5.184 1 74.88 309 GLN A O 1
ATOM 2353 N N . ALA A 1 310 ? 19.75 -13.164 6.348 1 73.81 310 ALA A N 1
ATOM 2354 C CA . ALA A 1 310 ? 18.484 -12.711 5.754 1 73.81 310 ALA A CA 1
ATOM 2355 C C . ALA A 1 310 ? 18.203 -11.266 6.133 1 73.81 310 ALA A C 1
ATOM 2357 O O . ALA A 1 310 ? 17.672 -10.492 5.32 1 73.81 310 ALA A O 1
ATOM 2358 N N . ARG A 1 311 ? 18.484 -10.992 7.32 1 72.31 311 ARG A N 1
ATOM 2359 C CA . ARG A 1 311 ? 18.281 -9.625 7.793 1 72.31 311 ARG A CA 1
ATOM 2360 C C . ARG A 1 311 ? 19.156 -8.641 7.008 1 72.31 311 ARG A C 1
ATOM 2362 O O . ARG A 1 311 ? 18.719 -7.535 6.695 1 72.31 311 ARG A O 1
ATOM 2369 N N . THR A 1 312 ? 20.328 -9.18 6.816 1 63.78 312 THR A N 1
ATOM 2370 C CA . THR A 1 312 ? 21.281 -8.312 6.133 1 63.78 312 THR A CA 1
ATOM 2371 C C . THR A 1 312 ? 21.062 -8.344 4.625 1 63.78 312 THR A C 1
ATOM 2373 O O . THR A 1 312 ? 21.109 -7.305 3.965 1 63.78 312 THR A O 1
ATOM 2376 N N . ASP A 1 313 ? 20.922 -9.719 4.227 1 58.59 313 ASP A N 1
ATOM 2377 C CA . ASP A 1 313 ? 20.891 -9.945 2.785 1 58.59 313 ASP A CA 1
ATOM 2378 C C . ASP A 1 313 ? 19.453 -9.945 2.268 1 58.59 313 ASP A C 1
ATOM 2380 O O . ASP A 1 313 ? 19.219 -9.828 1.063 1 58.59 313 ASP A O 1
ATOM 2384 N N . GLY A 1 314 ? 18.578 -10.453 3.061 1 53.19 314 GLY A N 1
ATOM 2385 C CA . GLY A 1 314 ? 17.234 -10.867 2.686 1 53.19 314 GLY A CA 1
ATOM 2386 C C . GLY A 1 314 ? 16.453 -9.781 1.965 1 53.19 314 GLY A C 1
ATOM 2387 O O . GLY A 1 314 ? 15.586 -10.07 1.144 1 53.19 314 GLY A O 1
ATOM 2388 N N . ARG A 1 315 ? 16.859 -8.648 2.203 1 55.5 315 ARG A N 1
ATOM 2389 C CA . ARG A 1 315 ? 16.188 -7.566 1.482 1 55.5 315 ARG A CA 1
ATOM 2390 C C . ARG A 1 315 ? 16.594 -7.559 0.012 1 55.5 315 ARG A C 1
ATOM 2392 O O . ARG A 1 315 ? 15.875 -7.012 -0.83 1 55.5 315 ARG A O 1
ATOM 2399 N N . ARG A 1 316 ? 17.688 -8.445 -0.294 1 51.66 316 ARG A N 1
ATOM 2400 C CA . ARG A 1 316 ? 18.25 -8.453 -1.646 1 51.66 316 ARG A CA 1
ATOM 2401 C C . ARG A 1 316 ? 17.828 -9.719 -2.396 1 51.66 316 ARG A C 1
ATOM 2403 O O . ARG A 1 316 ? 18.016 -9.812 -3.611 1 51.66 316 ARG A O 1
ATOM 2410 N N . THR A 1 317 ? 17.266 -10.703 -1.717 1 52.62 317 THR A N 1
ATOM 2411 C CA . THR A 1 317 ? 16.906 -11.984 -2.324 1 52.62 317 THR A CA 1
ATOM 2412 C C . THR A 1 317 ? 15.406 -12.242 -2.205 1 52.62 317 THR A C 1
ATOM 2414 O O . THR A 1 317 ? 14.742 -11.703 -1.313 1 52.62 317 THR A O 1
ATOM 2417 N N . ILE A 1 318 ? 15 -12.992 -3.398 1 59.25 318 ILE A N 1
ATOM 2418 C CA . ILE A 1 318 ? 13.617 -13.445 -3.275 1 59.25 318 ILE A CA 1
ATOM 2419 C C . ILE A 1 318 ? 13.492 -14.391 -2.084 1 59.25 318 ILE A C 1
ATOM 2421 O O . ILE A 1 318 ? 14.094 -15.469 -2.07 1 59.25 318 ILE A O 1
ATOM 2425 N N . GLY A 1 319 ? 12.797 -13.938 -1.172 1 61.41 319 GLY A N 1
ATOM 2426 C CA . GLY A 1 319 ? 12.719 -14.648 0.097 1 61.41 319 GLY A CA 1
ATOM 2427 C C . GLY A 1 319 ? 11.992 -15.977 -0.004 1 61.41 319 GLY A C 1
ATOM 2428 O O . GLY A 1 319 ? 12.234 -16.875 0.802 1 61.41 319 GLY A O 1
ATOM 2429 N N . ASP A 1 320 ? 11.18 -16.219 -0.995 1 66.62 320 ASP A N 1
ATOM 2430 C CA . ASP A 1 320 ? 10.508 -17.5 -1.167 1 66.62 320 ASP A CA 1
ATOM 2431 C C . ASP A 1 320 ? 11.336 -18.438 -2.039 1 66.62 320 ASP A C 1
ATOM 2433 O O . ASP A 1 320 ? 11.609 -18.141 -3.203 1 66.62 320 ASP A O 1
ATOM 2437 N N . PRO A 1 321 ? 11.656 -19.578 -1.511 1 65.25 321 PRO A N 1
ATOM 2438 C CA . PRO A 1 321 ? 12.555 -20.438 -2.271 1 65.25 321 PRO A CA 1
ATOM 2439 C C . PRO A 1 321 ? 11.945 -20.922 -3.588 1 65.25 321 PRO A C 1
ATOM 2441 O O . PRO A 1 321 ? 12.664 -21.078 -4.578 1 65.25 321 PRO A O 1
ATOM 2444 N N . SER A 1 322 ? 10.641 -21.25 -3.523 1 74.88 322 SER A N 1
ATOM 2445 C CA . SER A 1 322 ? 10 -21.703 -4.75 1 74.88 322 SER A CA 1
ATOM 2446 C C . SER A 1 322 ? 10 -20.609 -5.82 1 74.88 322 SER A C 1
ATOM 2448 O O . SER A 1 322 ? 10.312 -20.875 -6.98 1 74.88 322 SER A O 1
ATOM 2450 N N . ILE A 1 323 ? 9.789 -19.5 -5.41 1 76 323 ILE A N 1
ATOM 2451 C CA . ILE A 1 323 ? 9.773 -18.391 -6.352 1 76 323 ILE A CA 1
ATOM 2452 C C . ILE A 1 323 ? 11.203 -18.047 -6.773 1 76 323 ILE A C 1
ATOM 2454 O O . ILE A 1 323 ? 11.445 -17.703 -7.93 1 76 323 ILE A O 1
ATOM 2458 N N . ALA A 1 324 ? 12.055 -18.172 -5.844 1 73.38 324 ALA A N 1
ATOM 2459 C CA . ALA A 1 324 ? 13.461 -17.953 -6.184 1 73.38 324 AL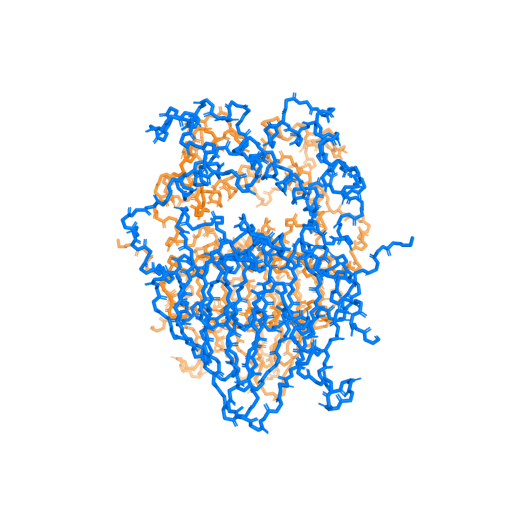A A CA 1
ATOM 2460 C C . ALA A 1 324 ? 13.922 -18.938 -7.258 1 73.38 324 ALA A C 1
ATOM 2462 O O . ALA A 1 324 ? 14.633 -18.562 -8.188 1 73.38 324 ALA A O 1
ATOM 2463 N N . ARG A 1 325 ? 13.562 -20.172 -7.055 1 73.31 325 ARG A N 1
ATOM 2464 C CA . ARG A 1 325 ? 13.898 -21.188 -8.047 1 73.31 325 ARG A CA 1
ATOM 2465 C C . ARG A 1 325 ? 13.289 -20.844 -9.406 1 73.31 325 ARG A C 1
ATOM 2467 O O . ARG A 1 325 ? 13.953 -20.969 -10.438 1 73.31 325 ARG A O 1
ATOM 2474 N N . LEU A 1 326 ? 12.07 -20.484 -9.414 1 78.94 326 LEU A N 1
ATOM 2475 C CA . LEU A 1 326 ? 11.406 -20.078 -10.648 1 78.94 326 LEU A CA 1
ATOM 2476 C C . LEU A 1 326 ? 12.125 -18.906 -11.297 1 78.94 326 LEU A C 1
ATOM 2478 O O . LEU A 1 326 ? 12.312 -18.875 -12.516 1 78.94 326 LEU A O 1
ATOM 2482 N N . HIS A 1 327 ? 12.43 -17.984 -10.477 1 79.56 327 HIS A N 1
ATOM 2483 C CA . HIS A 1 327 ? 13.141 -16.797 -10.969 1 79.56 327 HIS A CA 1
ATOM 2484 C C . HIS A 1 327 ? 14.43 -17.203 -11.68 1 79.56 327 HIS A C 1
ATOM 2486 O O . HIS A 1 327 ? 14.711 -16.719 -12.781 1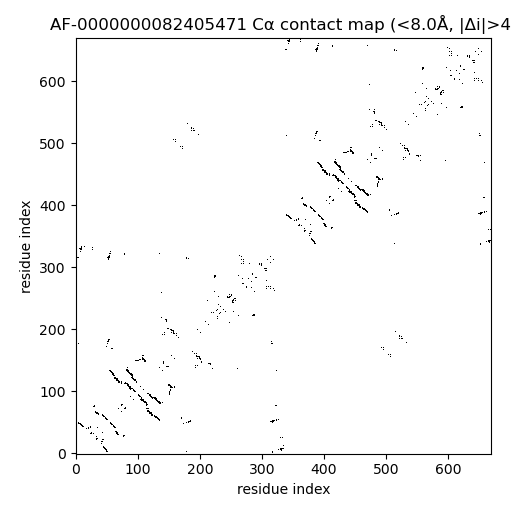 79.56 327 HIS A O 1
ATOM 2492 N N . ARG A 1 328 ? 15.172 -18 -11.094 1 74.19 328 ARG A N 1
ATOM 2493 C CA . ARG A 1 328 ? 16.422 -18.469 -11.68 1 74.19 328 ARG A CA 1
ATOM 2494 C C . ARG A 1 328 ? 16.172 -19.172 -13.008 1 74.19 328 ARG A C 1
ATOM 2496 O O . ARG A 1 328 ? 16.922 -19 -13.969 1 74.19 328 ARG A O 1
ATOM 2503 N N . ARG A 1 329 ? 15.141 -19.984 -12.992 1 76.88 329 ARG A N 1
ATOM 2504 C CA . ARG A 1 329 ? 14.781 -20.703 -14.211 1 76.88 329 ARG A CA 1
ATOM 2505 C C . ARG A 1 329 ? 14.477 -19.734 -15.352 1 76.88 329 ARG A C 1
ATOM 2507 O O . ARG A 1 329 ? 14.984 -19.891 -16.469 1 76.88 329 ARG A O 1
ATOM 2514 N N . LEU A 1 330 ? 13.703 -18.734 -15.039 1 79.94 330 LEU A N 1
ATOM 2515 C CA . LEU A 1 330 ? 13.281 -17.797 -16.078 1 79.94 330 LEU A CA 1
ATOM 2516 C C . LEU A 1 330 ? 14.438 -16.891 -16.484 1 79.94 330 LEU A C 1
ATOM 2518 O O . LEU A 1 330 ? 14.516 -16.469 -17.641 1 79.94 330 LEU A O 1
ATOM 2522 N N . GLU A 1 331 ? 15.242 -16.609 -15.516 1 76.5 331 GLU A N 1
ATOM 2523 C CA . GLU A 1 331 ? 16.422 -15.789 -15.797 1 76.5 331 GLU A CA 1
ATOM 2524 C C . GLU A 1 331 ? 17.344 -16.484 -16.812 1 76.5 331 GLU A C 1
ATOM 2526 O O . GLU A 1 331 ? 18.016 -15.812 -17.594 1 76.5 331 GLU A O 1
ATOM 2531 N N . PHE A 1 332 ? 17.359 -17.766 -16.75 1 75.31 332 PHE A N 1
ATOM 2532 C CA . PHE A 1 332 ? 18.172 -18.547 -17.688 1 75.31 332 PHE A CA 1
ATOM 2533 C C . PHE A 1 332 ? 17.75 -18.25 -19.125 1 75.31 332 PHE A C 1
ATOM 2535 O O . PHE A 1 332 ? 18.594 -18.281 -20.031 1 75.31 332 PHE A O 1
ATOM 2542 N N . PHE A 1 333 ? 16.5 -17.906 -19.328 1 77.44 333 PHE A N 1
ATOM 2543 C CA . PHE A 1 333 ? 15.984 -17.672 -20.656 1 77.44 333 PHE A CA 1
ATOM 2544 C C . PHE A 1 333 ? 16.109 -16.188 -21.031 1 77.44 333 PHE A C 1
ATOM 2546 O O . PHE A 1 333 ? 15.75 -15.789 -22.141 1 77.44 333 PHE A O 1
ATOM 2553 N N . SER A 1 334 ? 16.531 -15.375 -20.031 1 74.44 334 SER A N 1
ATOM 2554 C CA . SER A 1 334 ? 16.703 -13.953 -20.281 1 74.44 334 SER A CA 1
ATOM 2555 C C . SER A 1 334 ? 18 -13.68 -21.047 1 74.44 334 SER A C 1
ATOM 2557 O O . SER A 1 334 ? 19.031 -14.281 -20.75 1 74.44 334 SER A O 1
ATOM 2559 N N . PRO A 1 335 ? 17.922 -12.953 -22.109 1 69.31 335 PRO A N 1
ATOM 2560 C CA . PRO A 1 335 ? 19.156 -12.703 -22.859 1 69.31 335 PRO A CA 1
ATOM 2561 C C . PRO A 1 335 ? 20.188 -11.938 -22.031 1 69.31 335 PRO A C 1
ATOM 2563 O O . PRO A 1 335 ? 19.844 -11.211 -21.109 1 69.31 335 PRO A O 1
ATOM 2566 N N . MET B 1 1 ? -26.844 10.016 15.383 1 24.53 1 MET B N 1
ATOM 2567 C CA . MET B 1 1 ? -26.75 9.969 13.93 1 24.53 1 MET B CA 1
ATOM 2568 C C . MET B 1 1 ? -25.359 9.523 13.484 1 24.53 1 MET B C 1
ATOM 2570 O O . MET B 1 1 ? -24.359 10.039 13.977 1 24.53 1 MET B O 1
ATOM 2574 N N . PRO B 1 2 ? -25.078 8.344 13.172 1 33.97 2 PRO B N 1
ATOM 2575 C CA . PRO B 1 2 ? -23.734 7.879 12.875 1 33.97 2 PRO B CA 1
ATOM 2576 C C . PRO B 1 2 ? -22.922 8.891 12.055 1 33.97 2 PRO B C 1
ATOM 2578 O O . PRO B 1 2 ? -23.484 9.594 11.211 1 33.97 2 PRO B O 1
ATOM 2581 N N . MET B 1 3 ? -22.062 9.602 12.617 1 36.75 3 MET B N 1
ATOM 2582 C CA . MET B 1 3 ? -21.281 10.641 11.945 1 36.75 3 MET B CA 1
ATOM 2583 C C . MET B 1 3 ? -20.875 10.188 10.539 1 36.75 3 MET B C 1
ATOM 2585 O O . MET B 1 3 ? -20.156 9.195 10.391 1 36.75 3 MET B O 1
ATOM 2589 N N . ASN B 1 4 ? -21.688 10.133 9.578 1 45.62 4 ASN B N 1
ATOM 2590 C CA . ASN B 1 4 ? -21.641 9.898 8.141 1 45.62 4 ASN B CA 1
ATOM 2591 C C . ASN B 1 4 ? -20.359 10.469 7.527 1 45.62 4 ASN B C 1
ATOM 2593 O O . ASN B 1 4 ? -20.062 11.656 7.684 1 45.62 4 ASN B O 1
ATOM 2597 N N . SER B 1 5 ? -19.297 9.828 7.602 1 57.38 5 SER B N 1
ATOM 2598 C CA . SER B 1 5 ? -18.031 10.164 6.938 1 57.38 5 SER B CA 1
ATOM 2599 C C . SER B 1 5 ? -18.281 10.875 5.613 1 57.38 5 SER B C 1
ATOM 2601 O O . SER B 1 5 ? -18.422 10.234 4.574 1 57.38 5 SER B O 1
ATOM 2603 N N . ALA B 1 6 ? -18.859 12.141 5.699 1 73 6 ALA B N 1
ATOM 2604 C CA . ALA B 1 6 ? -19.25 12.898 4.516 1 73 6 ALA B CA 1
ATOM 2605 C C . ALA B 1 6 ? -18.031 13.461 3.795 1 73 6 ALA B C 1
ATOM 2607 O O . ALA B 1 6 ? -17.016 13.742 4.422 1 73 6 ALA B O 1
ATOM 2608 N N . ARG B 1 7 ? -18.125 13.469 2.578 1 83.88 7 ARG B N 1
ATOM 2609 C CA . ARG B 1 7 ? -17.156 14.094 1.68 1 83.88 7 ARG B CA 1
ATOM 2610 C C . ARG B 1 7 ? -17.125 15.609 1.889 1 83.88 7 ARG B C 1
ATOM 2612 O O . ARG B 1 7 ? -18.172 16.25 1.972 1 83.88 7 ARG B O 1
ATOM 2619 N N . ILE B 1 8 ? -15.945 16.156 2.189 1 87.69 8 ILE B N 1
ATOM 2620 C CA . ILE B 1 8 ? -15.727 17.594 2.232 1 87.69 8 ILE B CA 1
ATOM 2621 C C . ILE B 1 8 ? -15.68 18.156 0.812 1 87.69 8 ILE B C 1
ATOM 2623 O O . ILE B 1 8 ? -14.977 17.609 -0.049 1 87.69 8 ILE B O 1
ATOM 2627 N N . ARG B 1 9 ? -16.484 19.203 0.531 1 90.38 9 ARG B N 1
ATOM 2628 C CA . ARG B 1 9 ? -16.438 19.953 -0.719 1 90.38 9 ARG B CA 1
ATOM 2629 C C . ARG B 1 9 ? -16.562 21.453 -0.464 1 90.38 9 ARG B C 1
ATOM 2631 O O . ARG B 1 9 ? -17.641 21.953 -0.162 1 90.38 9 ARG B O 1
ATOM 2638 N N . VAL B 1 10 ? -15.453 22.062 -0.604 1 93 10 VAL B N 1
ATOM 2639 C CA . VAL B 1 10 ? -15.406 23.5 -0.383 1 93 10 VAL B CA 1
ATOM 2640 C C . VAL B 1 10 ? -14.828 24.188 -1.614 1 93 10 VAL B C 1
ATOM 2642 O O . VAL B 1 10 ? -13.883 23.688 -2.232 1 93 10 VAL B O 1
ATOM 2645 N N . SER B 1 11 ? -15.469 25.297 -2.002 1 94.69 11 SER B N 1
ATOM 2646 C CA . SER B 1 11 ? -14.969 26.047 -3.148 1 94.69 11 SER B CA 1
ATOM 2647 C C . SER B 1 11 ? -15.273 27.531 -3.014 1 94.69 11 SER B C 1
ATOM 2649 O O . SER B 1 11 ? -16.359 27.906 -2.562 1 94.69 11 SER B O 1
ATOM 2651 N N . THR B 1 12 ? -14.312 28.344 -3.438 1 93.81 12 THR B N 1
ATOM 2652 C CA . THR B 1 12 ? -14.555 29.781 -3.457 1 93.81 12 THR B CA 1
ATOM 2653 C C . THR B 1 12 ? -15.617 30.125 -4.492 1 93.81 12 THR B C 1
ATOM 2655 O O . THR B 1 12 ? -16.203 31.219 -4.445 1 93.81 12 THR B O 1
ATOM 2658 N N . ARG B 1 13 ? -15.891 29.266 -5.367 1 90.94 13 ARG B N 1
ATOM 2659 C CA . ARG B 1 13 ? -16.891 29.484 -6.406 1 90.94 13 ARG B CA 1
ATOM 2660 C C . ARG B 1 13 ? -18.297 29.391 -5.84 1 90.94 13 ARG B C 1
ATOM 2662 O O . ARG B 1 13 ? -19.266 29.812 -6.484 1 90.94 13 ARG B O 1
ATOM 2669 N N . SER B 1 14 ? -18.422 28.891 -4.68 1 89.88 14 SER B N 1
ATOM 2670 C CA . SER B 1 14 ? -19.734 28.688 -4.078 1 89.88 14 SER B CA 1
ATOM 2671 C C . SER B 1 14 ? -20.203 29.922 -3.322 1 89.88 14 SER B C 1
ATOM 2673 O O . SER B 1 14 ? -21.297 29.953 -2.766 1 89.88 14 SER B O 1
ATOM 2675 N N . VAL B 1 15 ? -19.422 30.953 -3.27 1 91.06 15 VAL B N 1
ATOM 2676 C CA . VAL B 1 15 ? -19.766 32.188 -2.551 1 91.06 15 VAL B CA 1
ATOM 2677 C C . VAL B 1 15 ? -19.641 33.375 -3.49 1 91.06 15 VAL B C 1
ATOM 2679 O O . VAL B 1 15 ? -19.094 33.25 -4.586 1 91.06 15 VAL B O 1
ATOM 2682 N N . ASP B 1 16 ? -20.219 34.5 -3.074 1 91.38 16 ASP B N 1
ATOM 2683 C CA . ASP B 1 16 ? -20.078 35.719 -3.824 1 91.38 16 ASP B CA 1
ATOM 2684 C C . ASP B 1 16 ? -18.609 36.094 -3.992 1 91.38 16 ASP B C 1
ATOM 2686 O O . ASP B 1 16 ? -17.812 35.969 -3.051 1 91.38 16 ASP B O 1
ATOM 2690 N N . PRO B 1 17 ? -18.25 36.469 -5.168 1 88.94 17 PRO B N 1
ATOM 2691 C CA . PRO B 1 17 ? -16.844 36.844 -5.426 1 88.94 17 PRO B CA 1
ATOM 2692 C C . PRO B 1 17 ? -16.297 37.844 -4.43 1 88.94 17 PRO B C 1
ATOM 2694 O O . PRO B 1 17 ? -15.117 37.812 -4.094 1 88.94 17 PRO B O 1
ATOM 2697 N N . ALA B 1 18 ? -17.141 38.719 -3.955 1 89.88 18 ALA B N 1
ATOM 2698 C CA . ALA B 1 18 ? -16.719 39.75 -3.008 1 89.88 18 ALA B CA 1
ATOM 2699 C C . ALA B 1 18 ? -16.312 39.125 -1.672 1 89.88 18 ALA B C 1
ATOM 2701 O O . ALA B 1 18 ? -15.531 39.719 -0.923 1 89.88 18 ALA B O 1
ATOM 2702 N N . ASP B 1 19 ? -16.781 37.938 -1.438 1 92.06 19 ASP B N 1
ATOM 2703 C CA . ASP B 1 19 ? -16.531 37.281 -0.158 1 92.06 19 ASP B CA 1
ATOM 2704 C C . ASP B 1 19 ? -15.492 36.188 -0.298 1 92.06 19 ASP B C 1
ATOM 2706 O O . ASP B 1 19 ? -15.172 35.5 0.675 1 92.06 19 ASP B O 1
ATOM 2710 N N . ALA B 1 20 ? -14.977 36.062 -1.508 1 92.38 20 ALA B N 1
ATOM 2711 C CA . ALA B 1 20 ? -14.102 34.938 -1.812 1 92.38 20 ALA B CA 1
ATOM 2712 C C . ALA B 1 20 ? -12.867 34.938 -0.919 1 92.38 20 ALA B C 1
ATOM 2714 O O . ALA B 1 20 ? -12.5 33.906 -0.354 1 92.38 20 ALA B O 1
ATOM 2715 N N . ASN B 1 21 ? -12.242 36.031 -0.743 1 93.56 21 ASN B N 1
ATOM 2716 C CA . ASN B 1 21 ? -11.031 36.125 0.06 1 93.56 21 ASN B CA 1
ATOM 2717 C C . ASN B 1 21 ? -11.289 35.75 1.515 1 93.56 21 ASN B C 1
ATOM 2719 O O . ASN B 1 21 ? -10.562 34.938 2.08 1 93.56 21 ASN B O 1
ATOM 2723 N N . ASP B 1 22 ? -12.297 36.344 2.105 1 91.12 22 ASP B N 1
ATOM 2724 C CA . ASP B 1 22 ? -12.617 36.062 3.502 1 91.12 22 ASP B CA 1
ATOM 2725 C C . ASP B 1 22 ? -13 34.594 3.693 1 91.12 22 ASP B C 1
ATOM 2727 O O . ASP B 1 22 ? -12.578 33.969 4.664 1 91.12 22 ASP B O 1
ATOM 2731 N N . PHE B 1 23 ? -13.758 34.219 2.793 1 92.69 23 PHE B N 1
ATOM 2732 C CA . PHE B 1 23 ? -14.203 32.812 2.836 1 92.69 23 PHE B CA 1
ATOM 2733 C C . PHE B 1 23 ? -13.016 31.859 2.822 1 92.69 23 PHE B C 1
ATOM 2735 O O . PHE B 1 23 ? -12.914 30.984 3.672 1 92.69 23 PHE B O 1
ATOM 2742 N N . TRP B 1 24 ? -12.117 32.031 1.896 1 94.94 24 TRP B N 1
ATOM 2743 C CA . TRP B 1 24 ? -10.977 31.125 1.722 1 94.94 24 TRP B CA 1
ATOM 2744 C C . TRP B 1 24 ? -10.023 31.219 2.91 1 94.94 24 TRP B C 1
ATOM 2746 O O . TRP B 1 24 ? -9.477 30.219 3.355 1 94.94 24 TRP B O 1
ATOM 2756 N N . ARG B 1 25 ? -9.859 32.375 3.475 1 92.88 25 ARG B N 1
ATOM 2757 C CA . ARG B 1 25 ? -9.008 32.594 4.645 1 92.88 25 ARG B CA 1
ATOM 2758 C C . ARG B 1 25 ? -9.547 31.828 5.848 1 92.88 25 ARG B C 1
ATOM 2760 O O . ARG B 1 25 ? -8.773 31.234 6.609 1 92.88 25 ARG B O 1
ATOM 2767 N N . VAL B 1 26 ? -10.836 31.797 5.938 1 88.94 26 VAL B N 1
ATOM 2768 C CA . VAL B 1 26 ? -11.469 31.094 7.051 1 88.94 26 VAL B CA 1
ATOM 2769 C C . VAL B 1 26 ? -11.32 29.578 6.863 1 88.94 26 VAL B C 1
ATOM 2771 O O . VAL B 1 26 ? -11.008 28.859 7.812 1 88.94 26 VAL B O 1
ATOM 2774 N N . VAL B 1 27 ? -11.508 29.125 5.699 1 91.12 27 VAL B N 1
ATOM 2775 C CA . VAL B 1 27 ? -11.453 27.703 5.375 1 91.12 27 VAL B CA 1
ATOM 2776 C C . VAL B 1 27 ? -10.039 27.172 5.617 1 91.12 27 VAL B C 1
ATOM 2778 O O . VAL B 1 27 ? -9.867 26.078 6.156 1 91.12 27 VAL B O 1
ATOM 2781 N N . THR B 1 28 ? -9.016 27.922 5.262 1 94.69 28 THR B N 1
ATOM 2782 C CA . THR B 1 28 ? -7.645 27.422 5.293 1 94.69 28 THR B CA 1
ATOM 2783 C C . THR B 1 28 ? -6.977 27.766 6.617 1 94.69 28 THR B C 1
ATOM 2785 O O . THR B 1 28 ? -5.855 27.328 6.887 1 94.69 28 THR B O 1
ATOM 2788 N N . ARG B 1 29 ? -7.613 28.453 7.488 1 90.81 29 ARG B N 1
ATOM 2789 C CA . ARG B 1 29 ? -7.055 29.016 8.711 1 90.81 29 ARG B CA 1
ATOM 2790 C C . ARG B 1 29 ? -6.434 27.938 9.586 1 90.81 29 ARG B C 1
ATOM 2792 O O . ARG B 1 29 ? -5.402 28.156 10.227 1 90.81 29 ARG B O 1
ATOM 2799 N N . PRO B 1 30 ? -7.016 26.75 9.648 1 90.25 30 PRO B N 1
ATOM 2800 C CA . PRO B 1 30 ? -6.406 25.719 10.492 1 90.25 30 PRO B CA 1
ATOM 2801 C C . PRO B 1 30 ? -5.012 25.328 10.023 1 90.25 30 PRO B C 1
ATOM 2803 O O . PRO B 1 30 ? -4.223 24.781 10.805 1 90.25 30 PRO B O 1
ATOM 2806 N N . PHE B 1 31 ? -4.723 25.641 8.836 1 94.19 31 PHE B N 1
ATOM 2807 C CA . PHE B 1 31 ? -3.453 25.203 8.273 1 94.19 31 PHE B CA 1
ATOM 2808 C C . PHE B 1 31 ? -2.459 26.359 8.219 1 94.19 31 PHE B C 1
ATOM 2810 O O . PHE B 1 31 ? -1.299 26.203 8.602 1 94.19 31 PHE B O 1
ATOM 2817 N N . PHE B 1 32 ? -2.92 27.453 7.73 1 94.88 32 PHE B N 1
ATOM 2818 C CA . PHE B 1 32 ? -2.07 28.625 7.547 1 94.88 32 PHE B CA 1
ATOM 2819 C C . PHE B 1 32 ? -2.91 29.859 7.254 1 94.88 32 PHE B C 1
ATOM 2821 O O . PHE B 1 32 ? -4.105 29.75 6.977 1 94.88 32 PHE B O 1
ATOM 2828 N N . VAL B 1 33 ? -2.25 31.031 7.438 1 93.31 33 VAL B N 1
ATOM 2829 C CA . VAL B 1 33 ? -2.803 32.281 6.934 1 93.31 33 VAL B CA 1
ATOM 2830 C C . VAL B 1 33 ? -2.527 32.406 5.438 1 93.31 33 VAL B C 1
ATOM 2832 O O . VAL B 1 33 ? -1.389 32.219 4.992 1 93.31 33 VAL B O 1
ATOM 2835 N N . THR B 1 34 ? -3.578 32.656 4.66 1 96 34 THR B N 1
ATOM 2836 C CA . THR B 1 34 ? -3.484 32.719 3.205 1 96 34 THR B CA 1
ATOM 2837 C C . THR B 1 34 ? -3.6 34.156 2.709 1 96 34 THR B C 1
ATOM 2839 O O . THR B 1 34 ? -4.504 34.875 3.117 1 96 34 THR B O 1
ATOM 2842 N N . GLU B 1 35 ? -2.676 34.5 1.859 1 93.44 35 GLU B N 1
ATOM 2843 C CA . GLU B 1 35 ? -2.707 35.844 1.241 1 93.44 35 GLU B CA 1
ATOM 2844 C C . GLU B 1 35 ? -2.578 35.75 -0.277 1 93.44 35 GLU B C 1
ATOM 2846 O O . GLU B 1 35 ? -1.842 34.906 -0.79 1 93.44 35 GLU B O 1
ATOM 2851 N N . PRO B 1 36 ? -3.352 36.562 -1.013 1 91.25 36 PRO B N 1
ATOM 2852 C CA . PRO B 1 36 ? -3.195 36.562 -2.469 1 91.25 36 PRO B CA 1
ATOM 2853 C C . PRO B 1 36 ? -1.849 37.156 -2.912 1 91.25 36 PRO B C 1
ATOM 2855 O O . PRO B 1 36 ? -1.261 37.969 -2.209 1 91.25 36 PRO B O 1
ATOM 2858 N N . ILE B 1 37 ? -1.484 36.5 -3.98 1 87 37 ILE B N 1
ATOM 2859 C CA . ILE B 1 37 ? -0.326 37.062 -4.656 1 87 37 ILE B CA 1
ATOM 2860 C C . ILE B 1 37 ? -0.79 38.031 -5.75 1 87 37 ILE B C 1
ATOM 2862 O O . ILE B 1 37 ? -1.541 37.625 -6.648 1 87 37 ILE B O 1
ATOM 2866 N N . GLY B 1 38 ? -0.488 39.25 -5.633 1 78.38 38 GLY B N 1
ATOM 2867 C CA . GLY B 1 38 ? -0.94 40.281 -6.547 1 78.38 38 GLY B CA 1
ATOM 2868 C C . GLY B 1 38 ? -2.143 41.062 -6.031 1 78.38 38 GLY B C 1
ATOM 2869 O O . GLY B 1 38 ? -2.992 40.5 -5.336 1 78.38 38 GLY B O 1
ATOM 2870 N N . ALA B 1 39 ? -2.346 42.344 -6.148 1 71 39 ALA B N 1
ATOM 2871 C CA . ALA B 1 39 ? -3.305 43.25 -5.543 1 71 39 ALA B CA 1
ATOM 2872 C C . ALA B 1 39 ? -4.703 43.031 -6.117 1 71 39 ALA B C 1
ATOM 2874 O O . ALA B 1 39 ? -5.699 43.219 -5.406 1 71 39 ALA B O 1
ATOM 2875 N N . ASP B 1 40 ? -4.773 42.5 -7.254 1 79.69 40 ASP B N 1
ATOM 2876 C CA . ASP B 1 40 ? -6.121 42.562 -7.816 1 79.69 40 ASP B CA 1
ATOM 2877 C C . ASP B 1 40 ? -6.625 41.156 -8.172 1 79.69 40 ASP B C 1
ATOM 2879 O O . ASP B 1 40 ? -7.566 41.031 -8.945 1 79.69 4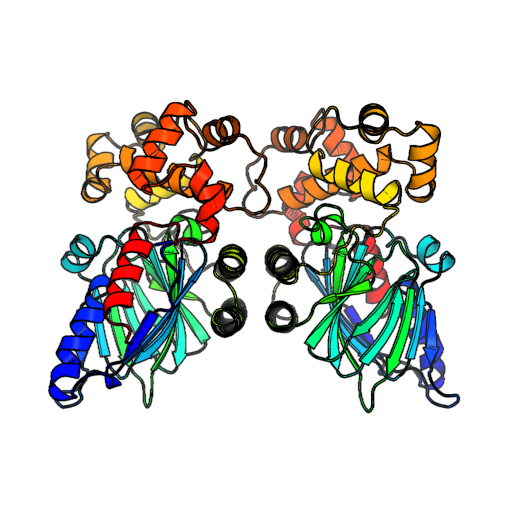0 ASP B O 1
ATOM 2883 N N . THR B 1 41 ? -6.141 40.219 -7.602 1 86.06 41 THR B N 1
ATOM 2884 C CA . THR B 1 41 ? -6.617 38.875 -7.898 1 86.06 41 THR B CA 1
ATOM 2885 C C . THR B 1 41 ? -7.191 38.219 -6.648 1 86.06 41 THR B C 1
ATOM 2887 O O . THR B 1 41 ? -6.469 38 -5.676 1 86.06 41 THR B O 1
ATOM 2890 N N . PRO B 1 42 ? -8.445 37.969 -6.688 1 90.88 42 PRO B N 1
ATOM 2891 C CA . PRO B 1 42 ? -9.031 37.312 -5.52 1 90.88 42 PRO B CA 1
ATOM 2892 C C . PRO B 1 42 ? -8.516 35.875 -5.316 1 90.88 42 PRO B C 1
ATOM 2894 O O . PRO B 1 42 ? -8.109 35.219 -6.281 1 90.88 42 PRO B O 1
ATOM 2897 N N . LEU B 1 43 ? -8.586 35.469 -4.066 1 94.19 43 LEU B N 1
ATOM 2898 C CA . LEU B 1 43 ? -8.227 34.062 -3.75 1 94.19 43 LEU B CA 1
ATOM 2899 C C . LEU B 1 43 ? -9.227 33.094 -4.367 1 94.19 43 LEU B C 1
ATOM 2901 O O . LEU B 1 43 ? -10.438 33.312 -4.309 1 94.19 43 LEU B O 1
ATOM 2905 N N . GLN B 1 44 ? -8.688 32.156 -5.027 1 94.56 44 GLN B N 1
ATOM 2906 C CA . GLN B 1 44 ? -9.484 31.062 -5.602 1 94.56 44 GLN B CA 1
ATOM 2907 C C . GLN B 1 44 ? -8.953 29.703 -5.172 1 94.56 44 GLN B C 1
ATOM 2909 O O . GLN B 1 44 ? -7.742 29.5 -5.094 1 94.56 44 GLN B O 1
ATOM 2914 N N . GLY B 1 45 ? -9.883 28.828 -4.836 1 95.25 45 GLY B N 1
ATOM 2915 C CA . GLY B 1 45 ? -9.469 27.469 -4.469 1 95.25 45 GLY B CA 1
ATOM 2916 C C . GLY B 1 45 ? -10.641 26.547 -4.176 1 95.25 45 GLY B C 1
ATOM 2917 O O . GLY B 1 45 ? -11.781 27 -4.102 1 95.25 45 GLY B O 1
ATOM 2918 N N . SER B 1 46 ? -10.359 25.312 -4.176 1 96.38 46 SER B N 1
ATOM 2919 C CA . SER B 1 46 ? -11.32 24.281 -3.793 1 96.38 46 SER B CA 1
ATOM 2920 C C . SER B 1 46 ? -10.633 23.156 -3.029 1 96.38 46 SER B C 1
ATOM 2922 O O . SER B 1 46 ? -9.43 22.938 -3.174 1 96.38 46 SER B O 1
ATOM 2924 N N . ILE B 1 47 ? -11.328 22.516 -2.123 1 94.81 47 ILE B N 1
ATOM 2925 C CA . ILE B 1 47 ? -10.891 21.344 -1.373 1 94.81 47 ILE B CA 1
ATOM 2926 C C . ILE B 1 47 ? -11.938 20.25 -1.479 1 94.81 47 ILE B C 1
ATOM 2928 O O . ILE B 1 47 ? -13.125 20.484 -1.214 1 94.81 47 ILE B O 1
ATOM 2932 N N . SER B 1 48 ? -11.617 19.156 -1.991 1 94.69 48 SER B N 1
ATOM 2933 C CA . SER B 1 48 ? -12.391 17.922 -1.937 1 94.69 48 SER B CA 1
ATOM 2934 C C . SER B 1 48 ? -11.633 16.828 -1.201 1 94.69 48 SER B C 1
ATOM 2936 O O . SER B 1 48 ? -10.547 16.422 -1.625 1 94.69 48 SER B O 1
ATOM 2938 N N . ALA B 1 49 ? -12.133 16.375 -0.094 1 93.19 49 ALA B N 1
ATOM 2939 C CA . ALA B 1 49 ? -11.383 15.422 0.719 1 93.19 49 ALA B CA 1
ATOM 2940 C C . ALA B 1 49 ? -12.312 14.414 1.381 1 93.19 49 ALA B C 1
ATOM 2942 O O . ALA B 1 49 ? -13.5 14.688 1.572 1 93.19 49 ALA B O 1
ATOM 2943 N N . LEU B 1 50 ? -11.875 13.258 1.649 1 91.69 50 LEU B N 1
ATOM 2944 C CA . LEU B 1 50 ? -12.578 12.188 2.35 1 91.69 50 LEU B CA 1
ATOM 2945 C C . LEU B 1 50 ? -11.688 11.562 3.418 1 91.69 50 LEU B C 1
ATOM 2947 O O . LEU B 1 50 ? -10.461 11.539 3.273 1 91.69 50 LEU B O 1
ATOM 2951 N N . PRO B 1 51 ? -12.297 11.125 4.434 1 88.75 51 PRO B N 1
ATOM 2952 C CA . PRO B 1 51 ? -11.523 10.438 5.465 1 88.75 51 PRO B CA 1
ATOM 2953 C C . PRO B 1 51 ? -11.086 9.039 5.039 1 88.75 51 PRO B C 1
ATOM 2955 O O . PRO B 1 51 ? -11.828 8.344 4.34 1 88.75 51 PRO B O 1
ATOM 2958 N N . ILE B 1 52 ? -9.938 8.688 5.457 1 88 52 ILE B N 1
ATOM 2959 C CA . ILE B 1 52 ? -9.477 7.309 5.402 1 88 52 ILE B CA 1
ATOM 2960 C C . ILE B 1 52 ? -8.898 6.902 6.758 1 88 52 ILE B C 1
ATOM 2962 O O . ILE B 1 52 ? -7.777 7.293 7.105 1 88 52 ILE B O 1
ATOM 2966 N N . GLY B 1 53 ? -9.695 6.203 7.512 1 81.75 53 GLY B N 1
ATOM 2967 C CA . GLY B 1 53 ? -9.25 5.844 8.852 1 81.75 53 GLY B CA 1
ATOM 2968 C C . GLY B 1 53 ? -9.031 7.043 9.75 1 81.75 53 GLY B C 1
ATOM 2969 O O . GLY B 1 53 ? -9.969 7.789 10.031 1 81.75 53 GLY B O 1
ATOM 2970 N N . THR B 1 54 ? -7.754 7.266 10.117 1 81.69 54 THR B N 1
ATOM 2971 C CA . THR B 1 54 ? -7.418 8.375 11.008 1 81.69 54 THR B CA 1
ATOM 2972 C C . THR B 1 54 ? -6.914 9.57 10.211 1 81.69 54 THR B C 1
ATOM 2974 O O . THR B 1 54 ? -6.516 10.586 10.789 1 81.69 54 THR B O 1
ATOM 2977 N N . SER B 1 55 ? -6.969 9.445 8.922 1 89.69 55 SER B N 1
ATOM 2978 C CA . SER B 1 55 ? -6.391 10.461 8.047 1 89.69 55 SER B CA 1
ATOM 2979 C C . SER B 1 55 ? -7.441 11.055 7.121 1 89.69 55 SER B C 1
ATOM 2981 O O . SER B 1 55 ? -8.555 10.539 7.02 1 89.69 55 SER B O 1
ATOM 2983 N N . LEU B 1 56 ? -7.113 12.172 6.598 1 91.69 56 LEU B N 1
ATOM 2984 C CA . LEU B 1 56 ? -7.895 12.836 5.559 1 91.69 56 LEU B CA 1
ATOM 2985 C C . LEU B 1 56 ? -7.074 12.992 4.281 1 91.69 56 LEU B C 1
ATOM 2987 O O . LEU B 1 56 ? -5.898 13.352 4.336 1 91.69 56 LEU B O 1
ATOM 2991 N N . ILE B 1 57 ? -7.695 12.633 3.193 1 95.44 57 ILE B N 1
ATOM 2992 C CA . ILE B 1 57 ? -6.98 12.742 1.929 1 95.44 57 ILE B CA 1
ATOM 2993 C C . ILE B 1 57 ? -7.898 13.344 0.868 1 95.44 57 ILE B C 1
ATOM 2995 O O . ILE B 1 57 ? -9.109 13.117 0.886 1 95.44 57 ILE B O 1
ATOM 2999 N N . GLY B 1 58 ? -7.266 14.156 -0.024 1 95.56 58 GLY B N 1
ATOM 3000 C CA . GLY B 1 58 ? -8.078 14.727 -1.09 1 95.56 58 GLY B CA 1
ATOM 3001 C C . GLY B 1 58 ? -7.293 15.664 -1.998 1 95.56 58 GLY B C 1
ATOM 3002 O O . GLY B 1 58 ? -6.062 15.68 -1.962 1 95.56 58 GLY B O 1
ATOM 3003 N N . GLU B 1 59 ? -8.047 16.297 -2.846 1 96.31 59 GLU B N 1
ATOM 3004 C CA . GLU B 1 59 ? -7.469 17.203 -3.832 1 96.31 59 GLU B CA 1
ATOM 3005 C C . GLU B 1 59 ? -7.746 18.656 -3.475 1 96.31 59 GLU B C 1
ATOM 3007 O O . GLU B 1 59 ? -8.828 18.984 -2.988 1 96.31 59 GLU B O 1
ATOM 3012 N N . THR B 1 60 ? -6.773 19.484 -3.648 1 96.06 60 THR B N 1
ATOM 3013 C CA . THR B 1 60 ? -6.871 20.922 -3.463 1 96.06 60 THR B CA 1
ATOM 3014 C C . THR B 1 60 ? -6.449 21.656 -4.73 1 96.06 60 THR B C 1
ATOM 3016 O O . THR B 1 60 ? -5.469 21.281 -5.375 1 96.06 60 THR B O 1
ATOM 3019 N N . THR B 1 61 ? -7.211 22.609 -5.117 1 96.56 61 THR B N 1
ATOM 3020 C CA . THR B 1 61 ? -6.832 23.516 -6.191 1 96.56 61 THR B CA 1
ATOM 3021 C C . THR B 1 61 ? -6.699 24.953 -5.668 1 96.56 61 THR B C 1
ATOM 3023 O O . THR B 1 61 ? -7.328 25.312 -4.672 1 96.56 61 THR B O 1
ATOM 3026 N N . PHE B 1 62 ? -5.906 25.734 -6.297 1 95.75 62 PHE B N 1
ATOM 3027 C CA . PHE B 1 62 ? -5.668 27.109 -5.844 1 95.75 62 PHE B CA 1
ATOM 3028 C C . PHE B 1 62 ? -5.004 27.938 -6.941 1 95.75 62 PHE B C 1
ATOM 3030 O O . PHE B 1 62 ? -4.395 27.375 -7.859 1 95.75 62 PHE B O 1
ATOM 3037 N N . ASN B 1 63 ? -5.242 29.203 -6.91 1 94.38 63 ASN B N 1
ATOM 3038 C CA . ASN B 1 63 ? -4.418 30.109 -7.703 1 94.38 63 ASN B CA 1
ATOM 3039 C C . ASN B 1 63 ? -3.17 30.547 -6.938 1 94.38 63 ASN B C 1
ATOM 3041 O O . ASN B 1 63 ? -2.801 29.922 -5.938 1 94.38 63 ASN B O 1
ATOM 3045 N N . ALA B 1 64 ? -2.393 31.5 -7.484 1 93.75 64 ALA B N 1
ATOM 3046 C CA . ALA B 1 64 ? -1.175 31.938 -6.812 1 93.75 64 ALA B CA 1
ATOM 3047 C C . ALA B 1 64 ? -1.492 32.531 -5.445 1 93.75 64 ALA B C 1
ATOM 3049 O O . ALA B 1 64 ? -2.352 33.406 -5.328 1 93.75 64 ALA B O 1
ATOM 3050 N N . GLN B 1 65 ? -0.848 32 -4.426 1 95.62 65 GLN B N 1
ATOM 3051 C CA . GLN B 1 65 ? -1.113 32.406 -3.047 1 95.62 65 GLN B CA 1
ATOM 3052 C C . GLN B 1 65 ? 0.147 32.312 -2.191 1 95.62 65 GLN B C 1
ATOM 3054 O O . GLN B 1 65 ? 1.104 31.625 -2.566 1 95.62 65 GLN B O 1
ATOM 3059 N N . LYS B 1 66 ? 0.123 33 -1.04 1 95.56 66 LYS B N 1
ATOM 3060 C CA . LYS B 1 66 ? 1.159 32.906 -0.015 1 95.56 66 LYS B CA 1
ATOM 3061 C C . LYS B 1 66 ? 0.608 32.281 1.269 1 95.56 66 LYS B C 1
ATOM 3063 O O . LYS B 1 66 ? -0.508 32.625 1.685 1 95.56 66 LYS B O 1
ATOM 3068 N N . TYR B 1 67 ? 1.353 31.438 1.875 1 97.19 67 TYR B N 1
ATOM 3069 C CA . TYR B 1 67 ? 0.962 30.75 3.104 1 97.19 67 TYR B CA 1
ATOM 3070 C C . TYR B 1 67 ? 1.915 31.094 4.242 1 97.19 67 TYR B C 1
ATOM 3072 O O . TYR B 1 67 ? 3.125 31.219 4.031 1 97.19 67 TYR B O 1
ATOM 3080 N N . ASN B 1 68 ? 1.381 31.328 5.441 1 96.5 68 ASN B N 1
ATOM 3081 C CA . ASN B 1 68 ? 2.166 31.531 6.656 1 96.5 68 ASN B CA 1
ATOM 3082 C C . ASN B 1 68 ? 1.59 30.75 7.836 1 96.5 68 ASN B C 1
ATOM 3084 O O . ASN B 1 68 ? 0.531 31.109 8.359 1 96.5 68 ASN B O 1
ATOM 3088 N N . ARG B 1 69 ? 2.238 29.672 8.219 1 96.44 69 ARG B N 1
ATOM 3089 C CA . ARG B 1 69 ? 1.885 28.984 9.453 1 96.44 69 ARG B CA 1
ATOM 3090 C C . ARG B 1 69 ? 2.766 29.438 10.609 1 96.44 69 ARG B C 1
ATOM 3092 O O . ARG B 1 69 ? 3.814 28.844 10.867 1 96.44 69 ARG B O 1
ATOM 3099 N N . SER B 1 70 ? 2.23 30.359 11.32 1 90.56 70 SER B N 1
ATOM 3100 C CA . SER B 1 70 ? 2.926 30.984 12.445 1 90.56 70 SER B CA 1
ATOM 3101 C C . SER B 1 70 ? 2.68 30.219 13.734 1 90.56 70 SER B C 1
ATOM 3103 O O . SER B 1 70 ? 1.874 29.281 13.766 1 90.56 70 SER B O 1
ATOM 3105 N N . LYS B 1 71 ? 3.357 30.641 14.781 1 85.88 71 LYS B N 1
ATOM 3106 C CA . LYS B 1 71 ? 3.17 30.047 16.109 1 85.88 71 LYS B CA 1
ATOM 3107 C C . LYS B 1 71 ? 1.734 30.219 16.594 1 85.88 71 LYS B C 1
ATOM 3109 O O . LYS B 1 71 ? 1.194 29.359 17.281 1 85.88 71 LYS B O 1
ATOM 3114 N N . VAL B 1 72 ? 1.111 31.281 16.219 1 82.25 72 VAL B N 1
ATOM 3115 C CA . VAL B 1 72 ? -0.267 31.578 16.594 1 82.25 72 VAL B CA 1
ATOM 3116 C C . VAL B 1 72 ? -1.205 30.547 15.961 1 82.25 72 VAL B C 1
ATOM 3118 O O . VAL B 1 72 ? -2.076 30 16.625 1 82.25 72 VAL B O 1
ATOM 3121 N N . VAL B 1 73 ? -1.038 30.281 14.695 1 85.62 73 VAL B N 1
ATOM 3122 C CA . VAL B 1 73 ? -1.857 29.297 13.984 1 85.62 73 VAL B CA 1
ATOM 3123 C C . VAL B 1 73 ? -1.667 27.922 14.594 1 85.62 73 VAL B C 1
ATOM 3125 O O . VAL B 1 73 ? -2.629 27.156 14.742 1 85.62 73 VAL B O 1
ATOM 3128 N N . ILE B 1 74 ? -0.442 27.562 14.953 1 84.06 74 ILE B N 1
ATOM 3129 C CA . ILE B 1 74 ? -0.128 26.266 15.562 1 84.06 74 ILE B CA 1
ATOM 3130 C C . ILE B 1 74 ? -0.911 26.109 16.859 1 84.06 74 ILE B C 1
ATOM 3132 O O . ILE B 1 74 ? -1.569 25.094 17.078 1 84.06 74 ILE B O 1
ATOM 3136 N N . ALA B 1 75 ? -0.95 27.125 17.641 1 73.88 75 ALA B N 1
ATOM 3137 C CA . ALA B 1 75 ? -1.599 27.094 18.953 1 73.88 75 ALA B CA 1
ATOM 3138 C C . ALA B 1 75 ? -3.115 26.984 18.812 1 73.88 75 ALA B C 1
ATOM 3140 O O . ALA B 1 75 ? -3.777 26.328 19.609 1 73.88 75 ALA B O 1
ATOM 3141 N N . GLU B 1 76 ? -3.637 27.547 17.75 1 74.62 76 GLU B N 1
ATOM 3142 C CA . GLU B 1 76 ? -5.086 27.656 17.594 1 74.62 76 GLU B CA 1
ATOM 3143 C C . GLU B 1 76 ? -5.656 26.422 16.891 1 74.62 76 GLU B C 1
ATOM 3145 O O . GLU B 1 76 ? -6.82 26.062 17.094 1 74.62 76 GLU B O 1
ATOM 3150 N N . SER B 1 77 ? -4.938 25.766 16.109 1 81.88 77 SER B N 1
ATOM 3151 C CA . SER B 1 77 ? -5.473 24.797 15.141 1 81.88 77 SER B CA 1
ATOM 3152 C C . SER B 1 77 ? -5.766 23.453 15.805 1 81.88 77 SER B C 1
ATOM 3154 O O . SER B 1 77 ? -6.656 22.734 15.367 1 81.88 77 SER B O 1
ATOM 3156 N N . GLY B 1 78 ? -4.957 23.078 16.766 1 76.31 78 GLY B N 1
ATOM 3157 C CA . GLY B 1 78 ? -5.07 21.75 17.359 1 76.31 78 GLY B CA 1
ATOM 3158 C C . GLY B 1 78 ? -4.539 20.641 16.469 1 76.31 78 GLY B C 1
ATOM 3159 O O . GLY B 1 78 ? -4.859 19.469 16.672 1 76.31 78 GLY B O 1
ATOM 3160 N N . LEU B 1 79 ? -3.762 20.969 15.492 1 85.12 79 LEU B N 1
ATOM 3161 C CA . LEU B 1 79 ? -3.258 20.016 14.516 1 85.12 79 LEU B CA 1
ATOM 3162 C C . LEU B 1 79 ? -1.753 19.828 14.664 1 85.12 79 LEU B C 1
ATOM 3164 O O . LEU B 1 79 ? -1.084 19.375 13.734 1 85.12 79 LEU B O 1
ATOM 3168 N N . ASP B 1 80 ? -1.189 20.156 15.82 1 79.75 80 ASP B N 1
ATOM 3169 C CA . ASP B 1 80 ? 0.257 20.203 16.016 1 79.75 80 ASP B CA 1
ATOM 3170 C C . ASP B 1 80 ? 0.856 18.797 16.016 1 79.75 80 ASP B C 1
ATOM 3172 O O . ASP B 1 80 ? 2.072 18.641 15.914 1 79.75 80 ASP B O 1
ATOM 3176 N N . ASP B 1 81 ? 0.062 17.781 15.992 1 78.12 81 ASP B N 1
ATOM 3177 C CA . ASP B 1 81 ? 0.574 16.422 15.953 1 78.12 81 ASP B CA 1
ATOM 3178 C C . ASP B 1 81 ? 0.273 15.758 14.609 1 78.12 81 ASP B C 1
ATOM 3180 O O . ASP B 1 81 ? 0.314 14.531 14.5 1 78.12 81 ASP B O 1
ATOM 3184 N N . GLN B 1 82 ? -0.016 16.547 13.672 1 87.94 82 GLN B N 1
ATOM 3185 C CA . GLN B 1 82 ? -0.335 16.031 12.344 1 87.94 82 GLN B CA 1
ATOM 3186 C C . GLN B 1 82 ? 0.707 16.469 11.312 1 87.94 82 GLN B C 1
ATOM 3188 O O . GLN B 1 82 ? 1.428 17.453 11.531 1 87.94 82 GLN B O 1
ATOM 3193 N N . TYR B 1 83 ? 0.811 15.68 10.328 1 92.62 83 TYR B N 1
ATOM 3194 C CA . TYR B 1 83 ? 1.56 16.062 9.133 1 92.62 83 TYR B CA 1
ATOM 3195 C C . TYR B 1 83 ? 0.619 16.391 7.988 1 92.62 83 TYR B C 1
ATOM 3197 O O . TYR B 1 83 ? -0.444 15.789 7.844 1 92.62 83 TYR B O 1
ATOM 3205 N N . MET B 1 84 ? 0.993 17.359 7.254 1 96.31 84 MET B N 1
ATOM 3206 C CA . MET B 1 84 ? 0.399 17.625 5.945 1 96.31 84 MET B CA 1
ATOM 3207 C C . MET B 1 84 ? 1.363 17.25 4.824 1 96.31 84 MET B C 1
ATOM 3209 O O . MET B 1 84 ? 2.459 17.812 4.73 1 96.31 84 MET B O 1
ATOM 3213 N N . ILE B 1 85 ? 1.01 16.297 4.047 1 96.62 85 ILE B N 1
ATOM 3214 C CA . ILE B 1 85 ? 1.792 15.844 2.9 1 96.62 85 ILE B CA 1
ATOM 3215 C C . ILE B 1 85 ? 1.14 16.344 1.61 1 96.62 85 ILE B C 1
ATOM 3217 O O . ILE B 1 85 ? -0.053 16.125 1.387 1 96.62 85 ILE B O 1
ATOM 3221 N N . GLN B 1 86 ? 1.903 17 0.789 1 97.12 86 GLN B N 1
ATOM 3222 C CA . GLN B 1 86 ? 1.374 17.594 -0.432 1 97.12 86 GLN B CA 1
ATOM 3223 C C . GLN B 1 86 ? 2.035 17 -1.67 1 97.12 86 GLN B C 1
ATOM 3225 O O . GLN B 1 86 ? 3.229 17.203 -1.903 1 97.12 86 GLN B O 1
ATOM 3230 N N . VAL B 1 87 ? 1.296 16.266 -2.42 1 97.44 87 VAL B N 1
ATOM 3231 C CA . VAL B 1 87 ? 1.711 15.852 -3.756 1 97.44 87 VAL B CA 1
ATOM 3232 C C . VAL B 1 87 ? 1.421 16.969 -4.762 1 97.44 87 VAL B C 1
ATOM 3234 O O . VAL B 1 87 ? 0.259 17.266 -5.047 1 97.44 87 VAL B O 1
ATOM 3237 N N . VAL B 1 88 ? 2.479 17.516 -5.363 1 96.81 88 VAL B N 1
ATOM 3238 C CA . VAL B 1 88 ? 2.289 18.609 -6.293 1 96.81 88 VAL B CA 1
ATOM 3239 C C . VAL B 1 88 ? 1.943 18.078 -7.676 1 96.81 88 VAL B C 1
ATOM 3241 O O . VAL B 1 88 ? 2.742 17.359 -8.289 1 96.81 88 VAL B O 1
ATOM 3244 N N . LEU B 1 89 ? 0.795 18.359 -8.117 1 94.75 89 LEU B N 1
ATOM 3245 C CA . LEU B 1 89 ? 0.354 17.938 -9.445 1 94.75 89 LEU B CA 1
ATOM 3246 C C . LEU B 1 89 ? 0.483 19.078 -10.453 1 94.75 89 LEU B C 1
ATOM 3248 O O . LEU B 1 89 ? 0.694 18.828 -11.641 1 94.75 89 LEU B O 1
ATOM 3252 N N . GLY B 1 90 ? 0.29 20.219 -10.039 1 94.56 90 GLY B N 1
ATOM 3253 C CA . GLY B 1 90 ? 0.421 21.438 -10.836 1 94.56 90 GLY B CA 1
ATOM 3254 C C . GLY B 1 90 ? 0.848 22.641 -10.023 1 94.56 90 GLY B C 1
ATOM 3255 O O . GLY B 1 90 ? 0.396 22.828 -8.891 1 94.56 90 GLY B O 1
ATOM 3256 N N . GLY B 1 91 ? 1.688 23.484 -10.648 1 93.69 91 GLY B N 1
ATOM 3257 C CA . GLY B 1 91 ? 2.238 24.641 -9.945 1 93.69 91 GLY B CA 1
ATOM 3258 C C . GLY B 1 91 ? 3.537 24.328 -9.227 1 93.69 91 GLY B C 1
ATOM 3259 O O . GLY B 1 91 ? 4.109 23.25 -9.398 1 93.69 91 GLY B O 1
ATOM 3260 N N . GLN B 1 92 ? 4.012 25.344 -8.547 1 94.5 92 GLN B N 1
ATOM 3261 C CA . GLN B 1 92 ? 5.242 25.219 -7.77 1 94.5 92 GLN B CA 1
ATOM 3262 C C . GLN B 1 92 ? 5.055 25.766 -6.355 1 94.5 92 GLN B C 1
ATOM 3264 O O . GLN B 1 92 ? 4.438 26.812 -6.16 1 94.5 92 GLN B O 1
ATOM 3269 N N . VAL B 1 93 ? 5.461 25.031 -5.434 1 95.5 93 VAL B N 1
ATOM 3270 C CA . VAL B 1 93 ? 5.426 25.453 -4.035 1 95.5 93 VAL B CA 1
ATOM 3271 C C . VAL B 1 93 ? 6.852 25.656 -3.525 1 95.5 93 VAL B C 1
ATOM 3273 O O . VAL B 1 93 ? 7.695 24.766 -3.633 1 95.5 93 VAL B O 1
ATOM 3276 N N . SER B 1 94 ? 7.18 26.828 -3.02 1 96.25 94 SER B N 1
ATOM 3277 C CA . SER B 1 94 ? 8.508 27.109 -2.479 1 96.25 94 SER B CA 1
ATOM 3278 C C . SER B 1 94 ? 8.414 27.969 -1.218 1 96.25 94 SER B C 1
ATOM 3280 O O . SER B 1 94 ? 7.473 28.734 -1.05 1 96.25 94 SER B O 1
ATOM 3282 N N . GLY B 1 95 ? 9.398 27.766 -0.304 1 96.12 95 GLY B N 1
ATOM 3283 C CA . GLY B 1 95 ? 9.375 28.531 0.93 1 96.12 95 GLY B CA 1
ATOM 3284 C C . GLY B 1 95 ? 10.398 28.047 1.947 1 96.12 95 GLY B C 1
ATOM 3285 O O . GLY B 1 95 ? 11.477 27.594 1.579 1 96.12 95 GLY B O 1
ATOM 3286 N N . ASP B 1 96 ? 10.062 28.359 3.186 1 94.19 96 ASP B N 1
ATOM 3287 C CA . ASP B 1 96 ? 10.938 28.047 4.312 1 94.19 96 ASP B CA 1
ATOM 3288 C C . ASP B 1 96 ? 10.18 27.281 5.391 1 94.19 96 ASP B C 1
ATOM 3290 O O . ASP B 1 96 ? 9.156 27.734 5.895 1 94.19 96 ASP B O 1
ATOM 3294 N N . ALA B 1 97 ? 10.625 26.109 5.633 1 93.19 97 ALA B N 1
ATOM 3295 C CA . ALA B 1 97 ? 10.055 25.281 6.691 1 93.19 97 ALA B CA 1
ATOM 3296 C C . ALA B 1 97 ? 10.945 25.297 7.934 1 93.19 97 ALA B C 1
ATOM 3298 O O . ALA B 1 97 ? 11.695 24.344 8.18 1 93.19 97 ALA B O 1
ATOM 3299 N N . ASP B 1 98 ? 10.711 26.328 8.727 1 88.94 98 ASP B N 1
ATOM 3300 C CA . ASP B 1 98 ? 11.445 26.484 9.977 1 88.94 98 ASP B CA 1
ATOM 3301 C C . ASP B 1 98 ? 12.953 26.344 9.758 1 88.94 98 ASP B C 1
ATOM 3303 O O . ASP B 1 98 ? 13.609 25.516 10.391 1 88.94 98 ASP B O 1
ATOM 3307 N N . GLY B 1 99 ? 13.422 27.016 8.742 1 83.06 99 GLY B N 1
ATOM 3308 C CA . GLY B 1 99 ? 14.852 27.062 8.477 1 83.06 99 GLY B CA 1
ATOM 3309 C C . GLY B 1 99 ? 15.273 26.203 7.305 1 83.06 99 GLY B C 1
ATOM 3310 O O . GLY B 1 99 ? 16.422 26.234 6.883 1 83.06 99 GLY B O 1
ATOM 3311 N N . VAL B 1 100 ? 14.461 25.453 6.789 1 84.38 100 VAL B N 1
ATOM 3312 C CA . VAL B 1 100 ? 14.766 24.594 5.648 1 84.38 100 VAL B CA 1
ATOM 3313 C C . VAL B 1 100 ? 14.086 25.141 4.395 1 84.38 100 VAL B C 1
ATOM 3315 O O . VAL B 1 100 ? 12.859 25.109 4.273 1 84.38 100 VAL B O 1
ATOM 3318 N N . ASP B 1 101 ? 14.945 25.562 3.504 1 90.44 101 ASP B N 1
ATOM 3319 C CA . ASP B 1 101 ? 14.398 26 2.223 1 90.44 101 ASP B CA 1
ATOM 3320 C C . ASP B 1 101 ? 13.922 24.812 1.392 1 90.44 101 ASP B C 1
ATOM 3322 O O . ASP B 1 101 ? 14.578 23.766 1.364 1 90.44 101 ASP B O 1
ATOM 3326 N N . PHE B 1 102 ? 12.797 25.062 0.777 1 92.5 102 PHE B N 1
ATOM 3327 C CA . PHE B 1 102 ? 12.305 23.984 -0.068 1 92.5 102 PHE B CA 1
ATOM 3328 C C . PHE B 1 102 ? 11.664 24.531 -1.334 1 92.5 102 PHE B C 1
ATOM 3330 O O . PHE B 1 102 ? 11.219 25.688 -1.362 1 92.5 102 PHE B O 1
ATOM 3337 N N . VAL B 1 103 ? 11.711 23.75 -2.43 1 94.81 103 VAL B N 1
ATOM 3338 C CA . VAL B 1 103 ? 11 23.953 -3.686 1 94.81 103 VAL B CA 1
ATOM 3339 C C . VAL B 1 103 ? 10.43 22.625 -4.172 1 94.81 103 VAL B C 1
ATOM 3341 O O . VAL B 1 103 ? 11.164 21.656 -4.336 1 94.81 103 VAL B O 1
ATOM 3344 N N . ALA B 1 104 ? 9.156 22.578 -4.301 1 95.75 104 ALA B N 1
ATOM 3345 C CA . ALA B 1 104 ? 8.492 21.391 -4.805 1 95.75 104 ALA B CA 1
ATOM 3346 C C . ALA B 1 104 ? 7.766 21.672 -6.117 1 95.75 104 ALA B C 1
ATOM 3348 O O . ALA B 1 104 ? 7.016 22.656 -6.215 1 95.75 104 ALA B O 1
ATOM 3349 N N . ARG B 1 105 ? 8.016 20.953 -7.082 1 93.81 105 ARG B N 1
ATOM 3350 C CA . ARG B 1 105 ? 7.441 21.031 -8.422 1 93.81 105 ARG B CA 1
ATOM 3351 C C . ARG B 1 105 ? 6.57 19.828 -8.727 1 93.81 105 ARG B C 1
ATOM 3353 O O . ARG B 1 105 ? 6.535 18.875 -7.949 1 93.81 105 ARG B O 1
ATOM 3360 N N . PRO B 1 106 ? 5.789 19.891 -9.883 1 92.88 106 PRO B N 1
ATOM 3361 C CA . PRO B 1 106 ? 4.934 18.75 -10.195 1 92.88 106 PRO B CA 1
ATOM 3362 C C . PRO B 1 106 ? 5.691 17.422 -10.188 1 92.88 106 PRO B C 1
ATOM 3364 O O . PRO B 1 106 ? 6.738 17.297 -10.836 1 92.88 106 PRO B O 1
ATOM 3367 N N . GLY B 1 107 ? 5.094 16.453 -9.422 1 89.25 107 GLY B N 1
ATOM 3368 C CA . GLY B 1 107 ? 5.75 15.164 -9.258 1 89.25 107 GLY B CA 1
ATOM 3369 C C . GLY B 1 107 ? 6.453 15.016 -7.922 1 89.25 107 GLY B C 1
ATOM 3370 O O . GLY B 1 107 ? 6.742 13.906 -7.488 1 89.25 107 GLY B O 1
ATOM 3371 N N . ASP B 1 108 ? 6.746 16.172 -7.309 1 94.19 108 ASP B N 1
ATOM 3372 C CA . ASP B 1 108 ? 7.395 16.156 -6 1 94.19 108 ASP B CA 1
ATOM 3373 C C . ASP B 1 108 ? 6.363 16.047 -4.883 1 94.19 108 ASP B C 1
ATOM 3375 O O . ASP B 1 108 ? 5.18 16.312 -5.09 1 94.19 108 ASP B O 1
ATOM 3379 N N . ILE B 1 109 ? 6.895 15.594 -3.758 1 96.12 109 ILE B N 1
ATOM 3380 C CA . ILE B 1 109 ? 6.055 15.469 -2.57 1 96.12 109 ILE B CA 1
ATOM 3381 C C . ILE B 1 109 ? 6.703 16.203 -1.402 1 96.12 109 ILE B C 1
ATOM 3383 O O . ILE B 1 109 ? 7.828 15.898 -1.01 1 96.12 109 ILE B O 1
ATOM 3387 N N . ALA B 1 110 ? 5.996 17.172 -0.845 1 96.06 110 ALA B N 1
ATOM 3388 C CA . ALA B 1 110 ? 6.508 17.969 0.269 1 96.06 110 ALA B CA 1
ATOM 3389 C C . ALA B 1 110 ? 5.867 17.531 1.587 1 96.06 110 ALA B C 1
ATOM 3391 O O . ALA B 1 110 ? 4.672 17.25 1.635 1 96.06 110 ALA B O 1
ATOM 3392 N N . PHE B 1 111 ? 6.676 17.531 2.633 1 94.56 111 PHE B N 1
ATOM 3393 C CA . PHE B 1 111 ? 6.23 17.156 3.967 1 94.56 111 PHE B CA 1
ATOM 3394 C C . PHE B 1 111 ? 6.258 18.344 4.914 1 94.56 111 PHE B C 1
ATOM 3396 O O . PHE B 1 111 ? 7.277 19.031 5.027 1 94.56 111 PHE B O 1
ATOM 3403 N N . PHE B 1 112 ? 5.113 18.531 5.625 1 94.44 112 PHE B N 1
ATOM 3404 C CA . PHE B 1 112 ? 5.035 19.625 6.582 1 94.44 112 PHE B CA 1
ATOM 3405 C C . PHE B 1 112 ? 4.547 19.125 7.938 1 94.44 112 PHE B C 1
ATOM 3407 O O . PHE B 1 112 ? 3.422 18.625 8.055 1 94.44 112 PHE B O 1
ATOM 3414 N N . ASP B 1 113 ? 5.383 19.266 8.898 1 90 113 ASP B N 1
ATOM 3415 C CA . ASP B 1 113 ? 4.984 19.078 10.289 1 90 113 ASP B CA 1
ATOM 3416 C C . ASP B 1 113 ? 4.105 20.234 10.758 1 90 113 ASP B C 1
ATOM 3418 O O . ASP B 1 113 ? 4.57 21.359 10.883 1 90 113 ASP B O 1
ATOM 3422 N N . LEU B 1 114 ? 2.842 20.016 11.109 1 91.25 114 LEU B N 1
ATOM 3423 C CA . LEU B 1 114 ? 1.91 21.094 11.414 1 91.25 114 LEU B CA 1
ATOM 3424 C C . LEU B 1 114 ? 2.141 21.625 12.828 1 91.25 114 LEU B C 1
ATOM 3426 O O . LEU B 1 114 ? 1.522 22.609 13.234 1 91.25 114 LEU B O 1
ATOM 3430 N N . GLY B 1 115 ? 3.055 20.984 13.516 1 84.81 115 GLY B N 1
ATOM 3431 C CA . GLY B 1 115 ? 3.51 21.516 14.789 1 84.81 115 GLY B CA 1
ATOM 3432 C C . GLY B 1 115 ? 4.688 22.469 14.664 1 84.81 115 GLY B C 1
ATOM 3433 O O . GLY B 1 115 ? 5.207 22.969 15.664 1 84.81 115 GLY B O 1
ATOM 3434 N N . ARG B 1 116 ? 5.055 22.766 13.477 1 87.38 116 ARG B N 1
ATOM 3435 C CA . ARG B 1 116 ? 6.18 23.656 13.219 1 87.38 116 ARG B CA 1
ATOM 3436 C C . ARG B 1 116 ? 5.785 24.75 12.234 1 87.38 116 ARG B C 1
ATOM 3438 O O . ARG B 1 116 ? 4.852 24.594 11.453 1 87.38 116 ARG B O 1
ATOM 3445 N N . THR B 1 117 ? 6.621 25.828 12.359 1 91.19 117 THR B N 1
ATOM 3446 C CA . THR B 1 117 ? 6.316 26.984 11.516 1 91.19 117 THR B CA 1
ATOM 3447 C C . THR B 1 117 ? 6.836 26.766 10.102 1 91.19 117 THR B C 1
ATOM 3449 O O . THR B 1 117 ? 7.762 25.984 9.883 1 91.19 117 THR B O 1
ATOM 3452 N N . TRP B 1 118 ? 6.164 27.359 9.125 1 93.06 118 TRP B N 1
ATOM 3453 C CA . TRP B 1 118 ? 6.684 27.406 7.762 1 93.06 118 TRP B CA 1
ATOM 3454 C C . TRP B 1 118 ? 5.973 28.5 6.953 1 93.06 118 TRP B C 1
ATOM 3456 O O . TRP B 1 118 ? 4.887 28.938 7.328 1 93.06 118 TRP B O 1
ATOM 3466 N N . THR B 1 119 ? 6.633 28.984 5.969 1 95.94 119 THR B N 1
ATOM 3467 C CA . THR B 1 119 ? 6.102 29.891 4.965 1 95.94 119 THR B CA 1
ATOM 3468 C C . THR B 1 119 ? 6.273 29.328 3.561 1 95.94 119 THR B C 1
ATOM 3470 O O . THR B 1 119 ? 7.227 28.578 3.301 1 95.94 119 THR B O 1
ATOM 3473 N N . ALA B 1 120 ? 5.312 29.609 2.752 1 96.69 120 ALA B N 1
ATOM 3474 C CA . ALA B 1 120 ? 5.418 29.109 1.386 1 96.69 120 ALA B CA 1
ATOM 3475 C C . ALA B 1 120 ? 4.719 30.047 0.401 1 96.69 120 ALA B C 1
ATOM 3477 O O . ALA B 1 120 ? 3.738 30.703 0.75 1 96.69 120 ALA B O 1
ATOM 3478 N N . ASP B 1 121 ? 5.25 30.094 -0.784 1 94.75 121 ASP B N 1
ATOM 3479 C CA . ASP B 1 121 ? 4.609 30.688 -1.954 1 94.75 121 ASP B CA 1
ATOM 3480 C C . ASP B 1 121 ? 4.215 29.625 -2.967 1 94.75 121 ASP B C 1
ATOM 3482 O O . ASP B 1 121 ? 5.008 28.734 -3.277 1 94.75 121 ASP B O 1
ATOM 3486 N N . VAL B 1 122 ? 3.002 29.719 -3.359 1 94.12 122 VAL B N 1
ATOM 3487 C CA . VAL B 1 122 ? 2.57 28.828 -4.43 1 94.12 122 VAL B CA 1
ATOM 3488 C C . VAL B 1 122 ? 2.326 29.625 -5.707 1 94.12 122 VAL B C 1
ATOM 3490 O O . VAL B 1 122 ? 1.485 30.531 -5.727 1 94.12 122 VAL B O 1
ATOM 3493 N N . GLU B 1 123 ? 3.143 29.297 -6.66 1 89.56 123 GLU B N 1
ATOM 3494 C CA . GLU B 1 123 ? 3.045 29.953 -7.957 1 89.56 123 GLU B CA 1
ATOM 3495 C C . GLU B 1 123 ? 2.504 29 -9.023 1 89.56 123 GLU B C 1
ATOM 3497 O O . GLU B 1 123 ? 2.857 27.828 -9.047 1 89.56 123 GLU B O 1
ATOM 3502 N N . THR B 1 124 ? 1.599 29.531 -9.805 1 86.06 124 THR B N 1
ATOM 3503 C CA . THR B 1 124 ? 1.042 28.734 -10.891 1 86.06 124 THR B CA 1
ATOM 3504 C C . THR B 1 124 ? 0.632 29.625 -12.055 1 86.06 124 THR B C 1
ATOM 3506 O O . THR B 1 124 ? 0.188 30.766 -11.852 1 86.06 124 THR B O 1
ATOM 3509 N N . GLU B 1 125 ? 0.952 29.172 -13.203 1 78.06 125 GLU B N 1
ATOM 3510 C CA . GLU B 1 125 ? 0.49 29.891 -14.383 1 78.06 125 GLU B CA 1
ATOM 3511 C C . GLU B 1 125 ? -1.01 29.703 -14.594 1 78.06 125 GLU B C 1
ATOM 3513 O O . GLU B 1 125 ? -1.688 30.594 -15.109 1 78.06 125 GLU B O 1
ATOM 3518 N N . ALA B 1 126 ? -1.52 28.609 -14.266 1 82.06 126 ALA B N 1
ATOM 3519 C CA . ALA B 1 126 ? -2.943 28.312 -14.367 1 82.06 126 ALA B CA 1
ATOM 3520 C C . ALA B 1 126 ? -3.52 27.922 -13.008 1 82.06 126 ALA B C 1
ATOM 3522 O O . ALA B 1 126 ? -3.475 28.703 -12.062 1 82.06 126 ALA B O 1
ATOM 3523 N N . THR B 1 127 ? -4.027 26.781 -12.867 1 88.69 127 THR B N 1
ATOM 3524 C CA . THR B 1 127 ? -4.59 26.281 -11.617 1 88.69 127 THR B CA 1
ATOM 3525 C C . THR B 1 127 ? -3.611 25.328 -10.93 1 88.69 127 THR B C 1
ATOM 3527 O O . THR B 1 127 ? -3.121 24.391 -11.555 1 88.69 127 THR B O 1
ATOM 3530 N N . GLY B 1 128 ? -3.178 25.844 -9.742 1 94.5 128 GLY B N 1
ATOM 3531 C CA . GLY B 1 128 ? -2.424 24.906 -8.938 1 94.5 128 GLY B CA 1
ATOM 3532 C C . GLY B 1 128 ? -3.256 23.734 -8.461 1 94.5 128 GLY B C 1
ATOM 3533 O O . GLY B 1 128 ? -4.453 23.875 -8.211 1 94.5 128 GLY B O 1
ATOM 3534 N N . ARG B 1 129 ? -2.641 22.547 -8.391 1 96 129 ARG B N 1
ATOM 3535 C CA . ARG B 1 129 ? -3.328 21.328 -7.984 1 96 129 ARG B CA 1
ATOM 3536 C C . ARG B 1 129 ? -2.42 20.453 -7.137 1 96 129 ARG B C 1
ATOM 3538 O O . ARG B 1 129 ? -1.258 20.234 -7.484 1 96 129 ARG B O 1
ATOM 3545 N N . THR B 1 130 ? -2.93 20.016 -6 1 97.12 130 THR B N 1
ATOM 3546 C CA . THR B 1 130 ? -2.189 19.094 -5.152 1 97.12 130 THR B CA 1
ATOM 3547 C C . THR B 1 130 ? -3.111 18 -4.609 1 97.12 130 THR B C 1
ATOM 3549 O O . THR B 1 130 ? -4.324 18.203 -4.508 1 97.12 130 THR B O 1
ATOM 3552 N N . ILE B 1 131 ? -2.59 16.844 -4.402 1 97.81 131 ILE B N 1
ATOM 3553 C CA . ILE B 1 131 ? -3.205 15.875 -3.496 1 97.81 131 ILE B CA 1
ATOM 3554 C C . ILE B 1 131 ? -2.65 16.078 -2.086 1 97.81 131 ILE B C 1
ATOM 3556 O O . ILE B 1 131 ? -1.433 16.062 -1.886 1 97.81 131 ILE B O 1
ATOM 3560 N N . THR B 1 132 ? -3.514 16.281 -1.138 1 97 132 THR B N 1
ATOM 3561 C CA . THR B 1 132 ? -3.115 16.547 0.239 1 97 132 THR B CA 1
ATOM 3562 C C . THR B 1 132 ? -3.502 15.391 1.153 1 97 132 THR B C 1
ATOM 3564 O O . THR B 1 132 ? -4.648 14.938 1.138 1 97 132 THR B O 1
ATOM 3567 N N . LEU B 1 133 ? -2.584 14.914 1.882 1 96.75 133 LEU B N 1
ATOM 3568 C CA . LEU B 1 133 ? -2.814 13.953 2.949 1 96.75 133 LEU B CA 1
ATOM 3569 C C . LEU B 1 133 ? -2.545 14.57 4.316 1 96.75 133 LEU B C 1
ATOM 3571 O O . LEU B 1 133 ? -1.448 15.078 4.566 1 96.75 133 LEU B O 1
ATOM 3575 N N . LEU B 1 134 ? -3.518 14.664 5.109 1 94.75 134 LEU B N 1
ATOM 3576 C CA . LEU B 1 134 ? -3.373 15 6.523 1 94.75 134 LEU B CA 1
ATOM 3577 C C . LEU B 1 134 ? -3.371 13.734 7.379 1 94.75 134 LEU B C 1
ATOM 3579 O O . LEU B 1 134 ? -4.352 12.992 7.391 1 94.75 134 LEU B O 1
ATOM 3583 N N . ALA B 1 135 ? -2.338 13.516 8.102 1 92.31 135 ALA B N 1
ATOM 3584 C CA . ALA B 1 135 ? -2.189 12.258 8.836 1 92.31 135 ALA B CA 1
ATOM 3585 C C . ALA B 1 135 ? -1.514 12.484 10.188 1 92.31 135 ALA B C 1
ATOM 3587 O O . ALA B 1 135 ? -0.728 13.422 10.344 1 92.31 135 ALA B O 1
ATOM 3588 N N . PRO B 1 136 ? -1.836 11.602 11.117 1 84.25 136 PRO B N 1
ATOM 3589 C CA . PRO B 1 136 ? -1.114 11.664 12.391 1 84.25 136 PRO B CA 1
ATOM 3590 C C . PRO B 1 136 ? 0.391 11.469 12.227 1 84.25 136 PRO B C 1
ATOM 3592 O O . PRO B 1 136 ? 0.825 10.656 11.406 1 84.25 136 PRO B O 1
ATOM 3595 N N . ARG B 1 137 ? 1.11 12.164 13.023 1 82 137 ARG B N 1
ATOM 3596 C CA . ARG B 1 137 ? 2.568 12.102 13.023 1 82 137 ARG B CA 1
ATOM 3597 C C . ARG B 1 137 ? 3.057 10.664 13.148 1 82 137 ARG B C 1
ATOM 3599 O O . ARG B 1 137 ? 4.035 10.273 12.508 1 82 137 ARG B O 1
ATOM 3606 N N . SER B 1 138 ? 2.42 9.891 13.938 1 73.88 138 SER B N 1
ATOM 3607 C CA . SER B 1 138 ? 2.82 8.516 14.203 1 73.88 138 SER B CA 1
ATOM 3608 C C . SER B 1 138 ? 2.777 7.676 12.93 1 73.88 138 SER B C 1
ATOM 3610 O O . SER B 1 138 ? 3.596 6.773 12.75 1 73.88 138 SER B O 1
ATOM 3612 N N . LEU B 1 139 ? 1.876 7.969 12.062 1 79.62 139 LEU B N 1
ATOM 3613 C CA . LEU B 1 139 ? 1.752 7.258 10.797 1 79.62 139 LEU B CA 1
ATOM 3614 C C . LEU B 1 139 ? 2.877 7.645 9.844 1 79.62 139 LEU B C 1
ATOM 3616 O O . LEU B 1 139 ? 3.441 6.789 9.156 1 79.62 139 LEU B O 1
ATOM 3620 N N . VAL B 1 140 ? 3.225 8.875 9.844 1 84.38 140 VAL B N 1
ATOM 3621 C CA . VAL B 1 140 ? 4.16 9.422 8.867 1 84.38 140 VAL B CA 1
ATOM 3622 C C . VAL B 1 140 ? 5.594 9.133 9.312 1 84.38 140 VAL B C 1
ATOM 3624 O O . VAL B 1 140 ? 6.453 8.812 8.492 1 84.38 140 VAL B O 1
ATOM 3627 N N . GLU B 1 141 ? 5.812 9.211 10.602 1 75.19 141 GLU B N 1
ATOM 3628 C CA . GLU B 1 141 ? 7.184 9.117 11.086 1 75.19 141 GLU B CA 1
ATOM 3629 C C . GLU B 1 141 ? 7.504 7.703 11.562 1 75.19 141 GLU B C 1
ATOM 3631 O O . GLU B 1 141 ? 8.555 7.465 12.156 1 75.19 141 GLU B O 1
ATOM 3636 N N . ALA B 1 142 ? 6.566 6.883 11.352 1 63.25 142 ALA B N 1
ATOM 3637 C CA . ALA B 1 142 ? 6.777 5.512 11.812 1 63.25 142 ALA B CA 1
ATOM 3638 C C . ALA B 1 142 ? 8.125 4.977 11.352 1 63.25 142 ALA B C 1
ATOM 3640 O O . ALA B 1 142 ? 8.805 4.258 12.086 1 63.25 142 ALA B O 1
ATOM 3641 N N . GLU B 1 143 ? 8.523 5.465 10.211 1 55.97 143 GLU B N 1
ATOM 3642 C CA . GLU B 1 143 ? 9.766 4.863 9.734 1 55.97 143 GLU B CA 1
ATOM 3643 C C . GLU B 1 143 ? 10.867 5.914 9.594 1 55.97 143 GLU B C 1
ATOM 3645 O O . GLU B 1 143 ? 11.898 5.66 8.961 1 55.97 143 GLU B O 1
ATOM 3650 N N . SER B 1 144 ? 10.586 7.07 10.062 1 60.81 144 SER B N 1
ATOM 3651 C CA . SER B 1 144 ? 11.562 8.133 9.859 1 60.81 144 SER B CA 1
ATOM 3652 C C . SER B 1 144 ? 12.703 8.031 10.875 1 60.81 144 SER B C 1
ATOM 3654 O O . SER B 1 144 ? 13.688 8.758 10.781 1 60.81 144 SER B O 1
ATOM 3656 N N . LYS B 1 145 ? 12.68 7.027 11.617 1 56.44 145 LYS B N 1
ATOM 3657 C CA . LYS B 1 145 ? 13.711 6.801 12.633 1 56.44 145 LYS B CA 1
ATOM 3658 C C . LYS B 1 145 ? 13.938 8.055 13.477 1 56.44 145 LYS B C 1
ATOM 3660 O O . LYS B 1 145 ? 15.078 8.445 13.719 1 56.44 145 LYS B O 1
ATOM 3665 N N . GLY B 1 146 ? 12.812 8.727 13.711 1 56.34 146 GLY B N 1
ATOM 3666 C CA . GLY B 1 146 ? 12.883 9.891 14.578 1 56.34 146 GLY B CA 1
ATOM 3667 C C . GLY B 1 146 ? 13.219 11.172 13.844 1 56.34 146 GLY B C 1
ATOM 3668 O O . GLY B 1 146 ? 13.211 12.258 14.43 1 56.34 146 GLY B O 1
ATOM 3669 N N . ARG B 1 147 ? 13.523 11.109 12.703 1 63.41 147 ARG B N 1
ATOM 3670 C CA . ARG B 1 147 ? 13.875 12.312 11.945 1 63.41 147 ARG B CA 1
ATOM 3671 C C . ARG B 1 147 ? 12.633 13.07 11.508 1 63.41 147 ARG B C 1
ATOM 3673 O O . ARG B 1 147 ? 11.625 12.453 11.133 1 63.41 147 ARG B O 1
ATOM 3680 N N . SER B 1 148 ? 12.82 14.391 11.688 1 73.06 148 SER B N 1
ATOM 3681 C CA . SER B 1 148 ? 11.711 15.227 11.227 1 73.06 148 SER B CA 1
ATOM 3682 C C . SER B 1 148 ? 11.672 15.297 9.703 1 73.06 148 SER B C 1
ATOM 3684 O O . SER B 1 148 ? 12.719 15.398 9.055 1 73.06 148 SER B O 1
ATOM 3686 N N . LEU B 1 149 ? 10.617 15.227 9.156 1 86.06 149 LEU B N 1
ATOM 3687 C CA . LEU B 1 149 ? 10.406 15.305 7.711 1 86.06 149 LEU B CA 1
ATOM 3688 C C . LEU B 1 149 ? 9.961 16.703 7.305 1 86.06 149 LEU B C 1
ATOM 3690 O O . LEU B 1 149 ? 9.703 16.969 6.129 1 86.06 149 LEU B O 1
ATOM 3694 N N . HIS B 1 150 ? 10 17.578 8.297 1 89.44 150 HIS B N 1
ATOM 3695 C CA . HIS B 1 150 ? 9.516 18.922 8.047 1 89.44 150 HIS B CA 1
ATOM 3696 C C . HIS B 1 150 ? 10.367 19.641 7.008 1 89.44 150 HIS B C 1
ATOM 3698 O O . HIS B 1 150 ? 11.586 19.781 7.188 1 89.44 150 HIS B O 1
ATOM 3704 N N . GLY B 1 151 ? 9.711 20.031 5.898 1 90.56 151 GLY B N 1
ATOM 3705 C CA . GLY B 1 151 ? 10.414 20.734 4.84 1 90.56 151 GLY B CA 1
ATOM 3706 C C . GLY B 1 151 ? 11.062 19.797 3.83 1 90.56 151 GLY B C 1
ATOM 3707 O O . GLY B 1 151 ? 11.609 20.25 2.822 1 90.56 151 GLY B O 1
ATOM 3708 N N . THR B 1 152 ? 10.984 18.594 4.043 1 90.06 152 THR B N 1
ATOM 3709 C CA . THR B 1 152 ? 11.555 17.625 3.121 1 90.06 152 THR B CA 1
ATOM 3710 C C . THR B 1 152 ? 10.734 17.547 1.836 1 90.06 152 THR B C 1
ATOM 3712 O O . THR B 1 152 ? 9.5 17.625 1.874 1 90.06 152 THR B O 1
ATOM 3715 N N . VAL B 1 153 ? 11.477 17.422 0.701 1 93.75 153 VAL B N 1
ATOM 3716 C CA . VAL B 1 153 ? 10.836 17.219 -0.594 1 93.75 153 VAL B CA 1
ATOM 3717 C C . VAL B 1 153 ? 11.312 15.891 -1.191 1 93.75 153 VAL B C 1
ATOM 3719 O O . VAL B 1 153 ? 12.508 15.703 -1.438 1 93.75 153 VAL B O 1
ATOM 3722 N N . LEU B 1 154 ? 10.383 15.016 -1.301 1 92.62 154 LEU B N 1
ATOM 3723 C CA . LEU B 1 154 ? 10.664 13.734 -1.944 1 92.62 154 LEU B CA 1
ATOM 3724 C C . LEU B 1 154 ? 10.594 13.867 -3.463 1 92.62 154 LEU B C 1
ATOM 3726 O O . LEU B 1 154 ? 9.664 14.469 -3.996 1 92.62 154 LEU B O 1
ATOM 3730 N N . ARG B 1 155 ? 11.625 13.312 -4.086 1 92.44 155 ARG B N 1
ATOM 3731 C CA . ARG B 1 155 ? 11.727 13.367 -5.543 1 92.44 155 ARG B CA 1
ATOM 3732 C C . ARG B 1 155 ? 12.07 12 -6.117 1 92.44 155 ARG B C 1
ATOM 3734 O O . ARG B 1 155 ? 12.312 11.047 -5.371 1 92.44 155 ARG B O 1
ATOM 3741 N N . GLY B 1 156 ? 11.93 11.906 -7.496 1 90 156 GLY B N 1
ATOM 3742 C CA . GLY B 1 156 ? 12.375 10.703 -8.172 1 90 156 GLY B CA 1
ATOM 3743 C C . GLY B 1 156 ? 11.305 9.625 -8.234 1 90 156 GLY B C 1
ATOM 3744 O O . GLY B 1 156 ? 10.117 9.914 -8.094 1 90 156 GLY B O 1
ATOM 3745 N N . VAL B 1 157 ? 11.75 8.414 -8.383 1 90.12 157 VAL B N 1
ATOM 3746 C CA . VAL B 1 157 ? 10.883 7.289 -8.695 1 90.12 157 VAL B CA 1
ATOM 3747 C C . VAL B 1 157 ? 9.93 7.02 -7.531 1 90.12 157 VAL B C 1
ATOM 3749 O O . VAL B 1 157 ? 8.719 6.891 -7.723 1 90.12 157 VAL B O 1
ATOM 3752 N N . PRO B 1 158 ? 10.461 7.027 -6.316 1 91.19 158 PRO B N 1
ATOM 3753 C CA . PRO B 1 158 ? 9.539 6.746 -5.211 1 91.19 158 PRO B CA 1
ATOM 3754 C C . PRO B 1 158 ? 8.445 7.801 -5.078 1 91.19 158 PRO B C 1
ATOM 3756 O O . PRO B 1 158 ? 7.305 7.469 -4.734 1 91.19 158 PRO B O 1
ATOM 3759 N N . ALA B 1 159 ? 8.812 9.031 -5.363 1 93.56 159 ALA B N 1
ATOM 3760 C CA . ALA B 1 159 ? 7.812 10.102 -5.324 1 93.56 159 ALA B CA 1
ATOM 3761 C C . ALA B 1 159 ? 6.75 9.898 -6.398 1 93.56 159 ALA B C 1
ATOM 3763 O O . ALA B 1 159 ? 5.559 10.117 -6.148 1 93.56 159 ALA B O 1
ATOM 3764 N N . VAL B 1 160 ? 7.172 9.508 -7.523 1 92.44 160 VAL B N 1
ATOM 3765 C CA . VAL B 1 160 ? 6.258 9.305 -8.641 1 92.44 160 VAL B CA 1
ATOM 3766 C C . VAL B 1 160 ? 5.289 8.172 -8.32 1 92.44 160 VAL B C 1
ATOM 3768 O O . VAL B 1 160 ? 4.082 8.297 -8.547 1 92.44 160 VAL B O 1
ATOM 3771 N N . VAL B 1 161 ? 5.773 7.055 -7.812 1 94.19 161 VAL B N 1
ATOM 3772 C CA . VAL B 1 161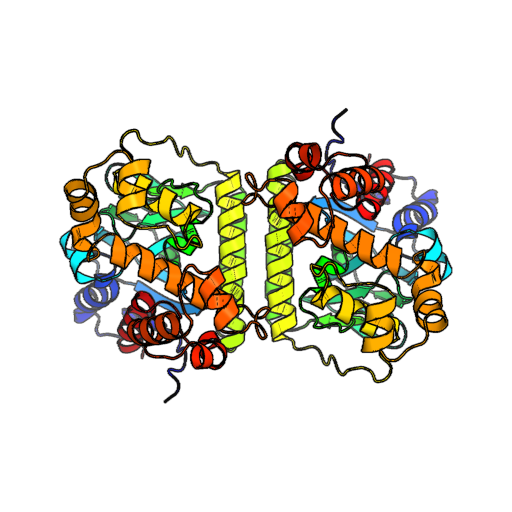 ? 4.93 5.914 -7.477 1 94.19 161 VAL B CA 1
ATOM 3773 C C . VAL B 1 161 ? 3.928 6.316 -6.395 1 94.19 161 VAL B C 1
ATOM 3775 O O . VAL B 1 161 ? 2.734 6.027 -6.504 1 94.19 161 VAL B O 1
ATOM 3778 N N . LEU B 1 162 ? 4.438 6.961 -5.387 1 95.06 162 LEU B N 1
ATOM 3779 C CA . LEU B 1 162 ? 3.572 7.426 -4.309 1 95.06 162 LEU B CA 1
ATOM 3780 C C . LEU B 1 162 ? 2.482 8.344 -4.844 1 95.06 162 LEU B C 1
ATOM 3782 O O . LEU B 1 162 ? 1.307 8.188 -4.508 1 95.06 162 LEU B O 1
ATOM 3786 N N . ALA B 1 163 ? 2.873 9.273 -5.652 1 95.38 163 ALA B N 1
ATOM 3787 C CA . ALA B 1 163 ? 1.932 10.227 -6.227 1 95.38 163 ALA B CA 1
ATOM 3788 C C . ALA B 1 163 ? 0.86 9.516 -7.051 1 95.38 163 ALA B C 1
ATOM 3790 O O . ALA B 1 163 ? -0.332 9.789 -6.895 1 95.38 163 ALA B O 1
ATOM 3791 N N . GLN B 1 164 ? 1.239 8.625 -7.879 1 94.12 164 GLN B N 1
ATOM 3792 C CA . GLN B 1 164 ? 0.307 7.918 -8.75 1 94.12 164 GLN B CA 1
ATOM 3793 C C . GLN B 1 164 ? -0.657 7.051 -7.945 1 94.12 164 GLN B C 1
ATOM 3795 O O . GLN B 1 164 ? -1.855 7.016 -8.227 1 94.12 164 GLN B O 1
ATOM 3800 N N . CYS B 1 165 ? -0.146 6.355 -7.016 1 95.5 165 CYS B N 1
ATOM 3801 C CA . CYS B 1 165 ? -0.992 5.508 -6.188 1 95.5 165 CYS B CA 1
ATOM 3802 C C . CYS B 1 165 ? -1.974 6.344 -5.371 1 95.5 165 CYS B C 1
ATOM 3804 O O . CYS B 1 165 ? -3.158 6.012 -5.293 1 95.5 165 CYS B O 1
ATOM 3806 N N . MET B 1 166 ? -1.504 7.434 -4.797 1 95.75 166 MET B N 1
ATOM 3807 C CA . MET B 1 166 ? -2.393 8.312 -4.035 1 95.75 166 MET B CA 1
ATOM 3808 C C . MET B 1 166 ? -3.482 8.891 -4.93 1 95.75 166 MET B C 1
ATOM 3810 O O . MET B 1 166 ? -4.637 9.008 -4.516 1 95.75 166 MET B O 1
ATOM 3814 N N . GLN B 1 167 ? -3.111 9.273 -6.098 1 94.88 167 GLN B N 1
ATOM 3815 C CA . GLN B 1 167 ? -4.102 9.789 -7.035 1 94.88 167 GLN B CA 1
ATOM 3816 C C . GLN B 1 167 ? -5.18 8.742 -7.328 1 94.88 167 GLN B C 1
ATOM 3818 O O . GLN B 1 167 ? -6.367 9.07 -7.387 1 94.88 167 GLN B O 1
ATOM 3823 N N . SER B 1 168 ? -4.785 7.512 -7.508 1 94.25 168 SER B N 1
ATOM 3824 C CA . SER B 1 168 ? -5.738 6.438 -7.766 1 94.25 168 SER B CA 1
ATOM 3825 C C . SER B 1 168 ? -6.68 6.238 -6.582 1 94.25 168 SER B C 1
ATOM 3827 O O . SER B 1 168 ? -7.883 6.055 -6.766 1 94.25 168 SER B O 1
ATOM 3829 N N . VAL B 1 169 ? -6.145 6.285 -5.445 1 95.06 169 VAL B N 1
ATOM 3830 C CA . VAL B 1 169 ? -6.93 6.113 -4.23 1 95.06 169 VAL B CA 1
ATOM 3831 C C . VAL B 1 169 ? -7.953 7.242 -4.113 1 95.06 169 VAL B C 1
ATOM 3833 O O . VAL B 1 169 ? -9.141 6.992 -3.873 1 95.06 169 VAL B O 1
ATOM 3836 N N . VAL B 1 170 ? -7.473 8.445 -4.289 1 95.44 170 VAL B N 1
ATOM 3837 C CA . VAL B 1 170 ? -8.336 9.609 -4.148 1 95.44 170 VAL B CA 1
ATOM 3838 C C . VAL B 1 170 ? -9.492 9.516 -5.137 1 95.44 170 VAL B C 1
ATOM 3840 O O . VAL B 1 170 ? -10.633 9.852 -4.801 1 95.44 170 VAL B O 1
ATOM 3843 N N . LEU B 1 171 ? -9.258 9.055 -6.301 1 91.56 171 LEU B N 1
ATOM 3844 C CA . LEU B 1 171 ? -10.281 8.961 -7.34 1 91.56 171 LEU B CA 1
ATOM 3845 C C . LEU B 1 171 ? -11.281 7.855 -7.02 1 91.56 171 LEU B C 1
ATOM 3847 O O . LEU B 1 171 ? -12.438 7.922 -7.438 1 91.56 171 LEU B O 1
ATOM 3851 N N . ALA B 1 172 ? -10.914 6.945 -6.223 1 92 172 ALA B N 1
ATOM 3852 C CA . ALA B 1 172 ? -11.75 5.785 -5.914 1 92 172 ALA B CA 1
ATOM 3853 C C . ALA B 1 172 ? -12.648 6.059 -4.715 1 92 172 ALA B C 1
ATOM 3855 O O . ALA B 1 172 ? -13.758 5.516 -4.617 1 92 172 ALA B O 1
ATOM 3856 N N . LEU B 1 173 ? -12.242 6.852 -3.869 1 91.62 173 LEU B N 1
ATOM 3857 C CA . LEU B 1 173 ? -12.82 6.988 -2.533 1 91.62 173 LEU B CA 1
ATOM 3858 C C . LEU B 1 173 ? -14.289 7.379 -2.611 1 91.62 173 LEU B C 1
ATOM 3860 O O . LEU B 1 173 ? -15.117 6.836 -1.883 1 91.62 173 LEU B O 1
ATOM 3864 N N . PRO B 1 174 ? -14.672 8.281 -3.555 1 90.31 174 PRO B N 1
ATOM 3865 C CA . PRO B 1 174 ? -16.078 8.688 -3.598 1 90.31 174 PRO B CA 1
ATOM 3866 C C . PRO B 1 174 ? -17.016 7.531 -3.922 1 90.31 174 PRO B C 1
ATOM 3868 O O . PRO B 1 174 ? -18.234 7.637 -3.709 1 90.31 174 PRO B O 1
ATOM 3871 N N . HIS B 1 175 ? -16.531 6.453 -4.355 1 90.56 175 HIS B N 1
ATOM 3872 C CA . HIS B 1 175 ? -17.344 5.324 -4.801 1 90.56 175 HIS B CA 1
ATOM 3873 C C . HIS B 1 175 ? -17.297 4.184 -3.789 1 90.56 175 HIS B C 1
ATOM 3875 O O . HIS B 1 175 ? -17.812 3.096 -4.055 1 90.56 175 HIS B O 1
ATOM 3881 N N . LEU B 1 176 ? -16.719 4.43 -2.689 1 88.38 176 LEU B N 1
ATOM 3882 C CA . LEU B 1 176 ? -16.578 3.412 -1.653 1 88.38 176 LEU B CA 1
ATOM 3883 C C . LEU B 1 176 ? -17.344 3.803 -0.398 1 88.38 176 LEU B C 1
ATOM 3885 O O . LEU B 1 176 ? -17.547 4.992 -0.131 1 88.38 176 LEU B O 1
ATOM 3889 N N . ASP B 1 177 ? -17.766 2.785 0.287 1 84.69 177 ASP B N 1
ATOM 3890 C CA . ASP B 1 177 ? -18.312 3.092 1.605 1 84.69 177 ASP B CA 1
ATOM 3891 C C . ASP B 1 177 ? -17.188 3.412 2.602 1 84.69 177 ASP B C 1
ATOM 3893 O O . ASP B 1 177 ? -16.031 3.074 2.369 1 84.69 177 ASP B O 1
ATOM 3897 N N . PRO B 1 178 ? -17.531 4.059 3.662 1 80.44 178 PRO B N 1
ATOM 3898 C CA . PRO B 1 178 ? -16.531 4.531 4.617 1 80.44 178 PRO B CA 1
ATOM 3899 C C . PRO B 1 178 ? -15.664 3.404 5.176 1 80.44 178 PRO B C 1
ATOM 3901 O O . PRO B 1 178 ? -14.469 3.598 5.418 1 80.44 178 PRO B O 1
ATOM 3904 N N . ASP B 1 179 ? -16.25 2.293 5.336 1 78.62 179 ASP B N 1
ATOM 3905 C CA . ASP B 1 179 ? -15.484 1.163 5.859 1 78.62 179 ASP B CA 1
ATOM 3906 C C . ASP B 1 179 ? -14.422 0.71 4.867 1 78.62 179 ASP B C 1
ATOM 3908 O O . ASP B 1 179 ? -13.281 0.444 5.25 1 78.62 179 ASP B O 1
ATOM 3912 N N . ALA B 1 180 ? -14.828 0.632 3.68 1 83.19 180 ALA B N 1
ATOM 3913 C CA . ALA B 1 180 ? -13.906 0.266 2.613 1 83.19 180 ALA B CA 1
ATOM 3914 C C . ALA B 1 180 ? -12.805 1.317 2.455 1 83.19 180 ALA B C 1
ATOM 3916 O O . ALA B 1 180 ? -11.633 0.98 2.27 1 83.19 180 ALA B O 1
ATOM 3917 N N . ALA B 1 181 ? -13.195 2.531 2.594 1 87.88 181 ALA B N 1
ATOM 3918 C CA . ALA B 1 181 ? -12.258 3.641 2.439 1 87.88 181 ALA B CA 1
ATOM 3919 C C . ALA B 1 181 ? -11.18 3.607 3.523 1 87.88 181 ALA B C 1
ATOM 3921 O O . ALA B 1 181 ? -10.016 3.922 3.264 1 87.88 181 ALA B O 1
ATOM 3922 N N . ALA B 1 182 ? -11.562 3.211 4.68 1 84.62 182 ALA B N 1
ATOM 3923 C CA . ALA B 1 182 ? -10.648 3.205 5.82 1 84.62 182 ALA B CA 1
ATOM 3924 C C . ALA B 1 182 ? -9.477 2.262 5.582 1 84.62 182 ALA B C 1
ATOM 3926 O O . ALA B 1 182 ? -8.367 2.514 6.051 1 84.62 182 ALA B O 1
ATOM 3927 N N . GLY B 1 183 ? -9.695 1.269 4.805 1 85.44 183 GLY B N 1
ATOM 3928 C CA . GLY B 1 183 ? -8.648 0.3 4.52 1 85.44 183 GLY B CA 1
ATOM 3929 C C . GLY B 1 183 ? -7.492 0.886 3.732 1 85.44 183 GLY B C 1
ATOM 3930 O O . GLY B 1 183 ? -6.359 0.409 3.836 1 85.44 183 GLY B O 1
ATOM 3931 N N . TYR B 1 184 ? -7.715 1.889 3.068 1 91.44 184 TYR B N 1
ATOM 3932 C CA . TYR B 1 184 ? -6.691 2.463 2.203 1 91.44 184 TYR B CA 1
ATOM 3933 C C . TYR B 1 184 ? -5.684 3.27 3.014 1 91.44 184 TYR B C 1
ATOM 3935 O O . TYR B 1 184 ? -4.633 3.656 2.498 1 91.44 184 TYR B O 1
ATOM 3943 N N . GLU B 1 185 ? -5.938 3.535 4.273 1 89.44 185 GLU B N 1
ATOM 3944 C CA . GLU B 1 185 ? -4.93 4.188 5.105 1 89.44 185 GLU B CA 1
ATOM 3945 C C . GLU B 1 185 ? -3.666 3.338 5.211 1 89.44 185 GLU B C 1
ATOM 3947 O O . GLU B 1 185 ? -2.553 3.859 5.133 1 89.44 185 GLU B O 1
ATOM 3952 N N . ASP B 1 186 ? -3.891 2.086 5.355 1 85.44 186 ASP B N 1
ATOM 3953 C CA . ASP B 1 186 ? -2.752 1.176 5.445 1 85.44 186 ASP B CA 1
ATOM 3954 C C . ASP B 1 186 ? -1.942 1.179 4.152 1 85.44 186 ASP B C 1
ATOM 3956 O O . ASP B 1 186 ? -0.718 1.032 4.18 1 85.44 186 ASP B O 1
ATOM 3960 N N . VAL B 1 187 ? -2.637 1.245 3.082 1 91.25 187 VAL B N 1
ATOM 3961 C CA . VAL B 1 187 ? -1.976 1.289 1.781 1 91.25 187 VAL B CA 1
ATOM 3962 C C . VAL B 1 187 ? -1.117 2.549 1.681 1 91.25 187 VAL B C 1
ATOM 3964 O O . VAL B 1 187 ? 0.064 2.477 1.335 1 91.25 187 VAL B O 1
ATOM 3967 N N . VAL B 1 188 ? -1.677 3.625 2.055 1 92.81 188 VAL B N 1
ATOM 3968 C CA . VAL B 1 188 ? -0.97 4.898 1.979 1 92.81 188 VAL B CA 1
ATOM 3969 C C . VAL B 1 188 ? 0.209 4.895 2.949 1 92.81 188 VAL B C 1
ATOM 3971 O O . VAL B 1 188 ? 1.298 5.367 2.615 1 92.81 188 VAL B O 1
ATOM 3974 N N . ALA B 1 189 ? 0.018 4.383 4.102 1 89.38 189 ALA B N 1
ATOM 3975 C CA . ALA B 1 189 ? 1.087 4.289 5.094 1 89.38 189 ALA B CA 1
ATOM 3976 C C . ALA B 1 189 ? 2.246 3.443 4.57 1 89.38 189 ALA B C 1
ATOM 3978 O O . ALA B 1 189 ? 3.412 3.797 4.758 1 89.38 189 ALA B O 1
ATOM 3979 N N . SER B 1 190 ? 1.938 2.336 3.973 1 89.31 190 SER B N 1
ATOM 3980 C CA . SER B 1 190 ? 2.971 1.467 3.418 1 89.31 190 SER B CA 1
ATOM 3981 C C . SER B 1 190 ? 3.73 2.16 2.293 1 89.31 190 SER B C 1
ATOM 3983 O O . SER B 1 190 ? 4.953 2.029 2.189 1 89.31 190 SER B O 1
ATOM 3985 N N . LEU B 1 191 ? 3.029 2.848 1.476 1 92.69 191 LEU B N 1
ATOM 3986 C CA . LEU B 1 191 ? 3.645 3.605 0.392 1 92.69 191 LEU B CA 1
ATOM 3987 C C . LEU B 1 191 ? 4.602 4.66 0.94 1 92.69 191 LEU B C 1
ATOM 3989 O O . LEU B 1 191 ? 5.707 4.828 0.424 1 92.69 191 LEU B O 1
ATOM 3993 N N . LEU B 1 192 ? 4.148 5.352 1.971 1 90.81 192 LEU B N 1
ATOM 3994 C CA . LEU B 1 192 ? 5 6.355 2.6 1 90.81 192 LEU B CA 1
ATOM 3995 C C . LEU B 1 192 ? 6.266 5.719 3.164 1 90.81 192 LEU B C 1
ATOM 3997 O O . LEU B 1 192 ? 7.367 6.234 2.961 1 90.81 192 LEU B O 1
ATOM 4001 N N . ARG B 1 193 ? 6.117 4.711 3.762 1 86.62 193 ARG B N 1
ATOM 4002 C CA . ARG B 1 193 ? 7.242 4.008 4.367 1 86.62 193 ARG B CA 1
ATOM 4003 C C . ARG B 1 193 ? 8.281 3.627 3.318 1 86.62 193 ARG B C 1
ATOM 4005 O O . ARG B 1 193 ? 9.477 3.879 3.498 1 86.62 193 ARG B O 1
ATOM 4012 N N . VAL B 1 194 ? 7.836 3.033 2.299 1 87.81 194 VAL B N 1
ATOM 4013 C CA . VAL B 1 194 ? 8.734 2.562 1.253 1 87.81 194 VAL B CA 1
ATOM 4014 C C . VAL B 1 194 ? 9.406 3.754 0.568 1 87.81 194 VAL B C 1
ATOM 4016 O O . VAL B 1 194 ? 10.617 3.744 0.331 1 87.81 194 VAL B O 1
ATOM 4019 N N . SER B 1 195 ? 8.648 4.734 0.264 1 90 195 SER B N 1
ATOM 4020 C CA . SER B 1 195 ? 9.172 5.895 -0.45 1 90 195 SER B CA 1
ATOM 4021 C C . SER B 1 195 ? 10.219 6.633 0.381 1 90 195 SER B C 1
ATOM 4023 O O . SER B 1 195 ? 11.25 7.051 -0.144 1 90 195 SER B O 1
ATOM 4025 N N . LEU B 1 196 ? 9.93 6.809 1.594 1 85.69 196 LEU B N 1
ATOM 4026 C CA . LEU B 1 196 ? 10.852 7.512 2.473 1 85.69 196 LEU B CA 1
ATOM 4027 C C . LEU B 1 196 ? 12.102 6.672 2.74 1 85.69 196 LEU B C 1
ATOM 4029 O O . LEU B 1 196 ? 13.18 7.215 2.969 1 85.69 196 LEU B O 1
ATOM 4033 N N . GLY B 1 197 ? 11.914 5.406 2.709 1 82.06 197 GLY B N 1
ATOM 4034 C CA . GLY B 1 197 ? 13.055 4.516 2.865 1 82.06 197 GLY B CA 1
ATOM 4035 C C . GLY B 1 197 ? 14.008 4.559 1.689 1 82.06 197 GLY B C 1
ATOM 4036 O O . GLY B 1 197 ? 15.227 4.434 1.865 1 82.06 197 GLY B O 1
ATOM 4037 N N . ILE B 1 198 ? 13.539 4.711 0.573 1 78.38 198 ILE B N 1
ATOM 4038 C CA . ILE B 1 198 ? 14.328 4.746 -0.655 1 78.38 198 ILE B CA 1
ATOM 4039 C C . ILE B 1 198 ? 15.047 6.086 -0.769 1 78.38 198 ILE B C 1
ATOM 4041 O O . ILE B 1 198 ? 16.234 6.133 -1.089 1 78.38 198 ILE B O 1
ATOM 4045 N N . ALA B 1 199 ? 14.328 7.211 -0.736 1 73.31 199 ALA B N 1
ATOM 4046 C CA . ALA B 1 199 ? 14.852 8.555 -1.002 1 73.31 199 ALA B CA 1
ATOM 4047 C C . ALA B 1 199 ? 15.859 8.969 0.063 1 73.31 199 ALA B C 1
ATOM 4049 O O . ALA B 1 199 ? 16.75 9.781 -0.201 1 73.31 199 ALA B O 1
ATOM 4050 N N . GLU B 1 200 ? 16.047 8.18 1.038 1 62.5 200 GLU B N 1
ATOM 4051 C CA . GLU B 1 200 ? 16.906 8.594 2.148 1 62.5 200 GLU B CA 1
ATOM 4052 C C . GLU B 1 200 ? 17.031 10.117 2.207 1 62.5 200 GLU B C 1
ATOM 4054 O O . GLU B 1 200 ? 18.125 10.656 2.033 1 62.5 200 GLU B O 1
ATOM 4059 N N . PRO B 1 201 ? 16.031 10.797 2.133 1 54.22 201 PRO B N 1
ATOM 4060 C CA . PRO B 1 201 ? 16.219 12.25 2.15 1 54.22 201 PRO B CA 1
ATOM 4061 C C . PRO B 1 201 ? 17.297 12.695 3.139 1 54.22 201 PRO B C 1
ATOM 4063 O O . PRO B 1 201 ? 17.594 11.977 4.098 1 54.22 201 PRO B O 1
ATOM 4066 N N . ASP B 1 202 ? 18.359 13.445 2.58 1 48.56 202 ASP B N 1
ATOM 4067 C CA . ASP B 1 202 ? 19.359 14.008 3.486 1 48.56 202 ASP B CA 1
ATOM 4068 C C . ASP B 1 202 ? 18.734 14.344 4.84 1 48.56 202 ASP B C 1
ATOM 4070 O O . ASP B 1 202 ? 18.172 15.422 5.016 1 48.56 202 ASP B O 1
ATOM 4074 N N . LEU B 1 203 ? 18.484 13.234 5.445 1 49.12 203 LEU B N 1
ATOM 4075 C CA . LEU B 1 203 ? 17.969 13.359 6.805 1 49.12 203 LEU B CA 1
ATOM 4076 C C . LEU B 1 203 ? 19.078 13.758 7.773 1 49.12 203 LEU B C 1
ATOM 4078 O O . LEU B 1 203 ? 19.141 13.234 8.891 1 49.12 203 LEU B O 1
ATOM 4082 N N . SER B 1 204 ? 20.156 14.219 7.215 1 43.06 204 SER B N 1
ATOM 4083 C CA . SER B 1 204 ? 21.188 14.656 8.156 1 43.06 204 SER B CA 1
ATOM 4084 C C . SER B 1 204 ? 20.562 15.164 9.453 1 43.06 204 SER B C 1
ATOM 4086 O O . SER B 1 204 ? 19.594 15.922 9.43 1 43.06 204 SER B O 1
ATOM 4088 N N . PRO B 1 205 ? 20.906 14.211 10.359 1 41.97 205 PRO B N 1
ATOM 4089 C CA . PRO B 1 205 ? 20.547 14.797 11.648 1 41.97 205 PRO B CA 1
ATOM 4090 C C . PRO B 1 205 ? 20.766 16.297 11.703 1 41.97 205 PRO B C 1
ATOM 4092 O O . PRO B 1 205 ? 21.828 16.781 11.266 1 41.97 205 PRO B O 1
ATOM 4095 N N . ARG B 1 206 ? 19.953 17 11.242 1 41.81 206 ARG B N 1
ATOM 4096 C CA . ARG B 1 206 ? 20.234 18.391 11.539 1 41.81 206 ARG B CA 1
ATOM 4097 C C . ARG B 1 206 ? 20.766 18.547 12.961 1 41.81 206 ARG B C 1
ATOM 4099 O O . ARG B 1 206 ? 20.375 17.812 13.859 1 41.81 206 ARG B O 1
ATOM 4106 N N . PRO B 1 207 ? 21.922 18.906 13.055 1 40.34 207 PRO B N 1
ATOM 4107 C CA . PRO B 1 207 ? 22.5 18.984 14.398 1 40.34 207 PRO B CA 1
ATOM 4108 C C . PRO B 1 207 ? 21.453 18.859 15.5 1 40.34 207 PRO B C 1
ATOM 4110 O O . PRO B 1 207 ? 21.625 18.062 16.438 1 40.34 207 PRO B O 1
ATOM 4113 N N . ASP B 1 208 ? 20.844 19.844 15.992 1 41.34 208 ASP B N 1
ATOM 4114 C CA . ASP B 1 208 ? 20.141 19.953 17.266 1 41.34 208 ASP B CA 1
ATOM 4115 C C . ASP B 1 208 ? 18.766 19.297 17.188 1 41.34 208 ASP B C 1
ATOM 4117 O O . ASP B 1 208 ? 17.797 19.938 16.766 1 41.34 208 ASP B O 1
ATOM 4121 N N . HIS B 1 209 ? 18.781 18.078 16.984 1 53.28 209 HIS B N 1
ATOM 4122 C CA . HIS B 1 209 ? 17.469 17.531 17.281 1 53.28 209 HIS B CA 1
ATOM 4123 C C . HIS B 1 209 ? 16.875 18.156 18.531 1 53.28 209 HIS B C 1
ATOM 4125 O O . HIS B 1 209 ? 17.531 18.188 19.578 1 53.28 209 HIS B O 1
ATOM 4131 N N . SER B 1 210 ? 15.82 18.859 18.375 1 64.5 210 SER B N 1
ATOM 4132 C CA . SER B 1 210 ? 15.18 19.422 19.562 1 64.5 210 SER B CA 1
ATOM 4133 C C . SER B 1 210 ? 14.82 18.328 20.562 1 64.5 210 SER B C 1
ATOM 4135 O O . SER B 1 210 ? 14.844 17.141 20.219 1 64.5 210 SER B O 1
ATOM 4137 N N . LEU B 1 211 ? 15.18 18.484 21.656 1 76.56 211 LEU B N 1
ATOM 4138 C CA . LEU B 1 211 ? 14.734 17.594 22.719 1 76.56 211 LEU B CA 1
ATOM 4139 C C . LEU B 1 211 ? 13.414 16.922 22.359 1 76.56 211 LEU B C 1
ATOM 4141 O O . LEU B 1 211 ? 13.227 15.734 22.625 1 76.56 211 LEU B O 1
ATOM 4145 N N . ARG B 1 212 ? 12.742 17.594 21.562 1 76.62 212 ARG B N 1
ATOM 4146 C CA . ARG B 1 212 ? 11.438 17.062 21.188 1 76.62 212 ARG B CA 1
ATOM 4147 C C . ARG B 1 212 ? 11.594 15.914 20.188 1 76.62 212 ARG B C 1
ATOM 4149 O O . ARG B 1 212 ? 10.953 14.867 20.344 1 76.62 212 ARG B O 1
ATOM 4156 N N . ASP B 1 213 ? 12.453 16.094 19.312 1 71.75 213 ASP B N 1
ATOM 4157 C CA . ASP B 1 213 ? 12.664 15.062 18.297 1 71.75 213 ASP B CA 1
ATOM 4158 C C . ASP B 1 213 ? 13.219 13.789 18.922 1 71.75 213 ASP B C 1
ATOM 4160 O O . ASP B 1 213 ? 12.758 12.688 18.609 1 71.75 213 ASP B O 1
ATOM 4164 N N . ARG B 1 214 ? 14.125 13.984 19.719 1 77 214 ARG B N 1
ATOM 4165 C CA . ARG B 1 214 ? 14.727 12.836 20.406 1 77 214 ARG B CA 1
ATOM 4166 C C . ARG B 1 214 ? 13.711 12.141 21.297 1 77 214 ARG B C 1
ATOM 4168 O O . ARG B 1 214 ? 13.703 10.906 21.391 1 77 214 ARG B O 1
ATOM 4175 N N . ALA B 1 215 ? 12.945 12.93 21.875 1 84.44 215 ALA B N 1
ATOM 4176 C CA . ALA B 1 215 ? 11.914 12.383 22.75 1 84.44 215 ALA B CA 1
ATOM 4177 C C . ALA B 1 215 ? 10.898 11.555 21.969 1 84.44 215 ALA B C 1
ATOM 4179 O O . ALA B 1 215 ? 10.562 10.438 22.359 1 84.44 215 ALA B O 1
ATOM 4180 N N . TYR B 1 216 ? 10.523 12.102 20.906 1 77.06 216 TYR B N 1
ATOM 4181 C CA . TYR B 1 216 ? 9.547 11.391 20.094 1 77.06 216 TYR B CA 1
ATOM 4182 C C . TYR B 1 216 ? 10.133 10.094 19.547 1 77.06 216 TYR B C 1
ATOM 4184 O O . TYR B 1 216 ? 9.438 9.07 19.484 1 77.06 216 TYR B O 1
ATOM 4192 N N . ALA B 1 217 ? 11.328 10.125 19.141 1 72 217 ALA B N 1
ATOM 4193 C CA . ALA B 1 217 ? 11.992 8.914 18.656 1 72 217 ALA B CA 1
ATOM 4194 C C . ALA B 1 217 ? 12.039 7.852 19.75 1 72 217 ALA B C 1
ATOM 4196 O O . ALA B 1 217 ? 11.766 6.676 19.5 1 72 217 ALA B O 1
ATOM 4197 N N . TYR B 1 218 ? 12.328 8.289 20.875 1 82.75 218 TYR B N 1
ATOM 4198 C CA . TYR B 1 218 ? 12.398 7.395 22.016 1 82.75 218 TYR B CA 1
ATOM 4199 C C . TYR B 1 218 ? 11.023 6.805 22.328 1 82.75 218 TYR B C 1
ATOM 4201 O O . TYR B 1 218 ? 10.906 5.613 22.625 1 82.75 218 TYR B O 1
ATOM 4209 N N . ILE B 1 219 ? 10.055 7.602 22.266 1 84.81 219 ILE B N 1
ATOM 4210 C CA . ILE B 1 219 ? 8.688 7.168 22.516 1 84.81 219 ILE B CA 1
ATOM 4211 C C . ILE B 1 219 ? 8.273 6.133 21.469 1 84.81 219 ILE B C 1
ATOM 4213 O O . ILE B 1 219 ? 7.742 5.074 21.812 1 84.81 219 ILE B O 1
ATOM 4217 N N . ALA B 1 220 ? 8.57 6.445 20.328 1 73.25 220 ALA B N 1
ATOM 4218 C CA . ALA B 1 220 ? 8.18 5.555 19.234 1 73.25 220 ALA B CA 1
ATOM 4219 C C . ALA B 1 220 ? 8.82 4.18 19.406 1 73.25 220 ALA B C 1
ATOM 4221 O O . ALA B 1 220 ? 8.188 3.158 19.125 1 73.25 220 ALA B O 1
ATOM 4222 N N . GLU B 1 221 ? 9.953 4.195 19.844 1 74.56 221 GLU B N 1
ATOM 4223 C CA . GLU B 1 221 ? 10.719 2.961 19.984 1 74.56 221 GLU B CA 1
ATOM 4224 C C . GLU B 1 221 ? 10.211 2.129 21.156 1 74.56 221 GLU B C 1
ATOM 4226 O O . GLU B 1 221 ? 10.312 0.9 21.141 1 74.56 221 GLU B O 1
ATOM 4231 N N . HIS B 1 222 ? 9.617 2.764 22.109 1 81.75 222 HIS B N 1
ATOM 4232 C CA . HIS B 1 222 ? 9.352 2.059 23.359 1 81.75 222 HIS B CA 1
ATOM 4233 C C . HIS B 1 222 ? 7.887 2.207 23.766 1 81.75 222 HIS B C 1
ATOM 4235 O O . HIS B 1 222 ? 7.539 1.984 24.938 1 81.75 222 HIS B O 1
ATOM 4241 N N . LEU B 1 223 ? 7.074 2.457 22.812 1 83.94 223 LEU B N 1
ATOM 4242 C CA . LEU B 1 223 ? 5.711 2.877 23.109 1 83.94 223 LEU B CA 1
ATOM 4243 C C . LEU B 1 223 ? 4.945 1.768 23.812 1 83.94 223 LEU B C 1
ATOM 4245 O O . LEU B 1 223 ? 4.102 2.041 24.672 1 83.94 223 LEU B O 1
ATOM 4249 N N . SER B 1 224 ? 5.262 0.542 23.547 1 80.75 224 SER B N 1
ATOM 4250 C CA . SER B 1 224 ? 4.512 -0.592 24.078 1 80.75 224 SER B CA 1
ATOM 4251 C C . SER B 1 224 ? 5.027 -1.002 25.453 1 80.75 224 SER B C 1
ATOM 4253 O O . SER B 1 224 ? 4.418 -1.833 26.125 1 80.75 224 SER B O 1
ATOM 4255 N N . GLU B 1 225 ? 6.113 -0.436 25.844 1 83.62 225 GLU B N 1
ATOM 4256 C CA . GLU B 1 225 ? 6.711 -0.788 27.141 1 83.62 225 GLU B CA 1
ATOM 4257 C C . GLU B 1 225 ? 6.027 -0.048 28.281 1 83.62 225 GLU B C 1
ATOM 4259 O O . GLU B 1 225 ? 5.984 1.184 28.297 1 83.62 225 GLU B O 1
ATOM 4264 N N . THR B 1 226 ? 5.629 -0.85 29.25 1 83.12 226 THR B N 1
ATOM 4265 C CA . THR B 1 226 ? 4.852 -0.279 30.344 1 83.12 226 THR B CA 1
ATOM 4266 C C . THR B 1 226 ? 5.719 0.633 31.219 1 83.12 226 THR B C 1
ATOM 4268 O O . THR B 1 226 ? 5.211 1.529 31.891 1 83.12 226 THR B O 1
ATOM 4271 N N . TRP B 1 227 ? 7.004 0.419 31.156 1 87.5 227 TRP B N 1
ATOM 4272 C CA . TRP B 1 227 ? 7.902 1.206 31.984 1 87.5 227 TRP B CA 1
ATOM 4273 C C . TRP B 1 227 ? 8.172 2.57 31.375 1 87.5 227 TRP B C 1
ATOM 4275 O O . TRP B 1 227 ? 8.711 3.465 32.031 1 87.5 227 TRP B O 1
ATOM 4285 N N . LEU B 1 228 ? 7.805 2.742 30.125 1 91.75 228 LEU B N 1
ATOM 4286 C CA . LEU B 1 228 ? 8.062 4.012 29.453 1 91.75 228 LEU B CA 1
ATOM 4287 C C . LEU B 1 228 ? 7.305 5.148 30.125 1 91.75 228 LEU B C 1
ATOM 4289 O O . LEU B 1 228 ? 6.09 5.062 30.328 1 91.75 228 LEU B O 1
ATOM 4293 N N . GLY B 1 229 ? 8.055 6.18 30.547 1 92.44 229 GLY B N 1
ATOM 4294 C CA . GLY B 1 229 ? 7.52 7.375 31.172 1 92.44 229 GLY B CA 1
ATOM 4295 C C . GLY B 1 229 ? 8.539 8.492 31.297 1 92.44 229 GLY B C 1
ATOM 4296 O O . GLY B 1 229 ? 9.664 8.375 30.797 1 92.44 229 GLY B O 1
ATOM 4297 N N . PRO B 1 230 ? 8.062 9.562 31.953 1 92.88 230 PRO B N 1
ATOM 4298 C CA . PRO B 1 230 ? 8.953 10.719 32.062 1 92.88 230 PRO B CA 1
ATOM 4299 C C . PRO B 1 230 ? 10.289 10.359 32.719 1 92.88 230 PRO B C 1
ATOM 4301 O O . PRO B 1 230 ? 11.344 10.805 32.281 1 92.88 230 PRO B O 1
ATOM 4304 N N . THR B 1 231 ? 10.211 9.477 33.719 1 92.81 231 THR B N 1
ATOM 4305 C CA . THR B 1 231 ? 11.414 9.133 34.469 1 92.81 231 THR B CA 1
ATOM 4306 C C . THR B 1 231 ? 12.398 8.375 33.562 1 92.81 231 THR B C 1
ATOM 4308 O O . THR B 1 231 ? 13.578 8.711 33.5 1 92.81 231 THR B O 1
ATOM 4311 N N . SER B 1 232 ? 11.898 7.402 32.938 1 94.06 232 SER B N 1
ATOM 4312 C CA . SER B 1 232 ? 12.758 6.613 32.062 1 94.06 232 SER B CA 1
ATOM 4313 C C . SER B 1 232 ? 13.297 7.449 30.906 1 94.06 232 SER B C 1
ATOM 4315 O O . SER B 1 232 ? 14.438 7.258 30.469 1 94.06 232 SER B O 1
ATOM 4317 N N . MET B 1 233 ? 12.531 8.367 30.453 1 93.75 233 MET B N 1
ATOM 4318 C CA . MET B 1 233 ? 12.938 9.203 29.328 1 93.75 233 MET B CA 1
ATOM 4319 C C . MET B 1 233 ? 14.031 10.18 29.75 1 93.75 233 MET B C 1
ATOM 4321 O O . MET B 1 233 ? 14.969 10.43 29 1 93.75 233 MET B O 1
ATOM 4325 N N . CYS B 1 234 ? 13.883 10.727 30.906 1 93.25 234 CYS B N 1
ATOM 4326 C CA . CYS B 1 234 ? 14.914 11.641 31.406 1 93.25 234 CYS B CA 1
ATOM 4327 C C . CYS B 1 234 ? 16.266 10.953 31.453 1 93.25 234 CYS B C 1
ATOM 4329 O O . CYS B 1 234 ? 17.281 11.523 31.031 1 93.25 234 CYS B O 1
ATOM 4331 N N . ALA B 1 235 ? 16.219 9.766 31.922 1 92.94 235 ALA B N 1
ATOM 4332 C CA . ALA B 1 235 ? 17.453 8.984 32.031 1 92.94 235 ALA B CA 1
ATOM 4333 C C . ALA B 1 235 ? 18.031 8.688 30.656 1 92.94 235 ALA B C 1
ATOM 4335 O O . ALA B 1 235 ? 19.234 8.867 30.422 1 92.94 235 ALA B O 1
ATOM 4336 N N . ALA B 1 236 ? 17.25 8.328 29.781 1 91.06 236 ALA B N 1
ATOM 4337 C CA . ALA B 1 236 ? 17.688 7.891 28.469 1 91.06 236 ALA B CA 1
ATOM 4338 C C . ALA B 1 236 ? 18.172 9.07 27.625 1 91.06 236 ALA B C 1
ATOM 4340 O O . ALA B 1 236 ? 19.109 8.93 26.828 1 91.06 236 ALA B O 1
ATOM 4341 N N . LEU B 1 237 ? 17.5 10.234 27.812 1 90.5 237 LEU B N 1
ATOM 4342 C CA . LEU B 1 237 ? 17.766 11.391 26.953 1 90.5 237 LEU B CA 1
ATOM 4343 C C . LEU B 1 237 ? 18.719 12.359 27.656 1 90.5 237 LEU B C 1
ATOM 4345 O O . LEU B 1 237 ? 19.109 13.375 27.078 1 90.5 237 LEU B O 1
ATOM 4349 N N . SER B 1 238 ? 19.062 11.977 28.859 1 92.81 238 SER B N 1
ATOM 4350 C CA . SER B 1 238 ? 20 12.773 29.656 1 92.81 238 SER B CA 1
ATOM 4351 C C . SER B 1 238 ? 19.531 14.219 29.781 1 92.81 238 SER B C 1
ATOM 4353 O O . SER B 1 238 ? 20.281 15.148 29.5 1 92.81 238 SER B O 1
ATOM 4355 N N . VAL B 1 239 ? 18.297 14.383 30.156 1 93.19 239 VAL B N 1
ATOM 4356 C CA . VAL B 1 239 ? 17.719 15.703 30.391 1 93.19 239 VAL B CA 1
ATOM 4357 C C . VAL B 1 239 ? 16.984 15.711 31.734 1 93.19 239 VAL B C 1
ATOM 4359 O O . VAL B 1 239 ? 16.625 14.656 32.25 1 93.19 239 VAL B O 1
ATOM 4362 N N . SER B 1 240 ? 16.859 16.938 32.312 1 92.62 240 SER B N 1
ATOM 4363 C CA . SER B 1 240 ? 16.094 17.062 33.562 1 92.62 240 SER B CA 1
ATOM 4364 C C . SER B 1 240 ? 14.594 16.953 33.312 1 92.62 240 SER B C 1
ATOM 4366 O O . SER B 1 240 ? 14.141 17.094 32.156 1 92.62 240 SER B O 1
ATOM 4368 N N . ARG B 1 241 ? 13.883 16.562 34.344 1 92.12 241 ARG B N 1
ATOM 4369 C CA . ARG B 1 241 ? 12.43 16.516 34.25 1 92.12 241 ARG B CA 1
ATOM 4370 C C . ARG B 1 241 ? 11.867 17.859 33.781 1 92.12 241 ARG B C 1
ATOM 4372 O O . ARG B 1 241 ? 10.945 17.906 32.969 1 92.12 241 ARG B O 1
ATOM 4379 N N . ALA B 1 242 ? 12.445 18.906 34.312 1 90.62 242 ALA B N 1
ATOM 4380 C CA . ALA B 1 242 ? 12 20.25 33.938 1 90.62 242 ALA B CA 1
ATOM 4381 C C . ALA B 1 242 ? 12.211 20.516 32.438 1 90.62 242 ALA B C 1
ATOM 4383 O O . ALA B 1 242 ? 11.344 21.078 31.781 1 90.62 242 ALA B O 1
ATOM 4384 N N . GLN B 1 243 ? 13.289 20.141 31.938 1 90.75 243 GLN B N 1
ATOM 4385 C CA . GLN B 1 243 ? 13.609 20.328 30.531 1 90.75 243 GLN B CA 1
ATOM 4386 C C . GLN B 1 243 ? 12.648 19.547 29.641 1 90.75 243 GLN B C 1
ATOM 4388 O O . GLN B 1 243 ? 12.172 20.062 28.625 1 90.75 243 GLN B O 1
ATOM 4393 N N . LEU B 1 244 ? 12.406 18.344 30.016 1 91.25 244 LEU B N 1
ATOM 4394 C CA . LEU B 1 244 ? 11.531 17.484 29.219 1 91.25 244 LEU B CA 1
ATOM 4395 C C . LEU B 1 244 ? 10.109 18.031 29.203 1 91.25 244 LEU B C 1
ATOM 4397 O O . LEU B 1 244 ? 9.484 18.109 28.141 1 91.25 244 LEU B O 1
ATOM 4401 N N . TYR B 1 245 ? 9.602 18.422 30.297 1 87.94 245 TYR B N 1
ATOM 4402 C CA . TYR B 1 245 ? 8.242 18.953 30.375 1 87.94 245 TYR B CA 1
ATOM 4403 C C . TYR B 1 245 ? 8.125 20.281 29.656 1 87.94 245 TYR B C 1
ATOM 4405 O O . TYR B 1 245 ? 7.098 20.578 29.047 1 87.94 245 TYR B O 1
ATOM 4413 N N . ARG B 1 246 ? 9.195 21.094 29.766 1 86.12 246 ARG B N 1
ATOM 4414 C CA . ARG B 1 246 ? 9.195 22.359 29.047 1 86.12 246 ARG B CA 1
ATOM 4415 C C . ARG B 1 246 ? 9.117 22.125 27.547 1 86.12 246 ARG B C 1
ATOM 4417 O O . ARG B 1 246 ? 8.445 22.875 26.828 1 86.12 246 ARG B O 1
ATOM 4424 N N . ALA B 1 247 ? 9.828 21.141 27.125 1 82.19 247 ALA B N 1
ATOM 4425 C CA . ALA B 1 247 ? 9.875 20.828 25.703 1 82.19 247 ALA B CA 1
ATOM 4426 C C . ALA B 1 247 ? 8.5 20.422 25.188 1 82.19 247 ALA B C 1
ATOM 4428 O O . ALA B 1 247 ? 8.211 20.578 24 1 82.19 247 ALA B O 1
ATOM 4429 N N . PHE B 1 248 ? 7.629 19.969 26.125 1 83.88 248 PHE B N 1
ATOM 4430 C CA . PHE B 1 248 ? 6.32 19.469 25.719 1 83.88 248 PHE B CA 1
ATOM 4431 C C . PHE B 1 248 ? 5.203 20.219 26.422 1 83.88 248 PHE B C 1
ATOM 4433 O O . PHE B 1 248 ? 4.102 19.703 26.578 1 83.88 248 PHE B O 1
ATOM 4440 N N . ALA B 1 249 ? 5.52 21.344 26.844 1 79.19 249 ALA B N 1
ATOM 4441 C CA . ALA B 1 249 ? 4.562 22.141 27.625 1 79.19 249 ALA B CA 1
ATOM 4442 C C . ALA B 1 249 ? 3.297 22.406 26.812 1 79.19 249 ALA B C 1
ATOM 4444 O O . ALA B 1 249 ? 2.186 22.297 27.344 1 79.19 249 ALA B O 1
ATOM 4445 N N . SER B 1 250 ? 3.477 22.656 25.562 1 66.69 250 SER B N 1
ATOM 4446 C CA . SER B 1 250 ? 2.344 22.984 24.703 1 66.69 250 SER B CA 1
ATOM 4447 C C . SER B 1 250 ? 1.479 21.75 24.438 1 66.69 250 SER B C 1
ATOM 4449 O O . SER B 1 250 ? 0.318 21.891 24.047 1 66.69 250 SER B O 1
ATOM 4451 N N . ASP B 1 251 ? 2.041 20.594 24.75 1 70.81 251 ASP B N 1
ATOM 4452 C CA . ASP B 1 251 ? 1.337 19.344 24.516 1 70.81 251 ASP B CA 1
ATOM 4453 C C . ASP B 1 251 ? 0.639 18.844 25.766 1 70.81 251 ASP B C 1
ATOM 4455 O O . ASP B 1 251 ? 0.06 17.75 25.781 1 70.81 251 ASP B O 1
ATOM 4459 N N . GLY B 1 252 ? 0.701 19.594 26.75 1 76.25 252 GLY B N 1
ATOM 4460 C CA . GLY B 1 252 ? 0.138 19.172 28.031 1 76.25 252 GLY B CA 1
ATOM 4461 C C . GLY B 1 252 ? 1.092 18.328 28.844 1 76.25 252 GLY B C 1
ATOM 4462 O O . GLY B 1 252 ? 0.703 17.766 29.875 1 76.25 252 GLY B O 1
ATOM 4463 N N . GLY B 1 253 ? 2.352 18.25 28.312 1 85.19 253 GLY B N 1
ATOM 4464 C CA . GLY B 1 253 ? 3.355 17.484 29.031 1 85.19 253 GLY B CA 1
ATOM 4465 C C . GLY B 1 253 ? 3.674 16.156 28.391 1 85.19 253 GLY B C 1
ATOM 4466 O O . GLY B 1 253 ? 2.857 15.602 27.656 1 85.19 253 GLY B O 1
ATOM 4467 N N . ILE B 1 254 ? 4.836 15.609 28.734 1 89.12 254 ILE B N 1
ATOM 4468 C CA . ILE B 1 254 ? 5.375 14.422 28.078 1 89.12 254 ILE B CA 1
ATOM 4469 C C . ILE B 1 254 ? 4.512 13.203 28.422 1 89.12 254 ILE B C 1
ATOM 4471 O O . ILE B 1 254 ? 4.328 12.312 27.578 1 89.12 254 ILE B O 1
ATOM 4475 N N . ALA B 1 255 ? 3.963 13.172 29.578 1 89.62 255 ALA B N 1
ATOM 4476 C CA . ALA B 1 255 ? 3.131 12.047 29.984 1 89.62 255 ALA B CA 1
ATOM 4477 C C . ALA B 1 255 ? 1.866 11.953 29.141 1 89.62 255 ALA B C 1
ATOM 4479 O O . ALA B 1 255 ? 1.448 10.859 28.75 1 89.62 255 ALA B O 1
ATOM 4480 N N . LEU B 1 256 ? 1.311 13.07 28.891 1 85.38 256 LEU B N 1
ATOM 4481 C CA . LEU B 1 256 ? 0.109 13.117 28.062 1 85.38 256 LEU B CA 1
ATOM 4482 C C . LEU B 1 256 ? 0.421 12.711 26.625 1 85.38 256 LEU B C 1
ATOM 4484 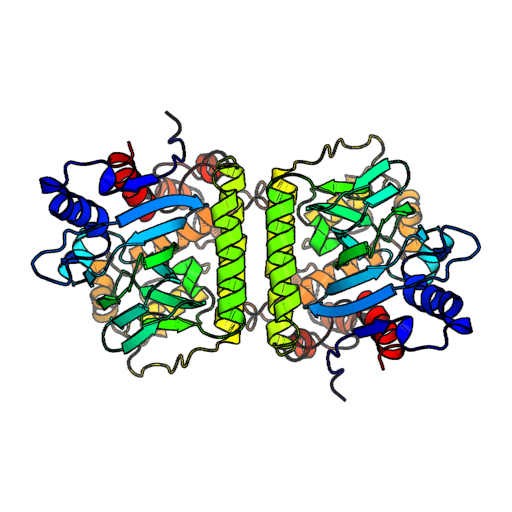O O . LEU B 1 256 ? -0.386 12.047 25.984 1 85.38 256 LEU B O 1
ATOM 4488 N N . VAL B 1 257 ? 1.556 13.148 26.234 1 83.75 257 VAL B N 1
ATOM 4489 C CA . VAL B 1 257 ? 1.993 12.812 24.875 1 83.75 257 VAL B CA 1
ATOM 4490 C C . VAL B 1 257 ? 2.117 11.297 24.734 1 83.75 257 VAL B C 1
ATOM 4492 O O . VAL B 1 257 ? 1.633 10.719 23.766 1 83.75 257 VAL B O 1
ATOM 4495 N N . ILE B 1 258 ? 2.701 10.648 25.656 1 88.25 258 ILE B N 1
ATOM 4496 C CA . ILE B 1 258 ? 2.879 9.203 25.641 1 88.25 258 ILE B CA 1
ATOM 4497 C C . ILE B 1 258 ? 1.514 8.516 25.641 1 88.25 258 ILE B C 1
ATOM 4499 O O . ILE B 1 258 ? 1.28 7.598 24.844 1 88.25 258 ILE B O 1
ATOM 4503 N N . ARG B 1 259 ? 0.673 8.984 26.453 1 85.81 259 ARG B N 1
ATOM 4504 C CA . ARG B 1 259 ? -0.662 8.398 26.562 1 85.81 259 ARG B CA 1
ATOM 4505 C C . ARG B 1 259 ? -1.413 8.523 25.234 1 85.81 259 ARG B C 1
ATOM 4507 O O . ARG B 1 259 ? -2.062 7.57 24.797 1 85.81 259 ARG B O 1
ATOM 4514 N N . ARG B 1 260 ? -1.375 9.664 24.656 1 81.31 260 ARG B N 1
ATOM 4515 C CA . ARG B 1 260 ? -2.033 9.898 23.375 1 81.31 260 ARG B CA 1
ATOM 4516 C C . ARG B 1 260 ? -1.498 8.945 22.312 1 81.31 260 ARG B C 1
ATOM 4518 O O . ARG B 1 260 ? -2.27 8.375 21.531 1 81.31 260 ARG B O 1
ATOM 4525 N N . LYS B 1 261 ? -0.239 8.844 22.297 1 83.12 261 LYS B N 1
ATOM 4526 C CA . LYS B 1 261 ? 0.385 7.969 21.297 1 83.12 261 LYS B CA 1
ATOM 4527 C C . LYS B 1 261 ? -0.041 6.52 21.5 1 83.12 261 LYS B C 1
ATOM 4529 O O . LYS B 1 261 ? -0.247 5.785 20.531 1 83.12 261 LYS B O 1
ATOM 4534 N N . ARG B 1 262 ? -0.145 6.105 22.688 1 85.81 262 ARG B N 1
ATOM 4535 C CA . ARG B 1 262 ? -0.602 4.754 22.984 1 85.81 262 ARG B CA 1
ATOM 4536 C C . ARG B 1 262 ? -2.049 4.555 22.547 1 85.81 262 ARG B C 1
ATOM 4538 O O . ARG B 1 262 ? -2.404 3.5 22.016 1 85.81 262 ARG B O 1
ATOM 4545 N N . LEU B 1 263 ? -2.828 5.512 22.781 1 81.5 263 LEU B N 1
ATOM 4546 C CA . LEU B 1 263 ? -4.23 5.426 22.391 1 81.5 263 LEU B CA 1
ATOM 4547 C C . LEU B 1 263 ? -4.359 5.34 20.875 1 81.5 263 LEU B C 1
ATOM 4549 O O . LEU B 1 263 ? -5.199 4.598 20.359 1 81.5 263 LEU B O 1
ATOM 4553 N N . GLU B 1 264 ? -3.6 6.156 20.266 1 75.12 264 GLU B N 1
ATOM 4554 C CA . GLU B 1 264 ? -3.582 6.098 18.797 1 75.12 264 GLU B CA 1
ATOM 4555 C C . GLU B 1 264 ? -3.191 4.707 18.312 1 75.12 264 GLU B C 1
ATOM 4557 O O . GLU B 1 264 ? -3.76 4.203 17.344 1 75.12 264 GLU B O 1
ATOM 4562 N N . LEU B 1 265 ? -2.246 4.141 18.875 1 77.12 265 LEU B N 1
ATOM 4563 C CA . LEU B 1 265 ? -1.826 2.777 18.562 1 77.12 265 LEU B CA 1
ATOM 4564 C C . LEU B 1 265 ? -2.973 1.795 18.781 1 77.12 265 LEU B C 1
ATOM 4566 O O . LEU B 1 265 ? -3.197 0.909 17.953 1 77.12 265 LEU B O 1
ATOM 4570 N N . VAL B 1 266 ? -3.607 1.926 19.875 1 79.31 266 VAL B N 1
ATOM 4571 C CA . VAL B 1 266 ? -4.738 1.059 20.188 1 79.31 266 VAL B CA 1
ATOM 4572 C C . VAL B 1 266 ? -5.801 1.179 19.094 1 79.31 266 VAL B C 1
ATOM 4574 O O . VAL B 1 266 ? -6.336 0.171 18.625 1 79.31 266 VAL B O 1
ATOM 4577 N N . TYR B 1 267 ? -6.094 2.352 18.734 1 75.56 267 TYR B N 1
ATOM 4578 C CA . TYR B 1 267 ? -7.109 2.582 17.703 1 75.56 267 TYR B CA 1
ATOM 4579 C C . TYR B 1 267 ? -6.738 1.887 16.406 1 75.56 267 TYR B C 1
ATOM 4581 O O . TYR B 1 267 ? -7.582 1.243 15.773 1 75.56 267 TYR B O 1
ATOM 4589 N N . ARG B 1 268 ? -5.57 2.074 16.078 1 70.69 268 ARG B N 1
ATOM 4590 C CA . ARG B 1 268 ? -5.086 1.452 14.844 1 70.69 268 ARG B CA 1
ATOM 4591 C C . ARG B 1 268 ? -5.219 -0.066 14.914 1 70.69 268 ARG B C 1
ATOM 4593 O O . ARG B 1 268 ? -5.629 -0.701 13.938 1 70.69 268 ARG B O 1
ATOM 4600 N N . GLU B 1 269 ? -4.832 -0.53 15.977 1 71.31 269 GLU B N 1
ATOM 4601 C CA . GLU B 1 269 ? -4.898 -1.978 16.156 1 71.31 269 GLU B CA 1
ATOM 4602 C C . GLU B 1 269 ? -6.344 -2.471 16.141 1 71.31 269 GLU B C 1
ATOM 4604 O O . GLU B 1 269 ? -6.629 -3.543 15.594 1 71.31 269 GLU B O 1
ATOM 4609 N N . LEU B 1 270 ? -7.168 -1.708 16.781 1 72.56 270 LEU B N 1
ATOM 4610 C CA . LEU B 1 270 ? 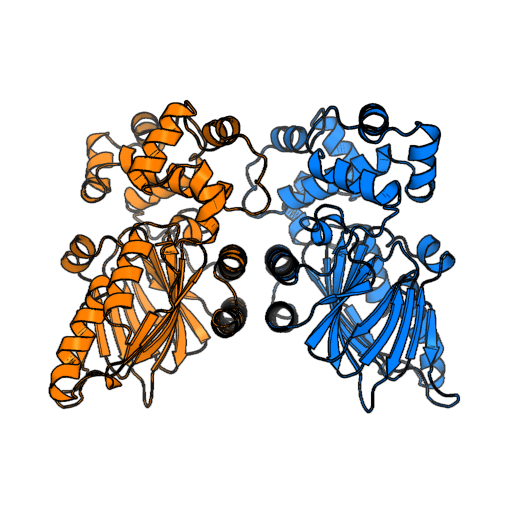-8.57 -2.08 16.875 1 72.56 270 LEU B CA 1
ATOM 4611 C C . LEU B 1 270 ? -9.242 -2.057 15.508 1 72.56 270 LEU B C 1
ATOM 4613 O O . LEU B 1 270 ? -10.164 -2.832 15.25 1 72.56 270 LEU B O 1
ATOM 4617 N N . THR B 1 271 ? -8.812 -1.127 14.812 1 65.62 271 THR B N 1
ATOM 4618 C CA . THR B 1 271 ? -9.516 -0.899 13.555 1 65.62 271 THR B CA 1
ATOM 4619 C C . THR B 1 271 ? -8.852 -1.678 12.422 1 65.62 271 THR B C 1
ATOM 4621 O O . THR B 1 271 ? -9.312 -1.622 11.273 1 65.62 271 THR B O 1
ATOM 4624 N N . ARG B 1 272 ? -7.746 -2.293 12.828 1 58.28 272 ARG B N 1
ATOM 4625 C CA . ARG B 1 272 ? -7.133 -3.193 11.859 1 58.28 272 ARG B CA 1
ATOM 4626 C C . ARG B 1 272 ? -8 -4.43 11.633 1 58.28 272 ARG B C 1
ATOM 4628 O O . ARG B 1 272 ? -8.562 -4.98 12.586 1 58.28 272 ARG B O 1
ATOM 4635 N N . ALA B 1 273 ? -8.375 -4.578 10.484 1 50.22 273 ALA B N 1
ATOM 4636 C CA . ALA B 1 273 ? -9.297 -5.645 10.102 1 50.22 273 ALA B CA 1
ATOM 4637 C C . ALA B 1 273 ? -8.922 -6.965 10.766 1 50.22 273 ALA B C 1
ATOM 4639 O O . ALA B 1 273 ? -9.789 -7.754 11.141 1 50.22 273 ALA B O 1
ATOM 4640 N N . GLU B 1 274 ? -7.66 -7.254 10.891 1 47.12 274 GLU B N 1
ATOM 4641 C CA . GLU B 1 274 ? -7.18 -8.578 11.273 1 47.12 274 GLU B CA 1
ATOM 4642 C C . GLU B 1 274 ? -7.328 -8.812 12.773 1 47.12 274 GLU B C 1
ATOM 4644 O O . GLU B 1 274 ? -7.238 -9.945 13.242 1 47.12 274 GLU B O 1
ATOM 4649 N N . MET B 1 275 ? -7.512 -7.746 13.508 1 49.41 275 MET B N 1
ATOM 4650 C CA . MET B 1 275 ? -7.371 -7.938 14.945 1 49.41 275 MET B CA 1
ATOM 4651 C C . MET B 1 275 ? -8.734 -8.039 15.617 1 49.41 275 MET B C 1
ATOM 4653 O O . MET B 1 275 ? -8.906 -7.609 16.766 1 49.41 275 MET B O 1
ATOM 4657 N N . SER B 1 276 ? -9.625 -8.602 14.844 1 52.69 276 SER B N 1
ATOM 4658 C CA . SER B 1 276 ? -11 -8.633 15.336 1 52.69 276 SER B CA 1
ATOM 4659 C C . SER B 1 276 ? -11.094 -9.406 16.656 1 52.69 276 SER B C 1
ATOM 4661 O O . SER B 1 276 ? -11.938 -9.094 17.5 1 52.69 276 SER B O 1
ATOM 4663 N N . ASN B 1 277 ? -10.141 -10.352 16.875 1 57.72 277 ASN B N 1
ATOM 4664 C CA . ASN B 1 277 ? -10.438 -11.211 18.016 1 57.72 277 ASN B CA 1
ATOM 4665 C C . ASN B 1 277 ? -9.5 -10.922 19.188 1 57.72 277 ASN B C 1
ATOM 4667 O O . ASN B 1 277 ? -9.516 -11.641 20.188 1 57.72 277 ASN B O 1
ATOM 4671 N N . GLU B 1 278 ? -8.742 -9.984 19.031 1 62.25 278 GLU B N 1
ATOM 4672 C CA . GLU B 1 278 ? -7.891 -9.711 20.188 1 62.25 278 GLU B CA 1
ATOM 4673 C C . GLU B 1 278 ? -8.688 -9.062 21.312 1 62.25 278 GLU B C 1
ATOM 4675 O O . GLU B 1 278 ? -9.5 -8.164 21.078 1 62.25 278 GLU B O 1
ATOM 4680 N N . THR B 1 279 ? -8.477 -9.75 22.516 1 74.25 279 THR B N 1
ATOM 4681 C CA . THR B 1 279 ? -9.164 -9.18 23.672 1 74.25 279 THR B CA 1
ATOM 4682 C C . THR B 1 279 ? -8.602 -7.797 24 1 74.25 279 THR B C 1
ATOM 4684 O O . THR B 1 279 ? -7.453 -7.496 23.688 1 74.25 279 THR B O 1
ATOM 4687 N N . THR B 1 280 ? -9.461 -7.055 24.5 1 76.5 280 THR B N 1
ATOM 4688 C CA . THR B 1 280 ? -9.07 -5.707 24.922 1 76.5 280 THR B CA 1
ATOM 4689 C C . THR B 1 280 ? -7.945 -5.762 25.938 1 76.5 280 THR B C 1
ATOM 4691 O O . THR B 1 280 ? -7.105 -4.859 26 1 76.5 280 THR B O 1
ATOM 4694 N N . ASP B 1 281 ? -7.922 -6.906 26.625 1 78.38 281 ASP B N 1
ATOM 4695 C CA . ASP B 1 281 ? -6.875 -7.062 27.625 1 78.38 281 ASP B CA 1
ATOM 4696 C C . ASP B 1 281 ? -5.504 -7.23 26.969 1 78.38 281 ASP B C 1
ATOM 4698 O O . ASP B 1 281 ? -4.539 -6.582 27.375 1 78.38 281 ASP B O 1
ATOM 4702 N N . ALA B 1 282 ? -5.551 -8.07 26.094 1 77.5 282 ALA B N 1
ATOM 4703 C CA . ALA B 1 282 ? -4.297 -8.336 25.391 1 77.5 282 ALA B CA 1
ATOM 4704 C C . ALA B 1 282 ? -3.814 -7.09 24.656 1 77.5 282 ALA B C 1
ATOM 4706 O O . ALA B 1 282 ? -2.619 -6.793 24.641 1 77.5 282 ALA B O 1
ATOM 4707 N N . LEU B 1 283 ? -4.727 -6.438 24.172 1 80.06 283 LEU B N 1
ATOM 4708 C CA . LEU B 1 283 ? -4.426 -5.211 23.438 1 80.06 283 LEU B CA 1
ATOM 4709 C C . LEU B 1 283 ? -3.859 -4.148 24.375 1 80.06 283 LEU B C 1
ATOM 4711 O O . LEU B 1 283 ? -2.932 -3.424 24.016 1 80.06 283 LEU B O 1
ATOM 4715 N N . ALA B 1 284 ? -4.426 -4.105 25.562 1 80 284 ALA B N 1
ATOM 4716 C CA . ALA B 1 284 ? -3.99 -3.117 26.547 1 80 284 ALA B CA 1
ATOM 4717 C C . ALA B 1 284 ? -2.518 -3.309 26.891 1 80 284 ALA B C 1
ATOM 4719 O O . ALA B 1 284 ? -1.729 -2.361 26.828 1 80 284 ALA B O 1
ATOM 4720 N N . LEU B 1 285 ? -2.188 -4.508 27.109 1 77.44 285 LEU B N 1
ATOM 4721 C CA . LEU B 1 285 ? -0.817 -4.812 27.516 1 77.44 285 LEU B CA 1
ATOM 4722 C C . LEU B 1 285 ? 0.149 -4.578 26.359 1 77.44 285 LEU B C 1
ATOM 4724 O O . LEU B 1 285 ? 1.233 -4.023 26.547 1 77.44 285 LEU B O 1
ATOM 4728 N N . ARG B 1 286 ? -0.329 -4.867 25.328 1 78.88 286 ARG B N 1
ATOM 4729 C CA . ARG B 1 286 ? 0.516 -4.75 24.141 1 78.88 286 ARG B CA 1
ATOM 4730 C C . ARG B 1 286 ? 0.762 -3.285 23.781 1 78.88 286 ARG B C 1
ATOM 4732 O O . ARG B 1 286 ? 1.792 -2.949 23.203 1 78.88 286 ARG B O 1
ATOM 4739 N N . CYS B 1 287 ? -0.13 -2.531 24.281 1 79.88 287 CYS B N 1
ATOM 4740 C CA . CYS B 1 287 ? -0.029 -1.126 23.891 1 79.88 287 CYS B CA 1
ATOM 4741 C C . CYS B 1 287 ? 0.468 -0.282 25.062 1 79.88 287 CYS B C 1
ATOM 4743 O O . CYS B 1 287 ? 0.428 0.948 25.016 1 79.88 287 CYS B O 1
ATOM 4745 N N . GLY B 1 288 ? 0.912 -0.972 26.141 1 82.06 288 GLY B N 1
ATOM 4746 C CA . GLY B 1 288 ? 1.608 -0.273 27.203 1 82.06 288 GLY B CA 1
ATOM 4747 C C . GLY B 1 288 ? 0.688 0.176 28.328 1 82.06 288 GLY B C 1
ATOM 4748 O O . GLY B 1 288 ? 1.06 1.023 29.141 1 82.06 288 GLY B O 1
ATOM 4749 N N . PHE B 1 289 ? -0.496 -0.29 28.312 1 85.25 289 PHE B N 1
ATOM 4750 C CA . PHE B 1 289 ? -1.395 0.002 29.422 1 85.25 289 PHE B CA 1
ATOM 4751 C C . PHE B 1 289 ? -1.288 -1.07 30.5 1 85.25 289 PHE B C 1
ATOM 4753 O O . PHE B 1 289 ? -0.955 -2.221 30.219 1 85.25 289 PHE B O 1
ATOM 4760 N N . THR B 1 290 ? -1.531 -0.64 31.672 1 80.56 290 THR B N 1
ATOM 4761 C CA . THR B 1 290 ? -1.36 -1.56 32.781 1 80.56 290 THR B CA 1
ATOM 4762 C C . THR B 1 290 ? -2.631 -2.371 33.031 1 80.56 290 THR B C 1
ATOM 4764 O O . THR B 1 290 ? -2.598 -3.412 33.688 1 80.56 290 THR B O 1
ATOM 4767 N N . SER B 1 291 ? -3.736 -1.816 32.531 1 84.94 291 SER B N 1
ATOM 4768 C CA . SER B 1 291 ? -4.984 -2.551 32.719 1 84.94 291 SER B CA 1
ATOM 4769 C C . SER B 1 291 ? -5.996 -2.195 31.625 1 84.94 291 SER B C 1
ATOM 4771 O O . SER B 1 291 ? -5.93 -1.115 31.031 1 84.94 291 SER B O 1
ATOM 4773 N N . LYS B 1 292 ? -6.91 -3.117 31.516 1 86.25 292 LYS B N 1
ATOM 4774 C CA . LYS B 1 292 ? -8 -2.918 30.578 1 86.25 292 LYS B CA 1
ATOM 4775 C C . LYS B 1 292 ? -8.883 -1.744 30.984 1 86.25 292 LYS B C 1
ATOM 4777 O O . LYS B 1 292 ? -9.344 -0.98 30.141 1 86.25 292 LYS B O 1
ATOM 4782 N N . SER B 1 293 ? -9.039 -1.65 32.25 1 88.94 293 SER B N 1
ATOM 4783 C CA . SER B 1 293 ? -9.875 -0.572 32.75 1 88.94 293 SER B CA 1
ATOM 4784 C C . SER B 1 293 ? -9.258 0.792 32.469 1 88.94 293 SER B C 1
ATOM 4786 O O . SER B 1 293 ? -9.961 1.736 32.125 1 88.94 293 SER B O 1
ATOM 4788 N N . GLN B 1 294 ? -8.008 0.869 32.656 1 88.19 294 GLN B N 1
ATOM 4789 C CA . GLN B 1 294 ? -7.309 2.119 32.375 1 88.19 294 GLN B CA 1
ATOM 4790 C C . GLN B 1 294 ? -7.379 2.473 30.891 1 88.19 294 GLN B C 1
ATOM 4792 O O . GLN B 1 294 ? -7.617 3.629 30.531 1 88.19 294 GLN B O 1
ATOM 4797 N N . LEU B 1 295 ? -7.215 1.489 30.141 1 90.25 295 LEU B N 1
ATOM 4798 C CA . LEU B 1 295 ? -7.305 1.703 28.703 1 90.25 295 LEU B CA 1
ATOM 4799 C C . LEU B 1 295 ? -8.711 2.15 28.312 1 90.25 295 LEU B C 1
ATOM 4801 O O . LEU B 1 295 ? -8.867 3.127 27.562 1 90.25 295 LEU B O 1
ATOM 4805 N N . ALA B 1 296 ? -9.633 1.467 28.781 1 88.31 296 ALA B N 1
ATOM 4806 C CA . ALA B 1 296 ? -11.016 1.752 28.406 1 88.31 296 ALA B CA 1
ATOM 4807 C C . ALA B 1 296 ? -11.391 3.189 28.75 1 88.31 296 ALA B C 1
ATOM 4809 O O . ALA B 1 296 ? -11.984 3.896 27.938 1 88.31 296 ALA B O 1
ATOM 4810 N N . ARG B 1 297 ? -11.023 3.635 29.906 1 89.38 297 ARG B N 1
ATOM 4811 C CA . ARG B 1 297 ? -11.336 4.988 30.359 1 89.38 297 ARG B CA 1
ATOM 4812 C C . ARG B 1 297 ? -10.602 6.027 29.516 1 89.38 297 ARG B C 1
ATOM 4814 O O . ARG B 1 297 ? -11.195 7 29.047 1 89.38 297 ARG B O 1
ATOM 4821 N N . ALA B 1 298 ? -9.367 5.789 29.375 1 88.5 298 ALA B N 1
ATOM 4822 C CA . ALA B 1 298 ? -8.547 6.73 28.609 1 88.5 298 ALA B CA 1
ATOM 4823 C C . ALA B 1 298 ? -9.008 6.82 27.156 1 88.5 298 ALA B C 1
ATOM 4825 O O . ALA B 1 298 ? -9.023 7.906 26.578 1 88.5 298 ALA B O 1
ATOM 4826 N N . PHE B 1 299 ? -9.352 5.73 26.641 1 88.62 299 PHE B N 1
ATOM 4827 C CA . PHE B 1 299 ? -9.805 5.668 25.25 1 88.62 299 PHE B CA 1
ATOM 4828 C C . PHE B 1 299 ? -11.125 6.406 25.078 1 88.62 299 PHE B C 1
ATOM 4830 O O . PHE B 1 299 ? -11.273 7.203 24.141 1 88.62 299 PHE B O 1
ATOM 4837 N N . LYS B 1 300 ? -11.969 6.203 25.953 1 84.56 300 LYS B N 1
ATOM 4838 C CA . LYS B 1 300 ? -13.258 6.883 25.906 1 84.56 300 LYS B CA 1
ATOM 4839 C C . LYS B 1 300 ? -13.094 8.391 26.078 1 84.56 300 LYS B C 1
ATOM 4841 O O . LYS B 1 300 ? -13.742 9.172 25.375 1 84.56 300 LYS B O 1
ATOM 4846 N N . ASP B 1 301 ? -12.258 8.742 26.938 1 81.81 301 ASP B N 1
ATOM 4847 C CA . ASP B 1 301 ? -12.023 10.156 27.203 1 81.81 301 ASP B CA 1
ATOM 4848 C C . ASP B 1 301 ? -11.43 10.844 25.969 1 81.81 301 ASP B C 1
ATOM 4850 O O . ASP B 1 301 ? -11.766 11.992 25.672 1 81.81 301 ASP B O 1
ATOM 4854 N N . PHE B 1 302 ? -10.633 10.086 25.312 1 76.75 302 PHE B N 1
ATOM 4855 C CA . PHE B 1 302 ? -9.906 10.688 24.203 1 76.75 302 PHE B CA 1
ATOM 4856 C C . PHE B 1 302 ? -10.734 10.633 22.922 1 76.75 302 PHE B C 1
ATOM 4858 O O . PHE B 1 302 ? -10.812 11.625 22.188 1 76.75 302 PHE B O 1
ATOM 4865 N N . TYR B 1 303 ? -11.43 9.547 22.641 1 74.12 303 TYR B N 1
ATOM 4866 C CA . TYR B 1 303 ? -12.109 9.344 21.359 1 74.12 303 TYR B CA 1
ATOM 4867 C C . TYR B 1 303 ? -13.609 9.516 21.516 1 74.12 303 TYR B C 1
ATOM 4869 O O . TYR B 1 303 ? -14.328 9.633 20.516 1 74.12 303 TYR B O 1
ATOM 4877 N N . GLY B 1 304 ? -14.039 9.57 22.688 1 74.12 304 GLY B N 1
ATOM 4878 C CA . GLY B 1 304 ? -15.469 9.695 22.922 1 74.12 304 GLY B CA 1
ATOM 4879 C C . GLY B 1 304 ? -16.234 8.406 22.688 1 74.12 304 GLY B C 1
ATOM 4880 O O . GLY B 1 304 ? -17.453 8.406 22.625 1 74.12 304 GLY B O 1
ATOM 4881 N N . MET B 1 305 ? -15.508 7.312 22.531 1 76.81 305 MET B N 1
ATOM 4882 C CA . MET B 1 305 ? -16.109 5.996 22.312 1 76.81 305 MET B CA 1
ATOM 4883 C C . MET B 1 305 ? -15.281 4.91 23 1 76.81 305 MET B C 1
ATOM 4885 O O . MET B 1 305 ? -14.125 5.133 23.344 1 76.81 305 MET B O 1
ATOM 4889 N N . THR B 1 306 ? -15.938 3.752 23.203 1 82.81 306 THR B N 1
ATOM 4890 C CA . THR B 1 306 ? -15.234 2.633 23.828 1 82.81 306 THR B CA 1
ATOM 4891 C C . THR B 1 306 ? -14.406 1.879 22.797 1 82.81 306 THR B C 1
ATOM 4893 O O . THR B 1 306 ? -14.641 1.997 21.594 1 82.81 306 THR B O 1
ATOM 4896 N N . PRO B 1 307 ? -13.445 1.157 23.312 1 81 307 PRO B N 1
ATOM 4897 C CA . PRO B 1 307 ? -12.68 0.319 22.391 1 81 307 PRO B CA 1
ATOM 4898 C C . PRO B 1 307 ? -13.57 -0.618 21.562 1 81 307 PRO B C 1
ATOM 4900 O O . PRO B 1 307 ? -13.336 -0.803 20.375 1 81 307 PRO B O 1
ATOM 4903 N N . SER B 1 308 ? -14.539 -1.094 22.172 1 78 308 SER B N 1
ATOM 4904 C CA . SER B 1 308 ? -15.461 -1.993 21.484 1 78 308 SER B CA 1
ATOM 4905 C C . SER B 1 308 ? -16.219 -1.264 20.375 1 78 308 SER B C 1
ATOM 4907 O O . SER B 1 308 ? -16.438 -1.816 19.297 1 78 308 SER B O 1
ATOM 4909 N N . GLN B 1 309 ? -16.641 -0.102 20.703 1 74.94 309 GLN B N 1
ATOM 4910 C CA . GLN B 1 309 ? -17.328 0.711 19.703 1 74.94 309 GLN B CA 1
ATOM 4911 C C . GLN B 1 309 ? -16.406 1.024 18.531 1 74.94 309 GLN B C 1
ATOM 4913 O O . GLN B 1 309 ? -16.844 1.019 17.375 1 74.94 309 GLN B O 1
ATOM 4918 N N . ALA B 1 310 ? -15.195 1.332 18.906 1 73.69 310 ALA B N 1
ATOM 4919 C CA . ALA B 1 310 ? -14.219 1.639 17.859 1 73.69 310 ALA B CA 1
ATOM 4920 C C . ALA B 1 310 ? -14.008 0.442 16.938 1 73.69 310 ALA B C 1
ATOM 4922 O O . ALA B 1 310 ? -13.836 0.607 15.734 1 73.69 310 ALA B O 1
ATOM 4923 N N . ARG B 1 311 ? -13.984 -0.655 17.547 1 72 311 ARG B N 1
ATOM 4924 C CA . ARG B 1 311 ? -13.828 -1.878 16.766 1 72 311 ARG B CA 1
ATOM 4925 C C . ARG B 1 311 ? -14.992 -2.053 15.789 1 72 311 ARG B C 1
ATOM 4927 O O . ARG B 1 311 ? -14.797 -2.494 14.656 1 72 311 ARG B O 1
ATOM 4934 N N . THR B 1 312 ? -16.109 -1.711 16.375 1 63.62 312 THR B N 1
ATOM 4935 C CA . THR B 1 312 ? -17.312 -1.897 15.562 1 63.62 312 THR B CA 1
ATOM 4936 C C . THR B 1 312 ? -17.516 -0.721 14.609 1 63.62 312 THR B C 1
ATOM 4938 O O . THR B 1 312 ? -17.844 -0.914 13.438 1 63.62 312 THR B O 1
ATOM 4941 N N . ASP B 1 313 ? -17.344 0.502 15.352 1 58.69 313 ASP B N 1
ATOM 4942 C CA . ASP B 1 313 ? -17.672 1.728 14.633 1 58.69 313 ASP B CA 1
ATOM 4943 C C . ASP B 1 313 ? -16.453 2.322 13.953 1 58.69 313 ASP B C 1
ATOM 4945 O O . ASP B 1 313 ? -16.578 3.16 13.055 1 58.69 313 ASP B O 1
ATOM 4949 N N . GLY B 1 314 ? -15.352 2.209 14.562 1 53.53 314 GLY B N 1
ATOM 4950 C CA . GLY B 1 314 ? -14.125 2.934 14.266 1 53.53 314 GLY B CA 1
ATOM 4951 C C . GLY B 1 314 ? -13.703 2.816 12.812 1 53.53 314 GLY B C 1
ATOM 4952 O O . GLY B 1 314 ? -13.047 3.715 12.281 1 53.53 314 GLY B O 1
ATOM 4953 N N . ARG B 1 315 ? -14.18 1.859 12.234 1 55.88 315 ARG B N 1
ATOM 4954 C CA . ARG B 1 315 ? -13.891 1.733 10.805 1 55.88 315 ARG B CA 1
ATOM 4955 C C . ARG B 1 315 ? -14.688 2.754 10 1 55.88 315 ARG B C 1
ATOM 4957 O O . ARG B 1 315 ? -14.297 3.104 8.883 1 55.88 315 ARG B O 1
ATOM 4964 N N . ARG B 1 316 ? -15.711 3.434 10.766 1 51.81 316 ARG B N 1
ATOM 4965 C CA . ARG B 1 316 ? -16.609 4.359 10.086 1 51.81 316 ARG B CA 1
ATOM 4966 C C . ARG B 1 316 ? -16.266 5.805 10.422 1 51.81 316 ARG B C 1
ATOM 4968 O O . ARG B 1 316 ? -16.766 6.734 9.789 1 51.81 316 ARG B O 1
ATOM 4975 N N . THR B 1 317 ? -15.414 6.059 11.406 1 52.69 317 THR B N 1
ATOM 4976 C CA . THR B 1 317 ? -15.078 7.406 11.859 1 52.69 317 THR B CA 1
ATOM 4977 C C . THR B 1 317 ? -13.578 7.668 11.711 1 52.69 317 THR B C 1
ATOM 4979 O O . THR B 1 317 ? -12.781 6.727 11.68 1 52.69 317 THR B O 1
ATOM 4982 N N . ILE B 1 318 ? -13.445 9.102 11.422 1 59.66 318 ILE B N 1
ATOM 4983 C CA . ILE B 1 318 ? -12.039 9.477 11.461 1 59.66 318 ILE B CA 1
ATOM 4984 C C . ILE B 1 318 ? -11.477 9.227 12.859 1 59.66 318 ILE B C 1
ATOM 4986 O O . ILE B 1 318 ? -11.906 9.859 13.828 1 59.66 318 ILE B O 1
ATOM 4990 N N . GLY B 1 319 ? -10.641 8.352 12.883 1 61.38 319 GLY B N 1
ATOM 4991 C CA . GLY B 1 319 ? -10.148 7.875 14.164 1 61.38 319 GLY B CA 1
ATOM 4992 C C . GLY B 1 319 ? -9.328 8.914 14.914 1 61.38 319 GLY B C 1
ATOM 4993 O O . GLY B 1 319 ? -9.258 8.898 16.141 1 61.38 319 GLY B O 1
ATOM 4994 N N . ASP B 1 320 ? -8.758 9.883 14.266 1 66.62 320 ASP B N 1
ATOM 4995 C CA . ASP B 1 320 ? -8.008 10.938 14.945 1 66.62 320 ASP B CA 1
ATOM 4996 C C . ASP B 1 320 ? -8.922 12.102 15.336 1 66.62 320 ASP B C 1
ATOM 4998 O O . ASP B 1 320 ? -9.531 12.727 14.469 1 66.62 320 ASP B O 1
ATOM 5002 N N . PRO B 1 321 ? -8.945 12.406 16.594 1 64.62 321 PRO B N 1
ATOM 5003 C CA . PRO B 1 321 ? -9.906 13.43 17.016 1 64.62 321 PRO B CA 1
ATOM 5004 C C . PRO B 1 321 ? -9.625 14.797 16.391 1 64.62 321 PRO B C 1
ATOM 5006 O O . PRO B 1 321 ? -10.555 15.547 16.109 1 64.62 321 PRO B O 1
ATOM 5009 N N . SER B 1 322 ? -8.328 15.133 16.328 1 74.44 322 SER B N 1
ATOM 5010 C CA . SER B 1 322 ? -7.984 16.422 15.75 1 74.44 322 SER B CA 1
ATOM 5011 C C . SER B 1 322 ? -8.406 16.5 14.289 1 74.44 322 SER B C 1
ATOM 5013 O O . SER B 1 322 ? -8.977 17.5 13.852 1 74.44 322 SER B O 1
ATOM 5015 N N . ILE B 1 323 ? -8.203 15.492 13.648 1 76 323 ILE B N 1
ATOM 5016 C CA . ILE B 1 323 ? -8.586 15.453 12.242 1 76 323 ILE B CA 1
ATOM 5017 C C . ILE B 1 323 ? -10.102 15.375 12.109 1 76 323 ILE B C 1
ATOM 5019 O O . ILE B 1 323 ? -10.688 15.969 11.203 1 76 323 ILE B O 1
ATOM 5023 N N . ALA B 1 324 ? -10.672 14.672 12.992 1 73.56 324 ALA B N 1
ATOM 5024 C CA . ALA B 1 324 ? -12.125 14.617 13 1 73.56 324 ALA B CA 1
ATOM 5025 C C . ALA B 1 324 ? -12.734 16 13.188 1 73.56 324 ALA B C 1
ATOM 5027 O O . ALA B 1 324 ? -13.711 16.359 12.523 1 73.56 324 ALA B O 1
ATOM 5028 N N . ARG B 1 325 ? -12.195 16.688 14.133 1 73.25 325 ARG B N 1
ATOM 5029 C CA . ARG B 1 325 ? -12.656 18.047 14.367 1 73.25 325 ARG B CA 1
ATOM 5030 C C . ARG B 1 325 ? -12.477 18.906 13.117 1 73.25 325 ARG B C 1
ATOM 5032 O O . ARG B 1 325 ? -13.367 19.688 12.758 1 73.25 325 ARG B O 1
ATOM 5039 N N . LEU B 1 326 ? -11.352 18.828 12.516 1 79.25 326 LEU B N 1
ATOM 5040 C CA . LEU B 1 326 ? -11.094 19.562 11.281 1 79.25 326 LEU B CA 1
ATOM 5041 C C . LEU B 1 326 ? -12.102 19.188 10.203 1 79.25 326 LEU B C 1
ATOM 5043 O O . LEU B 1 326 ? -12.609 20.047 9.484 1 79.25 326 LEU B O 1
ATOM 5047 N N . HIS B 1 327 ? -12.281 17.938 10.094 1 79.81 327 HIS B N 1
ATOM 5048 C CA . HIS B 1 327 ? -13.242 17.438 9.117 1 79.81 327 HIS B CA 1
ATOM 5049 C C . HIS B 1 327 ? -14.617 18.062 9.32 1 79.81 327 HIS B C 1
ATOM 5051 O O . HIS B 1 327 ? -15.234 18.531 8.359 1 79.81 327 HIS B O 1
ATOM 5057 N N . ARG B 1 328 ? -15.07 18.062 10.469 1 74.31 328 ARG B N 1
ATOM 5058 C CA . ARG B 1 328 ? -16.375 18.656 10.781 1 74.31 328 ARG B CA 1
ATOM 5059 C C . ARG B 1 328 ? -16.391 20.141 10.43 1 74.31 328 ARG B C 1
ATOM 5061 O O . ARG B 1 328 ? -17.391 20.641 9.906 1 74.31 328 ARG B O 1
ATOM 5068 N N . ARG B 1 329 ? -15.305 20.781 10.766 1 77 329 ARG B N 1
ATOM 5069 C CA . ARG B 1 329 ? -15.203 22.203 10.453 1 77 329 ARG B CA 1
ATOM 5070 C C . ARG B 1 329 ? -15.328 22.453 8.953 1 77 329 ARG B C 1
ATOM 5072 O O . ARG B 1 329 ? -16.094 23.312 8.523 1 77 329 ARG B O 1
ATOM 5079 N N . LEU B 1 330 ? -14.633 21.656 8.195 1 80.5 330 LEU B N 1
ATOM 5080 C CA . LEU B 1 330 ? -14.625 21.859 6.75 1 80.5 330 LEU B CA 1
ATOM 5081 C C . LEU B 1 330 ? -15.945 21.406 6.137 1 80.5 330 LEU B C 1
ATOM 5083 O O . LEU B 1 330 ? -16.391 21.984 5.133 1 80.5 330 LEU B O 1
ATOM 5087 N N . GLU B 1 331 ? -16.5 20.406 6.734 1 76.88 331 GLU B N 1
ATOM 5088 C CA . GLU B 1 331 ? -17.797 19.938 6.273 1 76.88 331 GLU B CA 1
ATOM 5089 C C . GLU B 1 331 ? -18.859 21.031 6.406 1 76.88 331 GLU B C 1
ATOM 5091 O O . GLU B 1 331 ? -19.797 21.094 5.605 1 76.88 331 GLU B O 1
ATOM 5096 N N . PHE B 1 332 ? -18.703 21.844 7.398 1 75 332 PHE B N 1
ATOM 5097 C CA . PHE B 1 332 ? -19.625 22.953 7.617 1 75 332 PHE B CA 1
ATOM 5098 C C . PHE B 1 332 ? -19.656 23.875 6.402 1 75 332 PHE B C 1
ATOM 5100 O O . PHE B 1 332 ? -20.688 24.469 6.09 1 75 332 PHE B O 1
ATOM 5107 N N . PHE B 1 333 ? -18.562 23.953 5.703 1 77.62 333 PHE B N 1
ATOM 5108 C CA . PHE B 1 333 ? -18.453 24.844 4.559 1 77.62 333 PHE B CA 1
ATOM 5109 C C . PHE B 1 333 ? -18.828 24.125 3.27 1 77.62 333 PHE B C 1
ATOM 5111 O O . PHE B 1 333 ? -18.844 24.734 2.195 1 77.62 333 PHE B O 1
ATOM 5118 N N . SER B 1 334 ? -19.078 22.797 3.398 1 74.69 334 SER B N 1
ATOM 5119 C CA . SER B 1 334 ? -19.484 22.016 2.234 1 74.69 334 SER B CA 1
ATOM 5120 C C . SER B 1 334 ? -20.953 22.234 1.902 1 74.69 334 SER B C 1
ATOM 5122 O O . SER B 1 334 ? -21.797 22.297 2.801 1 74.69 334 SER B O 1
ATOM 5124 N N . PRO B 1 335 ? -21.234 22.578 0.666 1 69.56 335 PRO B N 1
ATOM 5125 C CA . PRO B 1 335 ? -22.656 22.812 0.347 1 69.56 335 PRO B CA 1
ATOM 5126 C C . PRO B 1 335 ? -23.531 21.578 0.555 1 69.56 335 PRO B C 1
ATOM 5128 O O . PRO B 1 335 ? -23.031 20.453 0.489 1 69.56 335 PRO B O 1
#

Radius of gyration: 26.35 Å; Cα contacts (8 Å, |Δi|>4): 1332; chains: 2; bounding box: 55×83×73 Å

InterPro domains:
  IPR009057 Homedomain-like superfamily [SSF46689] (263-315)
  IPR018060 AraC-like, DNA binding HTH domain [PF12833] (233-312)
  IPR018060 AraC-like, DNA binding HTH domain [PS01124] (213-313)
  IPR018060 AraC-like, DNA binding HTH domain [SM00342] (227-311)
  IPR035418 Transcription regulator HTH, AraC- type, ligand binding domain-like [PF14525] (35-192)
  IPR050204 AraC/XylS family transcriptional regulators [PTHR46796] (80-312)

Secondary structure (DSSP, 8-state):
-----PPEEEEGGGS-GGGHHHHHHHHHTTT-EEEESSTT----EEEEEEEETTEEEEEEEE-SEEEEE-HHHHHHHS-TTEEEEEEEEESEEEEEETTEEEEE-TT-EEEEETTS-EEEEEE-SS-EEEEEEEEEHHHHGGGTTT---TT-EE-HHHHHHHHHHHHHHHHHGGGS-HHHHHTHHHHHHHHHHHHHHHH-------S---HHHHHHHHHHHHTT-TT-SHHHHHHHHT--HHHHHHHTGGGT-HHHHHHHHHHHHHHHHHHSGGGTT--HHHHHHHTT-S-HHHHHHHHHHHHSS-HHHHHHHGGGS-S-HHHHHHHHHHHHT--/-----PPEEEEGGGS-GGGHHHHHHHHHTTT-EEEESSTT----EEEEEEEETTEEEEEEEE-SEEEEE-HHHHHHHS-TTEEEEEEEEESEEEEEETTEEEEE-TT-EEEEETTS-EEEEEE-SS-EEEEEEEEEHHHHGGGTTT---TT-EE-HHHHHHHHHHHHHHHHHGGGS-HHHHHTHHHHHHHHHHHHHHHH-------S---HHHHHHHHHHHHTT-TT-SHHHHHHHHT--HHHHHHHTGGGT-HHHHHHHHHHHHHHHHHHSGGGTT--HHHHHHHTT-S-HHHHHHHHHHHHSS-HHHHHHHTTTS-S-HHHHHHHHHHHHT--

Solvent-accessible surface area (backbone atoms only — not comparable to full-atom values): 33747 Å² total; per-residue (Å²): 123,81,72,67,72,61,68,28,41,33,48,33,81,78,47,58,74,90,44,14,46,63,51,49,35,61,73,40,35,64,68,23,50,63,41,56,55,61,94,84,45,76,49,46,40,35,40,40,33,39,63,20,27,47,23,38,39,26,42,35,38,27,45,43,30,32,41,40,22,44,72,65,40,36,72,70,43,61,42,45,61,25,30,43,35,37,31,27,66,31,39,35,41,32,39,34,29,71,84,31,72,36,74,37,41,58,50,20,32,37,30,37,42,41,59,48,45,33,38,36,38,35,46,38,95,62,68,20,30,29,44,39,36,39,33,45,39,69,64,70,39,66,72,42,78,41,48,80,52,51,34,39,64,40,56,64,64,46,24,42,42,44,46,53,38,50,52,42,48,57,71,42,44,85,79,44,55,51,52,55,30,19,43,48,37,58,30,52,43,37,39,49,47,39,30,55,63,59,57,50,58,91,61,61,72,58,81,76,59,48,72,50,37,55,47,50,33,51,42,66,74,38,49,42,40,66,75,62,44,66,69,54,45,24,64,76,68,69,45,52,69,67,56,51,33,60,67,24,48,92,61,70,20,54,62,48,47,53,52,52,54,29,48,52,49,46,49,51,48,40,46,32,79,85,39,72,78,60,48,64,53,60,49,20,47,59,35,27,36,93,35,45,68,59,42,42,52,52,36,24,71,67,68,73,40,43,64,67,47,30,45,73,45,30,38,43,36,51,64,29,57,54,52,36,52,50,48,54,58,47,37,70,61,23,127,123,80,73,68,73,61,69,30,42,35,48,33,81,78,47,57,74,91,45,12,47,63,52,49,37,62,71,40,36,65,67,21,49,62,42,56,55,61,93,84,45,77,49,45,40,36,40,40,34,39,62,21,27,48,24,37,38,26,44,36,37,28,47,42,31,34,40,39,23,44,74,66,39,35,71,70,44,60,42,44,61,25,29,43,36,36,32,28,67,30,37,35,42,32,38,32,30,71,83,31,72,39,74,39,40,59,51,19,32,38,30,37,41,40,59,50,44,34,38,37,39,33,47,38,96,61,68,20,30,31,42,39,36,38,33,45,40,69,63,70,39,65,71,43,79,38,48,81,52,51,33,38,65,41,54,62,64,47,24,42,39,44,46,53,37,50,52,41,49,55,70,41,43,86,80,45,55,52,54,55,31,19,43,50,37,57,28,52,42,37,39,50,46,39,30,55,63,58,57,53,59,92,62,61,72,58,84,76,60,48,70,51,37,54,47,49,32,52,42,69,74,38,49,41,41,66,75,62,44,66,69,54,44,23,64,75,68,70,44,52,68,66,56,51,33,61,67,24,47,93,61,71,20,54,62,48,46,54,50,51,54,30,47,53,50,47,49,52,47,40,46,33,78,86,40,71,78,60,49,64,54,61,48,19,44,60,36,28,36,94,35,46,66,58,42,42,53,52,37,25,71,67,67,71,40,44,64,67,46,30,46,70,45,30,37,44,34,51,63,29,59,56,52,36,52,49,47,53,59,47,37,68,62,23,126

Nearest PDB structures (foldseek):
  8hfb-assembly1_B  TM=6.678E-01  e=3.069E-04  Bacillus subtilis
  1sq4-assembly1_B  TM=6.474E-01  e=1.733E-03  Pseudomonas aeruginosa
  2h0v-assembly1_B  TM=5.125E-01  e=1.845E-04  Bacillus subtilis
  6o2d-assembly1_B  TM=5.737E-01  e=8.496E-04  Schizosaccharomyces pombe
  6o2d-assembly1_A  TM=5.664E-01  e=9.898E-04  Schizosaccharomyces pombe

Foldseek 3Di:
DQPFQDKFKFWLVVDDQVCSQVRVQLLCLLQWGKDDDDDPDHKTKIWTWTDAQQKIKTKMKTAKMKTWLDQVSLLPNLLQQKKKKKQWQFWKKWWFQQNATAIEHHLKMAIARSNGIIIIITHGPDMTMIMIMIGGNCLQCVQVLLFDRHGPMQHDDLSNVLRVVSVVLRVCQVVDGLLVRNVCSVVNSVSSNVRCVVRVTCSPVPPPPDLVSVLVSVCSVCLLALPDDLVVSCVVSVHDSVSQQVSCVSVVGSRNVSLVVLLVVLLCLLSPPPNVPDDCANSCNRSNHPGSVVSQVSNCVQQVDGSVCCSVSSSNANRHVSVRVSSVVSNVNGD/DQPFQDKFKFWLVVDDQVCSQVRVQLLCLLQWGKDDDDDPDHKTKIWTWTDAQQKIKTKMKTAKIKTWLDQVSLLPNLLQQKKKKKQWQFWKKWWFQQNATAIDHHLKMAIARSNGIIIIITHHPDMTMIMIMIGGNCLLCLQVLLFDRHGPMQHDDLSNVLRVVSVVLNVCQVVDALLVRNVCSVVNSVSSNVRCVVRVGCSPVPPPPDLVSVLVSVCSVCLLALPDDLVVSCVVSVHDSVSQQVSCVSVVGSRNVSLVVLLVVLLCLLSPPPNVPDDCAVSCNRSNHPGSVVSQVSNCVQQVDGSVCCSVSSSNANRHVSVRVSSVVSNVNGD

pLDDT: mean 83.08, std 13.46, range [24.53, 97.81]

Organism: Rhodococcus erythropolis (NCBI:txid1833)

Sequence (670 aa):
MPMNSARIRVSTRSVDPADANDFWRVVTRPFFVTEPIGADTPLQGSISALPIGTSLIGETTFNAQKYNRSKVVIAESGLDDQYMIQVVLGGQVSGDADGVDFVARPGDIAFFDLGRTWTADVETEATGRTITLLAPRSLVEAESKGRSLHGTVLRGVPAVVLAQCMQSVVLALPHLDPDAAAGYEDVVASLLRVSLGIAEPDLSPRPDHSLRDRAYAYIAEHLSETWLGPTSMCAALSVSRAQLYRAFASDGGIALVIRRKRLELVYRELTRAEMSNETTDALALRCGFTSKSQLARAFKDFYGMTPSQARTDGRRTIGDPSIARLHRRLEFFSPMPMNSARIRVSTRSVDPADANDFWRVVTRPFFVTEPIGADTPLQGSISALPIGTSLIGETTFNAQKYNRSKVVIAESGLDDQYMIQVVLGGQVSGDADGVDFVARPGDIAFFDLGRTWTADVETEATGRTITLLAPRSLVEAESKGRSLHGTVLRGVPAVVLAQCMQSVVLALPHLDPDAAAGYEDVVASLLRVSLGIAEPDLSPRPDHSLRDRAYAYIAEHLSETWLGPTSMCAALSVSRAQLYRAFASDGGIALVIRRKRLELVYRELTRAEMSNETTDALALRCGFTSKSQLARAFKDFYGMTPSQARTDGRRTIGDPSIARLHRRLEFFSP